Protein AF-0000000078789958 (afdb_homodimer)

InterPro domains:
  IPR003439 ABC transporter-like, ATP-binding domain [PF00005] (21-161)
  IPR003439 ABC transporter-like, ATP-binding domain [PS50893] (4-233)
  IPR003593 AAA+ ATPase domain [SM00382] (29-210)
  IPR027417 P-loop containing nucleoside triphosphate hydrolase [G3DSA:3.40.50.300] (2-237)
  IPR027417 P-loop containing nucleoside triphosphate hydrolase [SSF52540] (4-219)
  IPR051782 ABC Transporter Superfamily, Various Functions [PTHR42939] (4-224)

Organism: Lacticaseibacillus rhamnosus (strain LMS2-1) (NCBI:txid525361)

Structure (mmCIF, N/CA/C/O backbone):
data_AF-0000000078789958-model_v1
#
loop_
_entity.id
_entity.type
_entity.pdbx_description
1 polymer 'ABC transporter, ATP-binding protein'
#
loop_
_atom_site.group_PDB
_atom_site.id
_atom_site.type_symbol
_atom_site.label_atom_id
_atom_site.label_alt_id
_atom_site.label_comp_id
_atom_site.label_asym_id
_atom_site.label_entity_id
_atom_site.label_seq_id
_atom_site.pdbx_PDB_ins_code
_atom_site.Cartn_x
_atom_site.Cartn_y
_atom_site.Cartn_z
_atom_site.occupancy
_atom_site.B_iso_or_equiv
_atom_site.auth_seq_id
_atom_site.auth_comp_id
_atom_site.auth_asym_id
_atom_site.auth_atom_id
_atom_site.pdbx_PDB_model_num
ATOM 1 N N . MET A 1 1 ? -3.262 -31.281 -15.211 1 83.88 1 MET A N 1
ATOM 2 C CA . MET A 1 1 ? -3.082 -29.984 -14.586 1 83.88 1 MET A CA 1
ATOM 3 C C . MET A 1 1 ? -1.854 -29.969 -13.68 1 83.88 1 MET A C 1
ATOM 5 O O . MET A 1 1 ? -1.616 -30.938 -12.945 1 83.88 1 MET A O 1
ATOM 9 N N . MET A 1 2 ? -0.922 -29.047 -13.836 1 91.81 2 MET A N 1
ATOM 10 C CA . MET A 1 2 ? 0.307 -28.953 -13.055 1 91.81 2 MET A CA 1
ATOM 11 C C . MET A 1 2 ? -0.003 -28.719 -11.578 1 91.81 2 MET A C 1
ATOM 13 O O . MET A 1 2 ? -0.908 -27.953 -11.242 1 91.81 2 MET A O 1
ATOM 17 N N . GLU A 1 3 ? 0.712 -29.531 -10.766 1 96.19 3 GLU A N 1
ATOM 18 C CA . GLU A 1 3 ? 0.47 -29.469 -9.328 1 96.19 3 GLU A CA 1
ATOM 19 C C . GLU A 1 3 ? 1.777 -29.328 -8.555 1 96.19 3 GLU A C 1
ATOM 21 O O . GLU A 1 3 ? 2.73 -30.062 -8.797 1 96.19 3 GLU A O 1
ATOM 26 N N . LEU A 1 4 ? 1.81 -28.344 -7.711 1 98.25 4 LEU A N 1
ATOM 27 C CA . LEU A 1 4 ? 2.91 -28.156 -6.773 1 98.25 4 LEU A CA 1
ATOM 28 C C . LEU A 1 4 ? 2.471 -28.469 -5.348 1 98.25 4 LEU A C 1
ATOM 30 O O . LEU A 1 4 ? 1.524 -27.875 -4.836 1 98.25 4 LEU A O 1
ATOM 34 N N . GLN A 1 5 ? 3.188 -29.422 -4.715 1 98.25 5 GLN A N 1
ATOM 35 C CA . GLN A 1 5 ? 2.836 -29.844 -3.361 1 98.25 5 GLN A CA 1
ATOM 36 C C . GLN A 1 5 ? 3.984 -29.594 -2.391 1 98.25 5 GLN A C 1
ATOM 38 O O . GLN A 1 5 ? 5.137 -29.922 -2.678 1 98.25 5 GLN A O 1
ATOM 43 N N . LEU A 1 6 ? 3.674 -28.938 -1.337 1 98.12 6 LEU A N 1
ATOM 44 C CA . LEU A 1 6 ? 4.516 -28.906 -0.144 1 98.12 6 LEU A CA 1
ATOM 45 C C . LEU A 1 6 ? 4.055 -29.953 0.864 1 98.12 6 LEU A C 1
ATOM 47 O O . LEU A 1 6 ? 2.896 -29.938 1.295 1 98.12 6 LEU A O 1
ATOM 51 N N . GLN A 1 7 ? 4.961 -30.859 1.133 1 97.94 7 GLN A N 1
ATOM 52 C CA . GLN A 1 7 ? 4.586 -31.938 2.039 1 97.94 7 GLN A CA 1
ATOM 53 C C . GLN A 1 7 ? 5.367 -31.844 3.346 1 97.94 7 GLN A C 1
ATOM 55 O O . GLN A 1 7 ? 6.555 -32.188 3.385 1 97.94 7 GLN A O 1
ATOM 60 N N . ASN A 1 8 ? 4.703 -31.453 4.406 1 97.44 8 ASN A N 1
ATOM 61 C CA . ASN A 1 8 ? 5.211 -31.453 5.773 1 97.44 8 ASN A CA 1
ATOM 62 C C . ASN A 1 8 ? 6.578 -30.766 5.859 1 97.44 8 ASN A C 1
ATOM 64 O O . ASN A 1 8 ? 7.52 -31.328 6.426 1 97.44 8 ASN A O 1
ATOM 68 N N . LEU A 1 9 ? 6.672 -29.625 5.293 1 97.19 9 LEU A N 1
ATOM 69 C CA . LEU A 1 9 ? 7.945 -28.906 5.266 1 97.19 9 LEU A CA 1
ATOM 70 C C . LEU A 1 9 ? 8.297 -28.359 6.648 1 97.19 9 LEU A C 1
ATOM 72 O O . LEU A 1 9 ? 7.453 -27.766 7.312 1 97.19 9 LEU A O 1
ATOM 76 N N . VAL A 1 10 ? 9.523 -28.625 7.047 1 96.38 10 VAL A N 1
ATOM 77 C CA . VAL A 1 10 ? 10.047 -28.109 8.312 1 96.38 10 VAL A CA 1
ATOM 78 C C . VAL A 1 10 ? 11.43 -27.516 8.086 1 96.38 10 VAL A C 1
ATOM 80 O O . VAL A 1 10 ? 12.266 -28.109 7.398 1 96.38 10 VAL A O 1
ATOM 83 N N . LEU A 1 11 ? 11.617 -26.359 8.602 1 95.75 11 LEU A N 1
ATOM 84 C CA . LEU A 1 11 ? 12.938 -25.75 8.578 1 95.75 11 LEU A CA 1
ATOM 85 C C . LEU A 1 11 ? 13.102 -24.75 9.727 1 95.75 11 LEU A C 1
ATOM 87 O O . LEU A 1 11 ? 12.203 -23.969 10.008 1 95.75 11 LEU A O 1
ATOM 91 N N . GLY A 1 12 ? 14.172 -24.844 10.391 1 92.44 12 GLY A N 1
ATOM 92 C CA . GLY A 1 12 ? 14.609 -23.891 11.391 1 92.44 12 GLY A CA 1
ATOM 93 C C . GLY A 1 12 ? 16.078 -23.531 11.289 1 92.44 12 GLY A C 1
ATOM 94 O O . GLY A 1 12 ? 16.828 -24.188 10.547 1 92.44 12 GLY A O 1
ATOM 95 N N . PHE A 1 13 ? 16.391 -22.438 11.875 1 89.69 13 PHE A N 1
ATOM 96 C CA . PHE A 1 13 ? 17.781 -22.016 11.953 1 89.69 13 PHE A CA 1
ATOM 97 C C . PHE A 1 13 ? 18.266 -22.016 13.391 1 89.69 13 PHE A C 1
ATOM 99 O O . PHE A 1 13 ? 17.469 -22.141 14.32 1 89.69 13 PHE A O 1
ATOM 106 N N . LYS A 1 14 ? 19.531 -21.953 13.648 1 84.62 14 LYS A N 1
ATOM 107 C CA . LYS A 1 14 ? 20.125 -21.984 14.984 1 84.62 14 LYS A CA 1
ATOM 108 C C . LYS A 1 14 ? 19.531 -20.891 15.875 1 84.62 14 LYS A C 1
ATOM 110 O O . LYS A 1 14 ? 19.078 -21.172 16.984 1 84.62 14 LYS A O 1
ATOM 115 N N . ASN A 1 15 ? 19.375 -19.625 15.414 1 82 15 ASN A N 1
ATOM 116 C CA . ASN A 1 15 ? 18.906 -18.516 16.234 1 82 15 ASN A CA 1
ATOM 117 C C . ASN A 1 15 ? 17.422 -18.25 16.047 1 82 15 ASN A C 1
ATOM 119 O O . ASN A 1 15 ? 16.859 -17.344 16.656 1 82 15 ASN A O 1
ATOM 123 N N . LYS A 1 16 ? 16.75 -18.984 15.203 1 81.06 16 LYS A N 1
ATOM 124 C CA . LYS A 1 16 ? 15.32 -18.859 14.961 1 81.06 16 LYS A CA 1
ATOM 125 C C . LYS A 1 16 ? 14.695 -20.219 14.656 1 81.06 16 LYS A C 1
ATOM 127 O O . LYS A 1 16 ? 14.508 -20.562 13.492 1 81.06 16 LYS A O 1
ATOM 132 N N . PRO A 1 17 ? 14.352 -20.781 15.812 1 77.19 17 PRO A N 1
ATOM 133 C CA . PRO A 1 17 ? 13.773 -22.109 15.586 1 77.19 17 PRO A CA 1
ATOM 134 C C . PRO A 1 17 ? 12.367 -22.047 15.008 1 77.19 17 PRO A C 1
ATOM 136 O O . PRO A 1 17 ? 11.688 -21.031 15.125 1 77.19 17 PRO A O 1
ATOM 139 N N . ASN A 1 18 ? 11.984 -22.984 14.164 1 81.38 18 ASN A N 1
ATOM 140 C CA . ASN A 1 18 ? 10.648 -23.266 13.641 1 81.38 18 ASN A CA 1
ATOM 141 C C . ASN A 1 18 ? 10.188 -22.172 12.688 1 81.38 18 ASN A C 1
ATOM 143 O O . ASN A 1 18 ? 9.078 -21.641 12.82 1 81.38 18 ASN A O 1
ATOM 147 N N . VAL A 1 19 ? 11.016 -21.672 11.812 1 90.5 19 VAL A N 1
ATOM 148 C CA . VAL A 1 19 ? 10.648 -20.688 10.789 1 90.5 19 VAL A CA 1
ATOM 149 C C . VAL A 1 19 ? 9.523 -21.25 9.922 1 90.5 19 VAL A C 1
ATOM 151 O O . VAL A 1 19 ? 8.547 -20.562 9.641 1 90.5 19 VAL A O 1
ATOM 154 N N . ILE A 1 20 ? 9.641 -22.484 9.586 1 96.06 20 ILE A N 1
ATOM 155 C CA . ILE A 1 20 ? 8.609 -23.281 8.93 1 96.06 20 ILE A CA 1
ATOM 156 C C . ILE A 1 20 ? 8.344 -24.547 9.742 1 96.06 20 ILE A C 1
ATOM 158 O O . ILE A 1 20 ? 9.266 -25.312 10.023 1 96.06 20 ILE A O 1
ATOM 162 N N . HIS A 1 21 ? 7.109 -24.703 10.133 1 96 21 HIS A N 1
ATOM 163 C CA . HIS A 1 21 ? 6.762 -25.797 11.039 1 96 21 HIS A CA 1
ATOM 164 C C . HIS A 1 21 ? 5.637 -26.641 10.469 1 96 21 HIS A C 1
ATOM 166 O O . HIS A 1 21 ? 4.477 -26.5 10.867 1 96 21 HIS A O 1
ATOM 172 N N . ASP A 1 22 ? 5.965 -27.547 9.594 1 95.56 22 ASP A N 1
ATOM 173 C CA . ASP A 1 22 ? 5.07 -28.578 9.078 1 95.56 22 ASP A CA 1
ATOM 174 C C . ASP A 1 22 ? 4.027 -27.984 8.133 1 95.56 22 ASP A C 1
ATOM 176 O O . ASP A 1 22 ? 2.824 -28.172 8.344 1 95.56 22 ASP A O 1
ATOM 180 N N . ILE A 1 23 ? 4.422 -27.328 7.168 1 97.25 23 ILE A N 1
ATOM 181 C CA . ILE A 1 23 ? 3.518 -26.719 6.188 1 97.25 23 ILE A CA 1
ATOM 182 C C . ILE A 1 23 ? 3.248 -27.719 5.059 1 97.25 23 ILE A C 1
ATOM 184 O O . ILE A 1 23 ? 4.184 -28.234 4.449 1 97.25 23 ILE A O 1
ATOM 188 N N . SER A 1 24 ? 2.045 -28.062 4.859 1 97.75 24 SER A N 1
ATOM 189 C CA . SER A 1 24 ? 1.572 -28.844 3.723 1 97.75 24 SER A CA 1
ATOM 190 C C . SER A 1 24 ? 0.562 -28.062 2.895 1 97.75 24 SER A C 1
ATOM 192 O O . SER A 1 24 ? -0.458 -27.609 3.418 1 97.75 24 SER A O 1
ATOM 194 N N . LEU A 1 25 ? 0.841 -27.891 1.661 1 97.25 25 LEU A N 1
ATOM 195 C CA . LEU A 1 25 ? -0.013 -27.141 0.738 1 97.25 25 LEU A CA 1
ATOM 196 C C . LEU A 1 25 ? -0.005 -27.797 -0.645 1 97.25 25 LEU A C 1
ATOM 198 O O . LEU A 1 25 ? 1.013 -28.344 -1.071 1 97.25 25 LEU A O 1
ATOM 202 N N . THR A 1 26 ? -1.083 -27.734 -1.294 1 97.56 26 THR A N 1
ATOM 203 C CA . THR A 1 26 ? -1.193 -28.109 -2.695 1 97.56 26 THR A CA 1
ATOM 204 C C . THR A 1 26 ? -1.675 -26.938 -3.545 1 97.56 26 THR A C 1
ATOM 206 O O . THR A 1 26 ? -2.709 -26.344 -3.25 1 97.56 26 THR A O 1
ATOM 209 N N . MET A 1 27 ? -0.949 -26.625 -4.547 1 98.19 27 MET A N 1
ATOM 210 C CA . MET A 1 27 ? -1.259 -25.516 -5.453 1 98.19 27 MET A CA 1
ATOM 211 C C . MET A 1 27 ? -1.303 -26 -6.898 1 98.19 27 MET A C 1
ATOM 213 O O . MET A 1 27 ? -0.495 -26.844 -7.305 1 98.19 27 MET A O 1
ATOM 217 N N . THR A 1 28 ? -2.182 -25.453 -7.684 1 97.69 28 THR A N 1
ATOM 218 C CA . THR A 1 28 ? -2.385 -25.953 -9.039 1 97.69 28 THR A CA 1
ATOM 219 C C . THR A 1 28 ? -2.27 -24.828 -10.055 1 97.69 28 THR A C 1
ATOM 221 O O . THR A 1 28 ? -2.373 -23.656 -9.711 1 97.69 28 THR A O 1
ATOM 224 N N . SER A 1 29 ? -2.045 -25.234 -11.297 1 97.62 29 SER A N 1
ATOM 225 C CA . SER A 1 29 ? -1.938 -24.281 -12.398 1 97.62 29 SER A CA 1
ATOM 226 C C . SER A 1 29 ? -3.217 -23.469 -12.562 1 97.62 29 SER A C 1
ATOM 228 O O . SER A 1 29 ? -4.285 -23.891 -12.117 1 97.62 29 SER A O 1
ATOM 230 N N . GLY A 1 30 ? -3.006 -22.266 -13.078 1 98.12 30 GLY A N 1
ATOM 231 C CA . GLY A 1 30 ? -4.152 -21.406 -13.328 1 98.12 30 GLY A CA 1
ATOM 232 C C . GLY A 1 30 ? -4.707 -20.766 -12.062 1 98.12 30 GLY A C 1
ATOM 233 O O . GLY A 1 30 ? -5.918 -20.562 -11.945 1 98.12 30 GLY A O 1
ATOM 234 N N . SER A 1 31 ? -3.826 -20.547 -11.094 1 98.5 31 SER A N 1
ATOM 235 C CA . SER A 1 31 ? -4.262 -19.938 -9.844 1 98.5 31 SER A CA 1
ATOM 236 C C . SER A 1 31 ? -3.207 -18.984 -9.297 1 98.5 31 SER A C 1
ATOM 238 O O . SER A 1 31 ? -2.018 -19.125 -9.594 1 98.5 31 SER A O 1
ATOM 240 N N . ILE A 1 32 ? -3.656 -18.031 -8.617 1 98.81 32 ILE A N 1
ATOM 241 C CA . ILE A 1 32 ? -2.787 -17.109 -7.879 1 98.81 32 ILE A CA 1
ATOM 242 C C . ILE A 1 32 ? -2.916 -17.391 -6.383 1 98.81 32 ILE A C 1
ATOM 244 O O . ILE A 1 32 ? -4 -17.266 -5.812 1 98.81 32 ILE A O 1
ATOM 248 N N . VAL A 1 33 ? -1.792 -17.734 -5.777 1 98.75 33 VAL A N 1
ATOM 249 C CA . VAL A 1 33 ? -1.722 -18.047 -4.355 1 98.75 33 VAL A CA 1
ATOM 250 C C . VAL A 1 33 ? -0.994 -16.938 -3.613 1 98.75 33 VAL A C 1
ATOM 252 O O . VAL A 1 33 ? 0.126 -16.562 -3.977 1 98.75 33 VAL A O 1
ATOM 255 N N . GLY A 1 34 ? -1.651 -16.406 -2.611 1 98.5 34 GLY A N 1
ATOM 256 C CA . GLY A 1 34 ? -1.041 -15.391 -1.761 1 98.5 34 GLY A CA 1
ATOM 257 C C . GLY A 1 34 ? -0.668 -15.914 -0.386 1 98.5 34 GLY A C 1
ATOM 258 O O . GLY A 1 34 ? -1.458 -16.609 0.253 1 98.5 34 GLY A O 1
ATOM 259 N N . ILE A 1 35 ? 0.524 -15.609 0.014 1 97.62 35 ILE A N 1
ATOM 260 C CA . ILE A 1 35 ? 0.994 -15.914 1.362 1 97.62 35 ILE A CA 1
ATOM 261 C C . ILE A 1 35 ? 1.099 -14.617 2.172 1 97.62 35 ILE A C 1
ATOM 263 O O . ILE A 1 35 ? 1.764 -13.672 1.753 1 97.62 35 ILE A O 1
ATOM 267 N N . VAL A 1 36 ? 0.444 -14.625 3.287 1 96.94 36 VAL A N 1
ATOM 268 C CA . VAL A 1 36 ? 0.35 -13.414 4.094 1 96.94 36 VAL A CA 1
ATOM 269 C C . VAL A 1 36 ? 0.909 -13.68 5.492 1 96.94 36 VAL A C 1
ATOM 271 O O . VAL A 1 36 ? 0.505 -14.641 6.156 1 96.94 36 VAL A O 1
ATOM 274 N N . ALA A 1 37 ? 1.803 -12.867 5.957 1 94.12 37 ALA A N 1
ATOM 275 C CA . ALA A 1 37 ? 2.41 -12.891 7.285 1 94.12 37 ALA A CA 1
ATOM 276 C C . ALA A 1 37 ? 3.215 -11.617 7.539 1 94.12 37 ALA A C 1
ATOM 278 O O . ALA A 1 37 ? 3.568 -10.898 6.602 1 94.12 37 ALA A O 1
ATOM 279 N N . PRO A 1 38 ? 3.447 -11.273 8.781 1 90.5 38 PRO A N 1
ATOM 280 C CA . PRO A 1 38 ? 4.34 -10.148 9.047 1 90.5 38 PRO A CA 1
ATOM 281 C C . PRO A 1 38 ? 5.758 -10.375 8.523 1 90.5 38 PRO A C 1
ATOM 283 O O . PRO A 1 38 ? 6.121 -11.508 8.195 1 90.5 38 PRO A O 1
ATOM 286 N N . ASN A 1 39 ? 6.488 -9.289 8.453 1 85.44 39 ASN A N 1
ATOM 287 C CA . ASN A 1 39 ? 7.879 -9.398 8.031 1 85.44 39 ASN A CA 1
ATOM 288 C C . ASN A 1 39 ? 8.703 -10.219 9.008 1 85.44 39 ASN A C 1
ATOM 290 O O . ASN A 1 39 ? 8.484 -10.156 10.219 1 85.44 39 ASN A O 1
ATOM 294 N N . GLY A 1 40 ? 9.602 -11.031 8.477 1 83.75 40 GLY A N 1
ATOM 295 C CA . GLY A 1 40 ? 10.508 -11.812 9.305 1 83.75 40 GLY A CA 1
ATOM 296 C C . GLY A 1 40 ? 9.898 -13.125 9.773 1 83.75 40 GLY A C 1
ATOM 297 O O . GLY A 1 40 ? 10.406 -13.758 10.695 1 83.75 40 GLY A O 1
ATOM 298 N N . THR A 1 41 ? 8.844 -13.508 9.102 1 87.19 41 THR A N 1
ATOM 299 C CA . THR A 1 41 ? 8.125 -14.672 9.609 1 87.19 41 THR A CA 1
ATOM 300 C C . THR A 1 41 ? 8.328 -15.875 8.695 1 87.19 41 THR A C 1
ATOM 302 O O . THR A 1 41 ? 7.652 -16.891 8.844 1 87.19 41 THR A O 1
ATOM 305 N N . GLY A 1 42 ? 9.172 -15.75 7.66 1 88.88 42 GLY A N 1
ATOM 306 C CA . GLY A 1 42 ? 9.539 -16.922 6.887 1 88.88 42 GLY A CA 1
ATOM 307 C C . GLY A 1 42 ? 8.938 -16.938 5.496 1 88.88 42 GLY A C 1
ATOM 308 O O . GLY A 1 42 ? 9.055 -17.922 4.77 1 88.88 42 GLY A O 1
ATOM 309 N N . LYS A 1 43 ? 8.242 -15.883 5.055 1 92.06 43 LYS A N 1
ATOM 310 C CA . LYS A 1 43 ? 7.648 -15.812 3.725 1 92.06 43 LYS A CA 1
ATOM 311 C C . LYS A 1 43 ? 8.68 -16.109 2.643 1 92.06 43 LYS A C 1
ATOM 313 O O . LYS A 1 43 ? 8.484 -16.984 1.805 1 92.06 43 LYS A O 1
ATOM 318 N N . THR A 1 44 ? 9.82 -15.398 2.727 1 91.19 44 THR A N 1
ATOM 319 C CA . THR A 1 44 ? 10.898 -15.578 1.765 1 91.19 44 THR A CA 1
ATOM 320 C C . THR A 1 44 ? 11.516 -16.969 1.896 1 91.19 44 THR A C 1
ATOM 322 O O . THR A 1 44 ? 11.859 -17.594 0.893 1 91.19 44 THR A O 1
ATOM 325 N N . THR A 1 45 ? 11.617 -17.438 3.117 1 93.81 45 THR A N 1
ATOM 326 C CA . THR A 1 45 ? 12.148 -18.781 3.375 1 93.81 45 THR A CA 1
ATOM 327 C C . THR A 1 45 ? 11.297 -19.844 2.688 1 93.81 45 THR A C 1
ATOM 329 O O . THR A 1 45 ? 11.828 -20.766 2.08 1 93.81 45 THR A O 1
ATOM 332 N N . LEU A 1 46 ? 10.016 -19.672 2.76 1 96.44 46 LEU A N 1
ATOM 333 C CA . LEU A 1 46 ? 9.109 -20.641 2.137 1 96.44 46 LEU A CA 1
ATOM 334 C C . LEU A 1 46 ? 9.336 -20.688 0.628 1 96.44 46 LEU A C 1
ATOM 336 O O . LEU A 1 46 ? 9.383 -21.766 0.043 1 96.44 46 LEU A O 1
ATOM 340 N N . LEU A 1 47 ? 9.477 -19.531 -0.033 1 96.94 47 LEU A N 1
ATOM 341 C CA . LEU A 1 47 ? 9.727 -19.484 -1.47 1 96.94 47 LEU A CA 1
ATOM 342 C C . LEU A 1 47 ? 11.055 -20.156 -1.808 1 96.94 47 LEU A C 1
ATOM 344 O O . LEU A 1 47 ? 11.156 -20.859 -2.811 1 96.94 47 LEU A O 1
ATOM 348 N N . ARG A 1 48 ? 12.039 -20.016 -0.966 1 96.06 48 ARG A N 1
ATOM 349 C CA . ARG A 1 48 ? 13.352 -20.625 -1.184 1 96.06 48 ARG A CA 1
ATOM 350 C C . ARG A 1 48 ? 13.289 -22.141 -1.004 1 96.06 48 ARG A C 1
ATOM 352 O O . ARG A 1 48 ? 14.016 -22.875 -1.672 1 96.06 48 ARG A O 1
ATOM 359 N N . LEU A 1 49 ? 12.438 -22.531 -0.123 1 96.69 49 LEU A N 1
ATOM 360 C CA . LEU A 1 49 ? 12.227 -23.969 0.052 1 96.69 49 LEU A CA 1
ATOM 361 C C . LEU A 1 49 ? 11.594 -24.578 -1.192 1 96.69 49 LEU A C 1
ATOM 363 O O . LEU A 1 49 ? 11.953 -25.688 -1.599 1 96.69 49 LEU A O 1
ATOM 367 N N . ILE A 1 50 ? 10.664 -23.828 -1.747 1 97.5 50 ILE A N 1
ATOM 368 C CA . ILE A 1 50 ? 10.016 -24.297 -2.965 1 97.5 50 ILE A CA 1
ATOM 369 C C . ILE A 1 50 ? 11.055 -24.5 -4.062 1 97.5 50 ILE A C 1
ATOM 371 O O . ILE A 1 50 ? 11 -25.5 -4.797 1 97.5 50 ILE A O 1
ATOM 375 N N . LEU A 1 51 ? 12.062 -23.672 -4.09 1 96.56 51 LEU A N 1
ATOM 376 C CA . LEU A 1 51 ? 13.109 -23.75 -5.105 1 96.56 51 LEU A CA 1
ATOM 377 C C . LEU A 1 51 ? 14.227 -24.688 -4.676 1 96.56 51 LEU A C 1
ATOM 379 O O . LEU A 1 51 ? 15.141 -24.969 -5.453 1 96.56 51 LEU A O 1
ATOM 383 N N . ASN A 1 52 ? 14.172 -25.141 -3.455 1 95.25 52 ASN A N 1
ATOM 384 C CA . ASN A 1 52 ? 15.195 -25.984 -2.863 1 95.25 52 ASN A CA 1
ATOM 385 C C . ASN A 1 52 ? 16.531 -25.266 -2.748 1 95.25 52 ASN A C 1
ATOM 387 O O . ASN A 1 52 ? 17.594 -25.891 -2.697 1 95.25 52 ASN A O 1
ATOM 391 N N . ASP A 1 53 ? 16.484 -23.953 -2.854 1 93.75 53 ASP A N 1
ATOM 392 C CA . ASP A 1 53 ? 17.656 -23.156 -2.49 1 93.75 53 ASP A CA 1
ATOM 393 C C . ASP A 1 53 ? 18.031 -23.359 -1.022 1 93.75 53 ASP A C 1
ATOM 395 O O . ASP A 1 53 ? 19.188 -23.203 -0.642 1 93.75 53 ASP A O 1
ATOM 399 N N . LEU A 1 54 ? 17.031 -23.531 -0.231 1 93.88 54 LEU A N 1
ATOM 400 C CA . LEU A 1 54 ? 17.141 -24.016 1.139 1 93.88 54 LEU A CA 1
ATOM 401 C C . LEU A 1 54 ? 16.594 -25.438 1.259 1 93.88 54 LEU A C 1
ATOM 403 O O . LEU A 1 54 ? 15.523 -25.734 0.714 1 93.88 54 LEU A O 1
ATOM 407 N N . LYS A 1 55 ? 17.281 -26.266 1.94 1 93.75 55 LYS A N 1
ATOM 408 C CA . LYS A 1 55 ? 16.828 -27.641 2.109 1 93.75 55 LYS A CA 1
ATOM 409 C C . LYS A 1 55 ? 16 -27.797 3.383 1 93.75 55 LYS A C 1
ATOM 411 O O . LYS A 1 55 ? 16.438 -27.375 4.461 1 93.75 55 LYS A O 1
ATOM 416 N N . PRO A 1 56 ? 14.891 -28.328 3.229 1 95.12 56 PRO A N 1
ATOM 417 C CA . PRO A 1 56 ? 14.102 -28.547 4.441 1 95.12 56 PRO A CA 1
ATOM 418 C C . PRO A 1 56 ? 14.719 -29.609 5.359 1 95.12 56 PRO A C 1
ATOM 420 O O . PRO A 1 56 ? 15.438 -30.5 4.895 1 95.12 56 PRO A O 1
ATOM 423 N N . GLN A 1 57 ? 14.445 -29.422 6.613 1 95.25 57 GLN A N 1
ATOM 424 C CA . GLN A 1 57 ? 14.867 -30.422 7.59 1 95.25 57 GLN A CA 1
ATOM 425 C C . GLN A 1 57 ? 14.016 -31.688 7.488 1 95.25 57 GLN A C 1
ATOM 427 O O . GLN A 1 57 ? 14.516 -32.781 7.688 1 95.25 57 GLN A O 1
ATOM 432 N N . SER A 1 58 ? 12.805 -31.516 7.25 1 95.88 58 SER A N 1
ATOM 433 C CA . SER A 1 58 ? 11.867 -32.594 6.969 1 95.88 58 SER A CA 1
ATOM 434 C C . SER A 1 58 ? 10.828 -32.188 5.934 1 95.88 58 SER A C 1
ATOM 436 O O . SER A 1 58 ? 10.609 -30.984 5.715 1 95.88 58 SER A O 1
ATOM 438 N N . GLY A 1 59 ? 10.266 -33.156 5.254 1 96.81 59 GLY A N 1
ATOM 439 C CA . GLY A 1 59 ? 9.289 -32.906 4.207 1 96.81 59 GLY A CA 1
ATOM 440 C C . GLY A 1 59 ? 9.922 -32.75 2.838 1 96.81 59 GLY A C 1
ATOM 441 O O . GLY A 1 59 ? 11.117 -32.969 2.664 1 96.81 59 GLY A O 1
ATOM 442 N N . LYS A 1 60 ? 9.078 -32.469 1.852 1 96.88 60 LYS A N 1
ATOM 443 C CA . LYS A 1 60 ? 9.594 -32.344 0.49 1 96.88 60 LYS A CA 1
ATOM 444 C C . LYS A 1 60 ? 8.664 -31.5 -0.375 1 96.88 60 LYS A C 1
ATOM 446 O O . LYS A 1 60 ? 7.504 -31.281 -0.016 1 96.88 60 LYS A O 1
ATOM 451 N N . VAL A 1 61 ? 9.234 -31.031 -1.41 1 97.69 61 VAL A N 1
ATOM 452 C CA . VAL A 1 61 ? 8.492 -30.344 -2.461 1 97.69 61 VAL A CA 1
ATOM 453 C C . VAL A 1 61 ? 8.289 -31.266 -3.652 1 97.69 61 VAL A C 1
ATOM 455 O O . VAL A 1 61 ? 9.242 -31.922 -4.109 1 97.69 61 VAL A O 1
ATOM 458 N N . VAL A 1 62 ? 7.07 -31.391 -4.105 1 97.38 62 VAL A N 1
ATOM 459 C CA . VAL A 1 62 ? 6.75 -32.281 -5.219 1 97.38 62 VAL A CA 1
ATOM 460 C C . VAL A 1 62 ? 6.105 -31.484 -6.348 1 97.38 62 VAL A C 1
ATOM 462 O O . VAL A 1 62 ? 5.109 -30.781 -6.133 1 97.38 62 VAL A O 1
ATOM 465 N N . LEU A 1 63 ? 6.668 -31.547 -7.492 1 97.44 63 LEU A N 1
ATOM 466 C CA . LEU A 1 63 ? 6.098 -30.938 -8.688 1 97.44 63 LEU A CA 1
ATOM 467 C C . LEU A 1 63 ? 5.73 -32 -9.711 1 97.44 63 LEU A C 1
ATOM 469 O O . LEU A 1 63 ? 6.613 -32.625 -10.312 1 97.44 63 LEU A O 1
ATOM 473 N N . ASP A 1 64 ? 4.465 -32.156 -9.883 1 95.62 64 ASP A N 1
ATOM 474 C CA . ASP A 1 64 ? 3.959 -33.188 -10.797 1 95.62 64 ASP A CA 1
ATOM 475 C C . ASP A 1 64 ? 4.605 -34.531 -10.523 1 95.62 64 ASP A C 1
ATOM 477 O O . ASP A 1 64 ? 5.086 -35.219 -11.445 1 95.62 64 ASP A O 1
ATOM 481 N N . GLY A 1 65 ? 4.691 -34.812 -9.32 1 93.06 65 GLY A N 1
ATOM 482 C CA . GLY A 1 65 ? 5.18 -36.125 -8.898 1 93.06 65 GLY A CA 1
ATOM 483 C C . GLY A 1 65 ? 6.691 -36.188 -8.789 1 93.06 65 GLY A C 1
ATOM 484 O O . GLY A 1 65 ? 7.238 -37.188 -8.305 1 93.06 65 GLY A O 1
ATOM 485 N N . GLN A 1 66 ? 7.41 -35.188 -9.211 1 94.38 66 GLN A N 1
ATOM 486 C CA . GLN A 1 66 ? 8.867 -35.156 -9.156 1 94.38 66 GLN A CA 1
ATOM 487 C C . GLN A 1 66 ? 9.359 -34.438 -7.918 1 94.38 66 GLN A C 1
ATOM 489 O O . GLN A 1 66 ? 8.758 -33.438 -7.504 1 94.38 66 GLN A O 1
ATOM 494 N N . THR A 1 67 ? 10.406 -34.875 -7.352 1 95.19 67 THR A N 1
ATOM 495 C CA . THR A 1 67 ? 11.023 -34.281 -6.18 1 95.19 67 THR A CA 1
ATOM 496 C C . THR A 1 67 ? 12.461 -33.844 -6.477 1 95.19 67 THR A C 1
ATOM 498 O O . THR A 1 67 ? 13.031 -34.25 -7.492 1 95.19 67 THR A O 1
ATOM 501 N N . TYR A 1 68 ? 12.828 -32.969 -5.543 1 92.81 68 TYR A N 1
ATOM 502 C CA . TYR A 1 68 ? 14.258 -32.656 -5.621 1 92.81 68 TYR A CA 1
ATOM 503 C C . TYR A 1 68 ? 15.094 -33.844 -5.168 1 92.81 68 TYR A C 1
ATOM 505 O O . TYR A 1 68 ? 14.789 -34.469 -4.152 1 92.81 68 TYR A O 1
ATOM 513 N N . GLY A 1 69 ? 16.047 -34.312 -5.984 1 86.88 69 GLY A N 1
ATOM 514 C CA . GLY A 1 69 ? 16.859 -35.469 -5.629 1 86.88 69 GLY A CA 1
ATOM 515 C C . GLY A 1 69 ? 18.172 -35.531 -6.387 1 86.88 69 GLY A C 1
ATOM 516 O O . GLY A 1 69 ? 19.234 -35.656 -5.781 1 86.88 69 GLY A O 1
ATOM 517 N N . SER A 1 70 ? 18.078 -35.5 -7.664 1 89.75 70 SER A N 1
ATOM 518 C CA . SER A 1 70 ? 19.266 -35.5 -8.523 1 89.75 70 SER A CA 1
ATOM 519 C C . SER A 1 70 ? 19.438 -34.125 -9.195 1 89.75 70 SER A C 1
ATOM 521 O O . SER A 1 70 ? 18.516 -33.312 -9.188 1 89.75 70 SER A O 1
ATOM 523 N N . GLN A 1 71 ? 20.578 -33.906 -9.68 1 91.31 71 GLN A N 1
ATOM 524 C CA . GLN A 1 71 ? 20.859 -32.688 -10.414 1 91.31 71 GLN A CA 1
ATOM 525 C C . GLN A 1 71 ? 19.922 -32.531 -11.617 1 91.31 71 GLN A C 1
ATOM 527 O O . GLN A 1 71 ? 19.453 -31.438 -11.922 1 91.31 71 GLN A O 1
ATOM 532 N N . LYS A 1 72 ? 19.719 -33.688 -12.188 1 92.12 72 LYS A N 1
ATOM 533 C CA . LYS A 1 72 ? 18.844 -33.688 -13.352 1 92.12 72 LYS A CA 1
ATOM 534 C C . LYS A 1 72 ? 17.438 -33.281 -12.969 1 92.12 72 LYS A C 1
ATOM 536 O O . LYS A 1 72 ? 16.812 -32.469 -13.664 1 92.12 72 LYS A O 1
ATOM 541 N N . HIS A 1 73 ? 16.953 -33.844 -11.891 1 92 73 HIS A N 1
ATOM 542 C CA . HIS A 1 73 ? 15.609 -33.5 -11.43 1 92 73 HIS A CA 1
ATOM 543 C C . HIS A 1 73 ? 15.523 -32.031 -10.992 1 92 73 HIS A C 1
ATOM 545 O O . HIS A 1 73 ? 14.531 -31.359 -11.281 1 92 73 HIS A O 1
ATOM 551 N N . THR A 1 74 ? 16.531 -31.609 -10.391 1 94.06 74 THR A N 1
ATOM 552 C CA . THR A 1 74 ? 16.578 -30.219 -9.922 1 94.06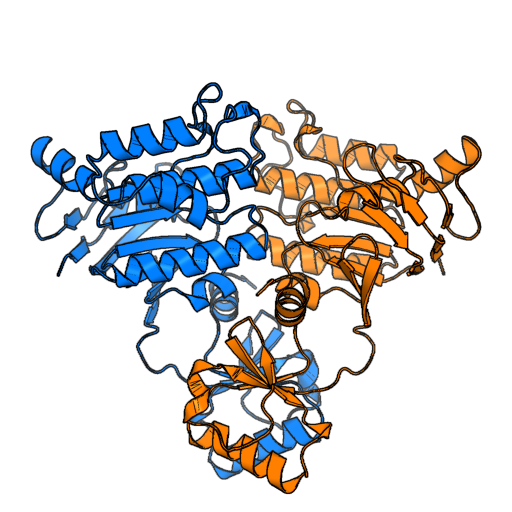 74 THR A CA 1
ATOM 553 C C . THR A 1 74 ? 16.531 -29.25 -11.094 1 94.06 74 THR A C 1
ATOM 555 O O . THR A 1 74 ? 15.758 -28.297 -11.086 1 94.06 74 THR A O 1
ATOM 558 N N . LEU A 1 75 ? 17.312 -29.531 -12.062 1 92.5 75 LEU A N 1
ATOM 559 C CA . LEU A 1 75 ? 17.344 -28.688 -13.25 1 92.5 75 LEU A CA 1
ATOM 560 C C . LEU A 1 75 ? 15.992 -28.672 -13.945 1 92.5 75 LEU A C 1
ATOM 562 O O . LEU A 1 75 ? 15.531 -27.609 -14.391 1 92.5 75 LEU A O 1
ATOM 566 N N . ALA A 1 76 ? 15.43 -29.828 -14.008 1 93 76 ALA A N 1
ATOM 567 C CA . ALA A 1 76 ? 14.125 -29.938 -14.648 1 93 76 ALA A CA 1
ATOM 568 C C . ALA A 1 76 ? 13.07 -29.109 -13.906 1 93 76 ALA A C 1
ATOM 570 O O . ALA A 1 76 ? 12.258 -28.438 -14.531 1 93 76 ALA A O 1
ATOM 571 N N . MET A 1 77 ? 13.102 -29.172 -12.625 1 95.06 77 MET A N 1
ATOM 572 C CA . MET A 1 77 ? 12.148 -28.438 -11.812 1 95.06 77 MET A CA 1
ATOM 573 C C . MET A 1 77 ? 12.422 -26.938 -11.883 1 95.06 77 MET A C 1
ATOM 575 O O . MET A 1 77 ? 11.492 -26.141 -12.016 1 95.06 77 MET A O 1
ATOM 579 N N . HIS A 1 78 ? 13.641 -26.578 -11.883 1 95.19 78 HIS A N 1
ATOM 580 C CA . HIS A 1 78 ? 14.016 -25.172 -11.922 1 95.19 78 HIS A CA 1
ATOM 581 C C . HIS A 1 78 ? 13.625 -24.531 -13.25 1 95.19 78 HIS A C 1
ATOM 583 O O . HIS A 1 78 ? 13.312 -23.344 -13.305 1 95.19 78 HIS A O 1
ATOM 589 N N . ARG A 1 79 ? 13.617 -25.297 -14.258 1 94.12 79 ARG A N 1
ATOM 590 C CA . ARG A 1 79 ? 13.234 -24.797 -15.578 1 94.12 79 ARG A CA 1
ATOM 591 C C . ARG A 1 79 ? 11.75 -24.422 -15.609 1 94.12 79 ARG A C 1
ATOM 593 O O . ARG A 1 79 ? 11.32 -23.672 -16.484 1 94.12 79 ARG A O 1
ATOM 600 N N . GLN A 1 80 ? 11.039 -24.922 -14.625 1 96.06 80 GLN A N 1
ATOM 601 C CA . GLN A 1 80 ? 9.594 -24.688 -14.594 1 96.06 80 GLN A CA 1
ATOM 602 C C . GLN A 1 80 ? 9.242 -23.516 -13.688 1 96.06 80 GLN A C 1
ATOM 604 O O . GLN A 1 80 ? 8.078 -23.125 -13.586 1 96.06 80 GLN A O 1
ATOM 609 N N . MET A 1 81 ? 10.25 -22.938 -13.047 1 97.56 81 MET A N 1
ATOM 610 C CA . MET A 1 81 ? 9.984 -21.922 -12.039 1 97.56 81 MET A CA 1
ATOM 611 C C . MET A 1 81 ? 10.867 -20.703 -12.266 1 97.56 81 MET A C 1
ATOM 613 O O . MET A 1 81 ? 12.008 -20.828 -12.711 1 97.56 81 MET A O 1
ATOM 617 N N . CYS A 1 82 ? 10.336 -19.578 -11.977 1 97.75 82 CYS A N 1
ATOM 618 C CA . CYS A 1 82 ? 11.125 -18.344 -11.977 1 97.75 82 CYS A CA 1
ATOM 619 C C . CYS A 1 82 ? 10.828 -17.516 -10.734 1 97.75 82 CYS A C 1
ATOM 621 O O . CYS A 1 82 ? 9.672 -17.188 -10.469 1 97.75 82 CYS A O 1
ATOM 623 N N . LEU A 1 83 ? 11.836 -17.297 -9.969 1 97.94 83 LEU A N 1
ATOM 624 C CA . LEU A 1 83 ? 11.742 -16.422 -8.805 1 97.94 83 LEU A CA 1
ATOM 625 C C . LEU A 1 83 ? 11.953 -14.961 -9.195 1 97.94 83 LEU A C 1
ATOM 627 O O . LEU A 1 83 ? 12.82 -14.648 -10.008 1 97.94 83 LEU A O 1
ATOM 631 N N . PHE A 1 84 ? 11.117 -14.109 -8.617 1 98.06 84 PHE A N 1
ATOM 632 C CA . PHE A 1 84 ? 11.289 -12.68 -8.812 1 98.06 84 PHE A CA 1
ATOM 633 C C . PHE A 1 84 ? 12.703 -12.25 -8.445 1 98.06 84 PHE A C 1
ATOM 635 O O . PHE A 1 84 ? 13.156 -12.469 -7.324 1 98.06 84 PHE A O 1
ATOM 642 N N . PRO A 1 85 ? 13.391 -11.578 -9.398 1 96.88 85 PRO A N 1
ATOM 643 C CA . PRO A 1 85 ? 14.773 -11.188 -9.117 1 96.88 85 PRO A CA 1
ATOM 644 C C . PRO A 1 85 ? 14.867 -10.062 -8.094 1 96.88 85 PRO A C 1
ATOM 646 O O . PRO A 1 85 ? 13.961 -9.227 -8 1 96.88 85 PRO A O 1
ATOM 649 N N . VAL A 1 86 ? 15.953 -10.031 -7.402 1 93.31 86 VAL A N 1
ATOM 650 C CA . VAL A 1 86 ? 16.266 -8.945 -6.48 1 93.31 86 VAL A CA 1
ATOM 651 C C . VAL A 1 86 ? 16.906 -7.781 -7.246 1 93.31 86 VAL A C 1
ATOM 653 O O . VAL A 1 86 ? 17.719 -7.996 -8.141 1 93.31 86 VAL A O 1
ATOM 656 N N . GLN A 1 87 ? 16.578 -6.629 -6.941 1 93.31 87 GLN A N 1
ATOM 657 C CA . GLN A 1 87 ? 17.047 -5.457 -7.68 1 93.31 87 GLN A CA 1
ATOM 658 C C . GLN A 1 87 ? 18.562 -5.336 -7.621 1 93.31 87 GLN A C 1
ATOM 660 O O . GLN A 1 87 ? 19.188 -4.922 -8.594 1 93.31 87 GLN A O 1
ATOM 665 N N . ASP A 1 88 ? 19.094 -5.699 -6.512 1 91.62 88 ASP A N 1
ATOM 666 C CA . ASP A 1 88 ? 20.531 -5.562 -6.312 1 91.62 88 ASP A CA 1
ATOM 667 C C . ASP A 1 88 ? 21.312 -6.504 -7.234 1 91.62 88 ASP A C 1
ATOM 669 O O . ASP A 1 88 ? 22.516 -6.348 -7.414 1 91.62 88 ASP A O 1
ATOM 673 N N . ASP A 1 89 ? 20.672 -7.41 -7.82 1 94.19 89 ASP A N 1
ATOM 674 C CA . ASP A 1 89 ? 21.344 -8.391 -8.672 1 94.19 89 ASP A CA 1
ATOM 675 C C . ASP A 1 89 ? 21.328 -7.938 -10.133 1 94.19 89 ASP A C 1
ATOM 677 O O . ASP A 1 89 ? 21.938 -8.586 -10.992 1 94.19 89 ASP A O 1
ATOM 681 N N . LEU A 1 90 ? 20.656 -6.867 -10.406 1 97.75 90 LEU A N 1
ATOM 682 C CA . LEU A 1 90 ? 20.625 -6.367 -11.773 1 97.75 90 LEU A CA 1
ATOM 683 C C . LEU A 1 90 ? 21.984 -5.848 -12.195 1 97.75 90 LEU A C 1
ATOM 685 O O . LEU A 1 90 ? 22.719 -5.266 -11.383 1 97.75 90 LEU A O 1
ATOM 689 N N . TYR A 1 91 ? 22.328 -6.035 -13.422 1 97.69 91 TYR A N 1
ATOM 690 C CA . TYR A 1 91 ? 23.594 -5.535 -13.961 1 97.69 91 TYR A CA 1
ATOM 691 C C . TYR A 1 91 ? 23.5 -4.051 -14.289 1 97.69 91 TYR A C 1
ATOM 693 O O . TYR A 1 91 ? 22.828 -3.664 -15.258 1 97.69 91 TYR A O 1
ATOM 701 N N . PRO A 1 92 ? 24.203 -3.246 -13.617 1 97.56 92 PRO A N 1
ATOM 702 C CA . PRO A 1 92 ? 24 -1.797 -13.703 1 97.56 92 PRO A CA 1
ATOM 703 C C . PRO A 1 92 ? 24.328 -1.237 -15.086 1 97.56 92 PRO A C 1
ATOM 705 O O . PRO A 1 92 ? 23.766 -0.219 -15.5 1 97.56 92 PRO A O 1
ATOM 708 N N . ASP A 1 93 ? 25.203 -1.914 -15.781 1 97.88 93 ASP A N 1
ATOM 709 C CA . ASP A 1 93 ? 25.688 -1.355 -17.047 1 97.88 93 ASP A CA 1
ATOM 710 C C . ASP A 1 93 ? 24.859 -1.881 -18.219 1 97.8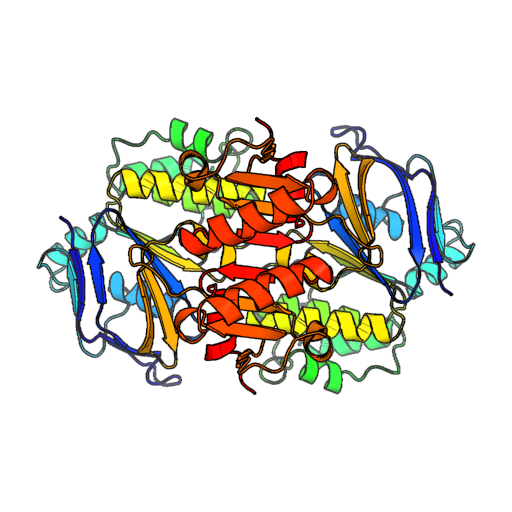8 93 ASP A C 1
ATOM 712 O O . ASP A 1 93 ? 24.969 -1.367 -19.344 1 97.88 93 ASP A O 1
ATOM 716 N N . LEU A 1 94 ? 24.031 -2.867 -17.984 1 98.38 94 LEU A N 1
ATOM 717 C CA . LEU A 1 94 ? 23.156 -3.398 -19.031 1 98.38 94 LEU A CA 1
ATOM 718 C C . LEU A 1 94 ? 21.828 -2.668 -19.062 1 98.38 94 LEU A C 1
ATOM 720 O O . LEU A 1 94 ? 21.406 -2.104 -18.047 1 98.38 94 LEU A O 1
ATOM 724 N N . SER A 1 95 ? 21.172 -2.646 -20.172 1 98.62 95 SER A N 1
ATOM 725 C CA . SER A 1 95 ? 19.859 -2.039 -20.297 1 98.62 95 SER A CA 1
ATOM 726 C C . SER A 1 95 ? 18.766 -2.98 -19.797 1 98.62 95 SER A C 1
ATOM 728 O O . SER A 1 95 ? 19 -4.176 -19.625 1 98.62 95 SER A O 1
ATOM 730 N N . GLY A 1 96 ? 17.594 -2.408 -19.609 1 98.56 96 GLY A N 1
ATOM 731 C CA . GLY A 1 96 ? 16.453 -3.25 -19.297 1 98.56 96 GLY A CA 1
ATOM 732 C C . GLY A 1 96 ? 16.141 -4.246 -20.406 1 98.56 96 GLY A C 1
ATOM 733 O O . GLY A 1 96 ? 15.859 -5.414 -20.125 1 98.56 96 GLY A O 1
ATOM 734 N N . LYS A 1 97 ? 16.234 -3.795 -21.578 1 98.12 97 LYS A N 1
ATOM 735 C CA . LYS A 1 97 ? 15.961 -4.656 -22.734 1 98.12 97 LYS A CA 1
ATOM 736 C C . LYS A 1 97 ? 16.906 -5.852 -22.75 1 98.12 97 LYS A C 1
ATOM 738 O O . LYS A 1 97 ? 16.484 -6.977 -23.031 1 98.12 97 LYS A O 1
ATOM 743 N N . ALA A 1 98 ? 18.141 -5.598 -22.469 1 98 98 ALA A N 1
ATOM 744 C CA . ALA A 1 98 ? 19.141 -6.672 -22.422 1 98 98 ALA A CA 1
ATOM 745 C C . ALA A 1 98 ? 18.797 -7.691 -21.344 1 98 98 ALA A C 1
ATOM 747 O O . ALA A 1 98 ? 18.953 -8.898 -21.547 1 98 98 ALA A O 1
ATOM 748 N N . HIS A 1 99 ? 18.328 -7.184 -20.219 1 98.44 99 HIS A N 1
ATOM 749 C CA . HIS A 1 99 ? 17.922 -8.086 -19.141 1 98.44 99 HIS A CA 1
ATOM 750 C C . HIS A 1 99 ? 16.766 -8.961 -19.578 1 98.44 99 HIS A C 1
ATOM 752 O O . HIS A 1 99 ? 16.766 -10.172 -19.328 1 98.44 99 HIS A O 1
ATOM 758 N N . LEU A 1 100 ? 15.789 -8.359 -20.203 1 97.94 100 LEU A N 1
ATOM 759 C CA . LEU A 1 100 ? 14.633 -9.102 -20.688 1 97.94 100 LEU A CA 1
ATOM 760 C C . LEU A 1 100 ? 15.047 -10.188 -21.672 1 97.94 100 LEU A C 1
ATOM 762 O O . LEU A 1 100 ? 14.609 -11.328 -21.578 1 97.94 100 LEU A O 1
ATOM 766 N N . ALA A 1 101 ? 15.906 -9.828 -22.578 1 96.69 101 ALA A N 1
ATOM 767 C CA . ALA A 1 101 ? 16.391 -10.773 -23.578 1 96.69 101 ALA A CA 1
ATOM 768 C C . ALA A 1 101 ? 17.188 -11.898 -22.938 1 96.69 101 ALA A C 1
ATOM 770 O O . ALA A 1 101 ? 17.078 -13.062 -23.344 1 96.69 101 ALA A O 1
ATOM 771 N N . TYR A 1 102 ? 17.953 -11.523 -22 1 96.38 102 TYR A N 1
ATOM 772 C CA . TYR A 1 102 ? 18.75 -12.508 -21.281 1 96.38 102 TYR A CA 1
ATOM 773 C C . TYR A 1 102 ? 17.875 -13.562 -20.641 1 96.38 102 TYR A C 1
ATOM 775 O O . TYR A 1 102 ? 18.109 -14.766 -20.797 1 96.38 102 TYR A O 1
ATOM 783 N N . TYR A 1 103 ? 16.828 -13.141 -19.922 1 96.81 103 TYR A N 1
ATOM 784 C CA . TYR A 1 103 ? 15.914 -14.07 -19.25 1 96.81 103 TYR A CA 1
ATOM 785 C C . TYR A 1 103 ? 15.148 -14.906 -20.266 1 96.81 103 TYR A C 1
ATOM 787 O O . TYR A 1 103 ? 14.938 -16.109 -20.062 1 96.81 103 TYR A O 1
ATOM 795 N N . ALA A 1 104 ? 14.734 -14.297 -21.312 1 96.06 104 ALA A N 1
ATOM 796 C CA . ALA A 1 104 ? 14.055 -15.039 -22.375 1 96.06 104 ALA A CA 1
ATOM 797 C C . ALA A 1 104 ? 14.93 -16.172 -22.891 1 96.06 104 ALA A C 1
ATOM 799 O O . ALA A 1 104 ? 14.453 -17.281 -23.109 1 96.06 104 ALA A O 1
ATOM 800 N N . ARG A 1 105 ? 16.188 -15.867 -23.094 1 94.62 105 ARG A N 1
ATOM 801 C CA . ARG A 1 105 ? 17.125 -16.859 -23.594 1 94.62 105 ARG A CA 1
ATOM 802 C C . ARG A 1 105 ? 17.391 -17.938 -22.547 1 94.62 105 ARG A C 1
ATOM 804 O O . ARG A 1 105 ? 17.391 -19.141 -22.859 1 94.62 105 ARG A O 1
ATOM 811 N N . LEU A 1 106 ? 17.578 -17.453 -21.359 1 93.31 106 LEU A N 1
ATOM 812 C CA . LEU A 1 106 ? 17.938 -18.344 -20.266 1 93.31 106 LEU A CA 1
ATOM 813 C C . LEU A 1 106 ? 16.875 -19.422 -20.078 1 93.31 106 LEU A C 1
ATOM 815 O O . LEU A 1 106 ? 17.203 -20.594 -19.844 1 93.31 106 LEU A O 1
ATOM 819 N N . TRP A 1 107 ? 15.578 -19.062 -20.234 1 93.88 107 TRP A N 1
ATOM 820 C CA . TRP A 1 107 ? 14.484 -20.016 -20.031 1 93.88 107 TRP A CA 1
ATOM 821 C C . TRP A 1 107 ? 13.945 -20.531 -21.359 1 93.88 107 TRP A C 1
ATOM 823 O O . TRP A 1 107 ? 12.883 -21.156 -21.406 1 93.88 107 TRP A O 1
ATOM 833 N N . HIS A 1 108 ? 14.594 -20.109 -22.422 1 89 108 HIS A N 1
ATOM 834 C CA . HIS A 1 108 ? 14.25 -20.562 -23.766 1 89 108 HIS A CA 1
ATOM 835 C C . HIS A 1 108 ? 12.812 -20.188 -24.125 1 89 108 HIS A C 1
ATOM 837 O O . HIS A 1 108 ? 12.078 -21 -24.672 1 89 108 HIS A O 1
ATOM 843 N N . ASN A 1 109 ? 12.523 -19 -23.531 1 83.75 109 ASN A N 1
ATOM 844 C CA . ASN A 1 109 ? 11.211 -18.484 -23.875 1 83.75 109 ASN A CA 1
ATOM 845 C C . ASN A 1 109 ? 11.102 -18.125 -25.344 1 83.75 109 ASN A C 1
ATOM 847 O O . ASN A 1 109 ? 11.914 -17.359 -25.875 1 83.75 109 ASN A O 1
ATOM 851 N N . GLN A 1 110 ? 10.133 -18.625 -26.047 1 75.06 110 GLN A N 1
ATOM 852 C CA . GLN A 1 110 ? 9.938 -18.328 -27.453 1 75.06 110 GLN A CA 1
ATOM 853 C C . GLN A 1 110 ? 8.578 -17.672 -27.703 1 75.06 110 GLN A C 1
ATOM 855 O O . GLN A 1 110 ? 8.273 -17.281 -28.828 1 75.06 110 GLN A O 1
ATOM 860 N N . THR A 1 111 ? 7.852 -17.5 -26.703 1 76.31 111 THR A N 1
ATOM 861 C CA . THR A 1 111 ? 6.449 -17.156 -26.922 1 76.31 111 THR A CA 1
ATOM 862 C C . THR A 1 111 ? 6.176 -15.719 -26.516 1 76.31 111 THR A C 1
ATOM 864 O O . THR A 1 111 ? 5.473 -14.992 -27.234 1 76.31 111 THR A O 1
ATOM 867 N N . LYS A 1 112 ? 6.758 -15.406 -25.5 1 81.44 112 LYS A N 1
ATOM 868 C CA . LYS A 1 112 ? 6.457 -14.047 -25.047 1 81.44 112 LYS A CA 1
ATOM 869 C C . LYS A 1 112 ? 7.445 -13.047 -25.641 1 81.44 112 LYS A C 1
ATOM 871 O O . LYS A 1 112 ? 8.656 -13.148 -25.422 1 81.44 112 LYS A O 1
ATOM 876 N N . SER A 1 113 ? 6.891 -12.156 -26.312 1 90.31 113 SER A N 1
ATOM 877 C CA . SER A 1 113 ? 7.707 -11.148 -26.969 1 90.31 113 SER A CA 1
ATOM 878 C C . SER A 1 113 ? 8.211 -10.102 -25.984 1 90.31 113 SER A C 1
ATOM 880 O O . SER A 1 113 ? 7.426 -9.539 -25.219 1 90.31 113 SER A O 1
ATOM 882 N N . VAL A 1 114 ? 9.492 -9.898 -26.078 1 94.44 114 VAL A N 1
ATOM 883 C CA . VAL A 1 114 ? 10.109 -8.859 -25.266 1 94.44 114 VAL A CA 1
ATOM 884 C C . VAL A 1 114 ? 9.438 -7.516 -25.547 1 94.44 114 VAL A C 1
ATOM 886 O O . VAL A 1 114 ? 9.188 -6.738 -24.625 1 94.44 114 VAL A O 1
ATOM 889 N N . LYS A 1 115 ? 9.102 -7.289 -26.781 1 95.25 115 LYS A N 1
ATOM 890 C CA . LYS A 1 115 ? 8.438 -6.051 -27.172 1 95.25 115 LYS A CA 1
ATOM 891 C C . LYS A 1 115 ? 7.074 -5.918 -26.484 1 95.25 115 LYS A C 1
ATOM 893 O O . LYS A 1 115 ? 6.711 -4.84 -26.016 1 95.25 115 LYS A O 1
ATOM 898 N N . GLN A 1 116 ? 6.387 -6.973 -26.469 1 96.12 116 GLN A N 1
ATOM 899 C CA . GLN A 1 116 ? 5.07 -6.969 -25.828 1 96.12 116 GLN A CA 1
ATOM 900 C C . GLN A 1 116 ? 5.18 -6.734 -24.328 1 96.12 116 GLN A C 1
ATOM 902 O O . GLN A 1 116 ? 4.348 -6.039 -23.734 1 96.12 116 GLN A O 1
ATOM 907 N N . ILE A 1 117 ? 6.223 -7.328 -23.75 1 97.56 117 ILE A N 1
ATOM 908 C CA . ILE A 1 117 ? 6.449 -7.152 -22.312 1 97.56 117 ILE A CA 1
ATOM 909 C C . ILE A 1 117 ? 6.746 -5.688 -22.016 1 97.56 117 ILE A C 1
ATOM 911 O O . ILE A 1 117 ? 6.188 -5.113 -21.078 1 97.56 117 ILE A O 1
ATOM 915 N N . ILE A 1 118 ? 7.559 -5.066 -22.844 1 97.88 118 ILE A N 1
ATOM 916 C CA . ILE A 1 118 ? 7.934 -3.668 -22.688 1 97.88 118 ILE A CA 1
ATOM 917 C C . ILE A 1 118 ? 6.688 -2.787 -22.766 1 97.88 118 ILE A C 1
ATOM 919 O O . ILE A 1 118 ? 6.504 -1.884 -21.953 1 97.88 118 ILE A O 1
ATOM 923 N N . SER A 1 119 ? 5.859 -3.07 -23.688 1 97.25 119 SER A N 1
ATOM 924 C CA . SER A 1 119 ? 4.629 -2.309 -23.875 1 97.25 119 SER A CA 1
ATOM 925 C C . SER A 1 119 ? 3.674 -2.512 -22.703 1 97.25 119 SER A C 1
ATOM 927 O O . SER A 1 119 ? 3.117 -1.547 -22.172 1 97.25 119 SER A O 1
ATOM 929 N N . ALA A 1 120 ? 3.521 -3.754 -22.297 1 96.75 120 ALA A N 1
ATOM 930 C CA . ALA A 1 120 ? 2.602 -4.082 -21.219 1 96.75 120 ALA A CA 1
ATOM 931 C C . ALA A 1 120 ? 3.006 -3.383 -19.922 1 96.75 120 ALA A C 1
ATOM 933 O O . ALA A 1 120 ? 2.148 -2.967 -19.141 1 96.75 120 ALA A O 1
ATOM 934 N N . LEU A 1 121 ? 4.32 -3.203 -19.734 1 97.38 121 LEU A N 1
ATOM 935 C CA . LEU A 1 121 ? 4.812 -2.633 -18.484 1 97.38 121 LEU A CA 1
ATOM 936 C C . LEU A 1 121 ? 5.145 -1.154 -18.656 1 97.38 121 LEU A C 1
ATOM 938 O O . LEU A 1 121 ? 5.699 -0.529 -17.75 1 97.38 121 LEU A O 1
ATOM 942 N N . ASP A 1 122 ? 4.883 -0.578 -19.812 1 95.5 122 ASP A N 1
ATOM 943 C CA . ASP A 1 122 ? 5.094 0.837 -20.094 1 95.5 122 ASP A CA 1
ATOM 944 C C . ASP A 1 122 ? 6.543 1.24 -19.844 1 95.5 122 ASP A C 1
ATOM 946 O O . ASP A 1 122 ? 6.805 2.191 -19.094 1 95.5 122 ASP A O 1
ATOM 950 N N . MET A 1 123 ? 7.438 0.475 -20.438 1 97.56 123 MET A N 1
ATOM 951 C CA . MET A 1 123 ? 8.852 0.711 -20.188 1 97.56 123 MET A CA 1
ATOM 952 C C . MET A 1 123 ? 9.547 1.305 -21.406 1 97.56 123 MET A C 1
ATOM 954 O O . MET A 1 123 ? 10.766 1.44 -21.438 1 97.56 123 MET A O 1
ATOM 958 N N . GLN A 1 124 ? 8.844 1.766 -22.422 1 96.94 124 GLN A N 1
ATOM 959 C CA . GLN A 1 124 ? 9.391 2.15 -23.719 1 96.94 124 GLN A CA 1
ATOM 960 C C . GLN A 1 124 ? 10.391 3.297 -23.578 1 96.94 124 GLN A C 1
ATOM 962 O O . GLN A 1 124 ? 11.422 3.311 -24.25 1 96.94 124 GLN A O 1
ATOM 967 N N . ASP A 1 125 ? 10.18 4.184 -22.734 1 95.69 125 ASP A N 1
ATOM 968 C CA . ASP A 1 125 ? 10.906 5.449 -22.688 1 95.69 125 ASP A CA 1
ATOM 969 C C . ASP A 1 125 ? 12.266 5.273 -22.016 1 95.69 125 ASP A C 1
ATOM 971 O O . ASP A 1 125 ? 13.141 6.141 -22.141 1 95.69 125 ASP A O 1
ATOM 975 N N . TYR A 1 126 ? 12.469 4.098 -21.359 1 97.06 126 TYR A N 1
ATOM 976 C CA . TYR A 1 126 ? 13.719 4.031 -20.594 1 97.06 126 TYR A CA 1
ATOM 977 C C . TYR A 1 126 ? 14.359 2.656 -20.734 1 97.06 126 TYR A C 1
ATOM 979 O O . TYR A 1 126 ? 15.5 2.451 -20.297 1 97.06 126 TYR A O 1
ATOM 987 N N . VAL A 1 127 ? 13.742 1.718 -21.344 1 98.12 127 VAL A N 1
ATOM 988 C CA . VAL A 1 127 ? 14.148 0.317 -21.297 1 98.12 127 VAL A CA 1
ATOM 989 C C . VAL A 1 127 ? 15.523 0.161 -21.938 1 98.12 127 VAL A C 1
ATOM 991 O O . VAL A 1 127 ? 16.25 -0.795 -21.656 1 98.12 127 VAL A O 1
ATOM 994 N N . ASN A 1 128 ? 15.953 1.071 -22.828 1 98.38 128 ASN A N 1
ATOM 995 C CA . ASN A 1 128 ? 17.219 0.977 -23.547 1 98.38 128 ASN A CA 1
ATOM 996 C C . ASN A 1 128 ? 18.359 1.647 -22.766 1 98.38 128 ASN A C 1
ATOM 998 O O . ASN A 1 128 ? 19.516 1.533 -23.141 1 98.38 128 ASN A O 1
ATOM 1002 N N . GLN A 1 129 ? 18.047 2.293 -21.688 1 98.38 129 GLN A N 1
ATOM 1003 C CA . GLN A 1 129 ? 19.047 2.938 -20.844 1 98.38 129 GLN A CA 1
ATOM 1004 C C . GLN A 1 129 ? 19.672 1.938 -19.875 1 98.38 129 GLN A C 1
ATOM 1006 O O . GLN A 1 129 ? 19.078 0.91 -19.547 1 98.38 129 GLN A O 1
ATOM 1011 N N . PRO A 1 130 ? 20.891 2.227 -19.5 1 98.44 130 PRO A N 1
ATOM 1012 C CA . PRO A 1 130 ? 21.5 1.37 -18.484 1 98.44 130 PRO A CA 1
ATOM 1013 C C . PRO A 1 130 ? 20.703 1.377 -17.172 1 98.44 130 PRO A C 1
ATOM 1015 O O . PRO A 1 130 ? 20.203 2.42 -16.75 1 98.44 130 PRO A O 1
ATOM 1018 N N . VAL A 1 131 ? 20.672 0.267 -16.469 1 98.19 131 VAL A N 1
ATOM 1019 C CA . VAL A 1 131 ? 19.859 0.068 -15.273 1 98.19 131 VAL A CA 1
ATOM 1020 C C . VAL A 1 131 ? 20.328 0.984 -14.156 1 98.19 131 VAL A C 1
ATOM 1022 O O . VAL A 1 131 ? 19.547 1.396 -13.297 1 98.19 131 VAL A O 1
ATOM 1025 N N . ARG A 1 132 ? 21.547 1.359 -14.172 1 96.69 132 ARG A N 1
ATOM 1026 C CA . ARG A 1 132 ? 22.078 2.246 -13.141 1 96.69 132 ARG A CA 1
ATOM 1027 C C . ARG A 1 132 ? 21.312 3.568 -13.109 1 96.69 132 ARG A C 1
ATOM 1029 O O . ARG A 1 132 ? 21.344 4.285 -12.109 1 96.69 132 ARG A O 1
ATOM 1036 N N . THR A 1 133 ? 20.672 3.896 -14.211 1 96.81 133 THR A N 1
ATOM 1037 C CA . THR A 1 133 ? 19.938 5.156 -14.305 1 96.81 133 THR A CA 1
ATOM 1038 C C . THR A 1 133 ? 18.5 4.98 -13.828 1 96.81 133 THR A C 1
ATOM 1040 O O . THR A 1 133 ? 17.75 5.953 -13.742 1 96.81 133 THR A O 1
ATOM 1043 N N . TYR A 1 134 ? 18.094 3.771 -13.5 1 96.31 134 TYR A N 1
ATOM 1044 C CA . TYR A 1 134 ? 16.703 3.465 -13.172 1 96.31 134 TYR A CA 1
ATOM 1045 C C . TYR A 1 134 ? 16.375 3.893 -11.742 1 96.31 134 TYR A C 1
ATOM 1047 O O . TYR A 1 134 ? 17.203 3.744 -10.836 1 96.31 134 TYR A O 1
ATOM 1055 N N . SER A 1 135 ? 15.18 4.441 -11.617 1 88.38 135 SER A N 1
ATOM 1056 C CA . SER A 1 135 ? 14.625 4.578 -10.273 1 88.38 135 SER A CA 1
ATOM 1057 C C . SER A 1 135 ? 14.266 3.217 -9.688 1 88.38 135 SER A C 1
ATOM 1059 O O . SER A 1 135 ? 14.328 2.199 -10.383 1 88.38 135 SER A O 1
ATOM 1061 N N . MET A 1 136 ? 13.906 3.164 -8.461 1 87.62 136 MET A N 1
ATOM 1062 C CA . MET A 1 136 ? 13.492 1.935 -7.793 1 87.62 136 MET A CA 1
ATOM 1063 C C . MET A 1 136 ? 12.266 1.337 -8.461 1 87.62 136 MET A C 1
ATOM 1065 O O . MET A 1 136 ? 12.188 0.124 -8.672 1 87.62 136 MET A O 1
ATOM 1069 N N . GLY A 1 137 ? 11.305 2.168 -8.781 1 91.12 137 GLY A N 1
ATOM 1070 C CA . GLY A 1 137 ? 10.102 1.7 -9.453 1 91.12 137 GLY A CA 1
ATOM 1071 C C . GLY A 1 137 ? 10.375 1.124 -10.828 1 91.12 137 GLY A C 1
ATOM 1072 O O . GLY A 1 137 ? 9.758 0.13 -11.227 1 91.12 137 GLY A O 1
ATOM 1073 N N . MET A 1 138 ? 11.281 1.789 -11.5 1 94.31 138 MET A N 1
ATOM 1074 C CA . MET A 1 138 ? 11.68 1.294 -12.812 1 94.31 138 MET A CA 1
ATOM 1075 C C . MET A 1 138 ? 12.328 -0.08 -12.703 1 94.31 138 MET A C 1
ATOM 1077 O O . MET A 1 138 ? 12.039 -0.974 -13.5 1 94.31 138 MET A O 1
ATOM 1081 N N . LYS A 1 139 ? 13.18 -0.215 -11.742 1 96.62 139 LYS A N 1
ATOM 1082 C CA . LYS A 1 139 ? 13.836 -1.498 -11.523 1 96.62 139 LYS A CA 1
ATOM 1083 C C . LYS A 1 139 ? 12.828 -2.582 -11.164 1 96.62 139 LYS A C 1
ATOM 1085 O O . LYS A 1 139 ? 12.938 -3.721 -11.625 1 96.62 139 LYS A O 1
ATOM 1090 N N . GLN A 1 140 ? 11.875 -2.211 -10.375 1 95.75 140 GLN A N 1
ATOM 1091 C CA . GLN A 1 140 ? 10.836 -3.158 -9.977 1 95.75 140 GLN A CA 1
ATOM 1092 C C . GLN A 1 140 ? 10.055 -3.658 -11.195 1 95.75 140 GLN A C 1
ATOM 1094 O O . GLN A 1 140 ? 9.797 -4.855 -11.32 1 95.75 140 GLN A O 1
ATOM 1099 N N . ARG A 1 141 ? 9.695 -2.795 -12.031 1 97.12 141 ARG A N 1
ATOM 1100 C CA . ARG A 1 141 ? 8.977 -3.166 -13.25 1 97.12 141 ARG A CA 1
ATOM 1101 C C . ARG A 1 141 ? 9.836 -4.043 -14.148 1 97.12 141 ARG A C 1
ATOM 1103 O O . ARG A 1 141 ? 9.344 -5.004 -14.742 1 97.12 141 ARG A O 1
ATOM 1110 N N . LEU A 1 142 ? 11.094 -3.711 -14.219 1 98.31 142 LEU A N 1
ATOM 1111 C CA . LEU A 1 142 ? 12.016 -4.527 -14.992 1 98.31 142 LEU A CA 1
ATOM 1112 C C . LEU A 1 142 ? 12.078 -5.949 -14.438 1 98.31 142 LEU A C 1
ATOM 1114 O O . LEU A 1 142 ? 11.992 -6.918 -15.195 1 98.31 142 LEU A O 1
ATOM 1118 N N . CYS A 1 143 ? 12.203 -6.055 -13.141 1 98.56 143 CYS A N 1
ATOM 1119 C CA . CYS A 1 143 ? 12.266 -7.375 -12.523 1 98.56 143 CYS A CA 1
ATOM 1120 C C . CYS A 1 143 ? 11.023 -8.188 -12.852 1 98.56 143 CYS A C 1
ATOM 1122 O O . CYS A 1 143 ? 11.117 -9.383 -13.164 1 98.56 143 CYS A O 1
ATOM 1124 N N . PHE A 1 144 ? 9.883 -7.559 -12.773 1 98.5 144 PHE A N 1
ATOM 1125 C CA . PHE A 1 144 ? 8.656 -8.258 -13.133 1 98.5 144 PHE A CA 1
ATOM 1126 C C . PHE A 1 144 ? 8.664 -8.656 -14.609 1 98.5 144 PHE A C 1
ATOM 1128 O O . PHE A 1 144 ? 8.258 -9.766 -14.961 1 98.5 144 PHE A O 1
ATOM 1135 N N . GLY A 1 145 ? 9.125 -7.707 -15.414 1 98.31 145 GLY A N 1
ATOM 1136 C CA . GLY A 1 145 ? 9.297 -8.023 -16.828 1 98.31 145 GLY A CA 1
ATOM 1137 C C . GLY A 1 145 ? 10.18 -9.234 -17.062 1 98.31 145 GLY A C 1
ATOM 1138 O O . GLY A 1 145 ? 9.906 -10.039 -17.953 1 98.31 145 GLY A O 1
ATOM 1139 N N . MET A 1 146 ? 11.203 -9.367 -16.344 1 98.25 146 MET A N 1
ATOM 1140 C CA . MET A 1 146 ? 12.117 -10.5 -16.469 1 98.25 146 MET A CA 1
ATOM 1141 C C . MET A 1 146 ? 11.398 -11.805 -16.141 1 98.25 146 MET A C 1
ATOM 1143 O O . MET A 1 146 ? 11.602 -12.812 -16.812 1 98.25 146 MET A O 1
ATOM 1147 N N . VAL A 1 147 ? 10.539 -11.781 -15.125 1 98.44 147 VAL A N 1
ATOM 1148 C CA . VAL A 1 147 ? 9.734 -12.953 -14.797 1 98.44 147 VAL A CA 1
ATOM 1149 C C . VAL A 1 147 ? 8.812 -13.297 -15.969 1 98.44 147 VAL A C 1
ATOM 1151 O O . VAL A 1 147 ? 8.68 -14.461 -16.344 1 98.44 147 VAL A O 1
ATOM 1154 N N . MET A 1 148 ? 8.211 -12.289 -16.547 1 98 148 MET A N 1
ATOM 1155 C CA . MET A 1 148 ? 7.352 -12.484 -17.719 1 98 148 MET A CA 1
ATOM 1156 C C . MET A 1 148 ? 8.148 -13.062 -18.875 1 98 148 MET A C 1
ATOM 1158 O O . MET A 1 148 ? 7.656 -13.938 -19.594 1 98 148 MET A O 1
ATOM 1162 N N . ALA A 1 149 ? 9.359 -12.547 -19.047 1 97.69 149 ALA A N 1
ATOM 1163 C CA . ALA A 1 149 ? 10.203 -13.008 -20.141 1 97.69 149 ALA A CA 1
ATOM 1164 C C . ALA A 1 149 ? 10.609 -14.461 -19.953 1 97.69 149 ALA A C 1
ATOM 1166 O O . ALA A 1 149 ? 10.75 -15.203 -20.938 1 97.69 149 ALA A O 1
ATOM 1167 N N . ALA A 1 150 ? 10.812 -14.836 -18.719 1 97.56 150 ALA A N 1
ATOM 1168 C CA . ALA A 1 150 ? 11.109 -16.234 -18.453 1 97.56 150 ALA A CA 1
ATOM 1169 C C . ALA A 1 150 ? 9.945 -17.141 -18.844 1 97.56 150 ALA A C 1
ATOM 1171 O O . ALA A 1 150 ? 10.148 -18.266 -19.297 1 97.56 150 ALA A O 1
ATOM 1172 N N . ASN A 1 151 ? 8.734 -16.609 -18.562 1 97.19 151 ASN A N 1
ATOM 1173 C CA . ASN A 1 151 ? 7.496 -17.234 -19 1 97.19 151 ASN A CA 1
ATOM 1174 C C . ASN A 1 151 ? 7.375 -18.672 -18.469 1 97.19 151 ASN A C 1
ATOM 1176 O O . ASN A 1 151 ? 6.977 -19.578 -19.203 1 97.19 151 ASN A O 1
ATOM 1180 N N . THR A 1 152 ? 7.762 -18.891 -17.266 1 97.19 152 THR A N 1
ATOM 1181 C CA . THR A 1 152 ? 7.703 -20.219 -16.688 1 97.19 152 THR A CA 1
ATOM 1182 C C . THR A 1 152 ? 6.285 -20.562 -16.234 1 97.19 152 THR A C 1
ATOM 1184 O O . THR A 1 152 ? 5.484 -19.656 -15.969 1 97.19 152 THR A O 1
ATOM 1187 N N . PRO A 1 153 ? 6.023 -21.844 -16.125 1 97.19 153 PRO A N 1
ATOM 1188 C CA . PRO A 1 153 ? 4.707 -22.266 -15.641 1 97.19 153 PRO A CA 1
ATOM 1189 C C . PRO A 1 153 ? 4.441 -21.797 -14.211 1 97.19 153 PRO A C 1
ATOM 1191 O O . PRO A 1 153 ? 3.297 -21.5 -13.852 1 97.19 153 PRO A O 1
ATOM 1194 N N . ILE A 1 154 ? 5.477 -21.734 -13.383 1 98.38 154 ILE A N 1
ATOM 1195 C CA . ILE A 1 154 ? 5.344 -21.328 -11.992 1 98.38 154 ILE A CA 1
ATOM 1196 C C . ILE A 1 154 ? 6.137 -20.031 -11.758 1 98.38 154 ILE A C 1
ATOM 1198 O O . ILE A 1 154 ? 7.336 -19.984 -12.055 1 98.38 154 ILE A O 1
ATOM 1202 N N . MET A 1 155 ? 5.488 -19.047 -11.289 1 98.62 155 MET A N 1
ATOM 1203 C CA . MET A 1 155 ? 6.121 -17.766 -10.969 1 98.62 155 MET A CA 1
ATOM 1204 C C . MET A 1 155 ? 6.07 -17.5 -9.469 1 98.62 155 MET A C 1
ATOM 1206 O O . MET A 1 155 ? 5 -17.562 -8.859 1 98.62 155 MET A O 1
ATOM 1210 N N . LEU A 1 156 ? 7.223 -17.25 -8.852 1 98.69 156 LEU A N 1
ATOM 1211 C CA . LEU A 1 156 ? 7.352 -16.922 -7.438 1 98.69 156 LEU A CA 1
ATOM 1212 C C . LEU A 1 156 ? 7.668 -15.445 -7.242 1 98.69 156 LEU A C 1
ATOM 1214 O O . LEU A 1 156 ? 8.766 -14.992 -7.578 1 98.69 156 LEU A O 1
ATOM 1218 N N . LEU A 1 157 ? 6.723 -14.734 -6.645 1 98.44 157 LEU A N 1
ATOM 1219 C CA . LEU A 1 157 ? 6.828 -13.281 -6.57 1 98.44 157 LEU A CA 1
ATOM 1220 C C . LEU A 1 157 ? 6.918 -12.812 -5.121 1 98.44 157 LEU A C 1
ATOM 1222 O O . LEU A 1 157 ? 5.918 -12.82 -4.398 1 98.44 157 LEU A O 1
ATOM 1226 N N . ASP A 1 158 ? 8.055 -12.391 -4.73 1 96.38 158 ASP A N 1
ATOM 1227 C CA . ASP A 1 158 ? 8.289 -11.922 -3.371 1 96.38 158 ASP A CA 1
ATOM 1228 C C . ASP A 1 158 ? 8.219 -10.398 -3.299 1 96.38 158 ASP A C 1
ATOM 1230 O O . ASP A 1 158 ? 9.133 -9.703 -3.742 1 96.38 158 ASP A O 1
ATOM 1234 N N . GLU A 1 159 ? 7.129 -9.867 -2.74 1 93.75 159 GLU A N 1
ATOM 1235 C CA . GLU A 1 159 ? 6.914 -8.438 -2.545 1 93.75 159 GLU A CA 1
ATOM 1236 C C . GLU A 1 159 ? 7.211 -7.652 -3.818 1 93.75 159 GLU A C 1
ATOM 1238 O O . GLU A 1 159 ? 7.906 -6.637 -3.781 1 93.75 159 GLU A O 1
ATOM 1243 N N . PHE A 1 160 ? 6.648 -8.055 -4.848 1 96 160 PHE A N 1
ATOM 1244 C CA . PHE A 1 160 ? 7.098 -7.633 -6.168 1 96 160 PHE A CA 1
ATOM 1245 C C . PHE A 1 160 ? 6.496 -6.281 -6.535 1 96 160 PHE A C 1
ATOM 1247 O O . PHE A 1 160 ? 6.945 -5.633 -7.484 1 96 160 PHE A O 1
ATOM 1254 N N . MET A 1 161 ? 5.566 -5.816 -5.719 1 94.56 161 MET A N 1
ATOM 1255 C CA . MET A 1 161 ? 4.957 -4.535 -6.055 1 94.56 161 MET A CA 1
ATOM 1256 C C . MET A 1 161 ? 5.391 -3.449 -5.074 1 94.56 161 MET A C 1
ATOM 1258 O O . MET A 1 161 ? 4.848 -2.342 -5.086 1 94.56 161 MET A O 1
ATOM 1262 N N . ASN A 1 162 ? 6.336 -3.797 -4.254 1 88.25 162 ASN A N 1
ATOM 1263 C CA . ASN A 1 162 ? 6.855 -2.816 -3.309 1 88.25 162 ASN A CA 1
ATOM 1264 C C . ASN A 1 162 ? 7.453 -1.607 -4.027 1 88.25 162 ASN A C 1
ATOM 1266 O O . ASN A 1 162 ? 8.203 -1.762 -4.992 1 88.25 162 ASN A O 1
ATOM 1270 N N . GLY A 1 163 ? 7.074 -0.427 -3.529 1 83 163 GLY A N 1
ATOM 1271 C CA . GLY A 1 163 ? 7.672 0.785 -4.07 1 83 163 GLY A CA 1
ATOM 1272 C C . GLY A 1 163 ? 6.949 1.311 -5.297 1 83 163 GLY A C 1
ATOM 1273 O O . GLY A 1 163 ? 7.293 2.375 -5.812 1 83 163 GLY A O 1
ATOM 1274 N N . LEU A 1 164 ? 5.988 0.586 -5.758 1 90.25 164 LEU A N 1
ATOM 1275 C CA . LEU A 1 164 ? 5.246 1.018 -6.938 1 90.25 164 LEU A CA 1
ATOM 1276 C C . LEU A 1 164 ? 4.098 1.94 -6.551 1 90.25 164 LEU A C 1
ATOM 1278 O O . LEU A 1 164 ? 3.545 1.827 -5.453 1 90.25 164 LEU A O 1
ATOM 1282 N N . ASP A 1 165 ? 3.762 2.83 -7.461 1 88.81 165 ASP A N 1
ATOM 1283 C CA . ASP A 1 165 ? 2.609 3.697 -7.227 1 88.81 165 ASP A CA 1
ATOM 1284 C C . ASP A 1 165 ? 1.307 2.986 -7.586 1 88.81 165 ASP A C 1
ATOM 1286 O O . ASP A 1 165 ? 1.321 1.827 -8.008 1 88.81 165 ASP A O 1
ATOM 1290 N N . THR A 1 166 ? 0.231 3.654 -7.41 1 90 166 THR A N 1
ATOM 1291 C CA . THR A 1 166 ? -1.103 3.084 -7.566 1 90 166 THR A CA 1
ATOM 1292 C C . THR A 1 166 ? -1.339 2.645 -9.008 1 90 166 THR A C 1
ATOM 1294 O O . THR A 1 166 ? -1.929 1.591 -9.25 1 90 166 THR A O 1
ATOM 1297 N N . ILE A 1 167 ? -0.86 3.414 -9.906 1 90.56 167 ILE A N 1
ATOM 1298 C CA . ILE A 1 167 ? -1.062 3.131 -11.32 1 90.56 167 ILE A CA 1
ATOM 1299 C C . ILE A 1 167 ? -0.331 1.844 -11.703 1 90.56 167 ILE A C 1
ATOM 1301 O O . ILE A 1 167 ? -0.915 0.95 -12.32 1 90.56 167 ILE A O 1
ATOM 1305 N N . ASN A 1 168 ? 0.863 1.726 -11.312 1 92.75 168 ASN A N 1
ATOM 1306 C CA . ASN A 1 168 ? 1.659 0.551 -11.648 1 92.75 168 ASN A CA 1
ATOM 1307 C C . ASN A 1 168 ? 1.194 -0.682 -10.883 1 92.75 168 ASN A C 1
ATOM 1309 O O . ASN A 1 168 ? 1.259 -1.8 -11.391 1 92.75 168 ASN A O 1
ATOM 1313 N N . VAL A 1 169 ? 0.743 -0.481 -9.648 1 93.75 169 VAL A N 1
ATOM 1314 C CA . VAL A 1 169 ? 0.17 -1.589 -8.891 1 93.75 169 VAL A CA 1
ATOM 1315 C C . VAL A 1 169 ? -1.043 -2.148 -9.633 1 93.75 169 VAL A C 1
ATOM 1317 O O . VAL A 1 169 ? -1.171 -3.365 -9.797 1 93.75 169 VAL A O 1
ATOM 1320 N N . ALA A 1 170 ? -1.886 -1.286 -10.102 1 92.06 170 ALA A N 1
ATOM 1321 C CA . ALA A 1 170 ? -3.064 -1.711 -10.852 1 92.06 170 ALA A CA 1
ATOM 1322 C C . ALA A 1 170 ? -2.664 -2.414 -12.148 1 92.06 170 ALA A C 1
ATOM 1324 O O . ALA A 1 170 ? -3.232 -3.449 -12.5 1 92.06 170 ALA A O 1
ATOM 1325 N N . ARG A 1 171 ? -1.714 -1.882 -12.797 1 93.75 171 ARG A N 1
ATOM 1326 C CA . ARG A 1 171 ? -1.225 -2.451 -14.047 1 93.75 171 ARG A CA 1
ATOM 1327 C C . ARG A 1 171 ? -0.693 -3.863 -13.836 1 93.75 171 ARG A C 1
ATOM 1329 O O . ARG A 1 171 ? -1.084 -4.793 -14.547 1 93.75 171 ARG A O 1
ATOM 1336 N N . MET A 1 172 ? 0.119 -4 -12.898 1 97.06 172 MET A N 1
ATOM 1337 C CA . MET A 1 172 ? 0.717 -5.309 -12.633 1 97.06 172 MET A CA 1
ATOM 1338 C C . MET A 1 172 ? -0.339 -6.305 -12.172 1 97.06 172 MET A C 1
ATOM 1340 O O . MET A 1 172 ? -0.265 -7.492 -12.5 1 97.06 172 MET A O 1
ATOM 1344 N N . SER A 1 173 ? -1.257 -5.84 -11.391 1 96.44 173 SER A N 1
ATOM 1345 C CA . SER A 1 173 ? -2.352 -6.703 -10.961 1 96.44 173 SER A CA 1
ATOM 1346 C C . SER A 1 173 ? -3.129 -7.246 -12.156 1 96.44 173 SER A C 1
ATOM 1348 O O . SER A 1 173 ? -3.479 -8.43 -12.188 1 96.44 173 SER A O 1
ATOM 1350 N N . GLN A 1 174 ? -3.355 -6.383 -13.109 1 95.12 174 GLN A N 1
ATOM 1351 C CA . GLN A 1 174 ? -4.059 -6.809 -14.312 1 95.12 174 GLN A CA 1
ATOM 1352 C C . GLN A 1 174 ? -3.24 -7.828 -15.094 1 95.12 174 GLN A C 1
ATOM 1354 O O . GLN A 1 174 ? -3.785 -8.812 -15.609 1 95.12 174 GLN A O 1
ATOM 1359 N N . ILE A 1 175 ? -2.018 -7.578 -15.156 1 97.75 175 ILE A N 1
ATOM 1360 C CA . ILE A 1 175 ? -1.134 -8.492 -15.867 1 97.75 175 ILE A CA 1
ATOM 1361 C C . ILE A 1 175 ? -1.145 -9.859 -15.188 1 97.75 175 ILE A C 1
ATOM 1363 O O . ILE A 1 175 ? -1.173 -10.891 -15.859 1 97.75 175 ILE A O 1
ATOM 1367 N N . LEU A 1 176 ? -1.147 -9.914 -13.875 1 98.38 176 LEU A N 1
ATOM 1368 C CA . LEU A 1 176 ? -1.2 -11.172 -13.133 1 98.38 176 LEU A CA 1
ATOM 1369 C C . LEU A 1 176 ? -2.453 -11.961 -13.492 1 98.38 176 LEU A C 1
ATOM 1371 O O . LEU A 1 176 ? -2.393 -13.18 -13.664 1 98.38 176 LEU A O 1
ATOM 1375 N N . ARG A 1 177 ? -3.537 -11.289 -13.586 1 97.56 177 ARG A N 1
ATOM 1376 C CA . ARG A 1 177 ? -4.781 -11.953 -13.961 1 97.56 177 ARG A CA 1
ATOM 1377 C C . ARG A 1 177 ? -4.672 -12.594 -15.336 1 97.56 177 ARG A C 1
ATOM 1379 O O . ARG A 1 177 ? -5.172 -13.695 -15.555 1 97.56 177 ARG A O 1
ATOM 1386 N N . GLY A 1 178 ? -4.035 -11.844 -16.203 1 97.62 178 GLY A N 1
ATOM 1387 C CA . GLY A 1 178 ? -3.807 -12.398 -17.531 1 97.62 178 GLY A CA 1
ATOM 1388 C C . GLY A 1 178 ? -2.924 -13.633 -17.516 1 97.62 178 GLY A C 1
ATOM 1389 O O . GLY A 1 178 ? -3.221 -14.625 -18.188 1 97.62 178 GLY A O 1
ATOM 1390 N N . LEU A 1 179 ? -1.896 -13.586 -16.797 1 98 179 LEU A N 1
ATOM 1391 C CA . LEU A 1 179 ? -0.982 -14.719 -16.688 1 98 179 LEU A CA 1
ATOM 1392 C C . LEU A 1 179 ? -1.685 -15.922 -16.078 1 98 179 LEU A C 1
ATOM 1394 O O . LEU A 1 179 ? -1.479 -17.062 -16.531 1 98 179 LEU A O 1
ATOM 1398 N N . ARG A 1 180 ? -2.465 -15.68 -15.102 1 98.19 180 ARG A N 1
ATOM 1399 C CA . ARG A 1 180 ? -3.279 -16.75 -14.523 1 98.19 180 ARG A CA 1
ATOM 1400 C C . ARG A 1 180 ? -4.172 -17.391 -15.578 1 98.19 180 ARG A C 1
ATOM 1402 O O . ARG A 1 180 ? -4.273 -18.609 -15.648 1 98.19 180 ARG A O 1
ATOM 1409 N N . ALA A 1 181 ? -4.789 -16.562 -16.359 1 97.44 181 ALA A N 1
ATOM 1410 C CA . ALA A 1 181 ? -5.684 -17.047 -17.406 1 97.44 181 ALA A CA 1
ATOM 1411 C C . ALA A 1 181 ? -4.93 -17.875 -18.438 1 97.44 181 ALA A C 1
ATOM 1413 O O . ALA A 1 181 ? -5.504 -18.781 -19.062 1 97.44 181 ALA A O 1
ATOM 1414 N N . GLU A 1 182 ? -3.674 -17.625 -18.562 1 96.62 182 GLU A N 1
ATOM 1415 C CA . GLU A 1 182 ? -2.818 -18.391 -19.469 1 96.62 182 GLU A CA 1
ATOM 1416 C C . GLU A 1 182 ? -2.441 -19.734 -18.859 1 96.62 182 GLU A C 1
ATOM 1418 O O . GLU A 1 182 ? -1.8 -20.562 -19.5 1 96.62 182 GLU A O 1
ATOM 1423 N N . GLY A 1 183 ? -2.811 -19.906 -17.594 1 97.75 183 GLY A N 1
ATOM 1424 C CA . GLY A 1 183 ? -2.582 -21.188 -16.953 1 97.75 183 GLY A CA 1
ATOM 1425 C C . GLY A 1 183 ? -1.418 -21.172 -15.984 1 97.75 183 GLY A C 1
ATOM 1426 O O . GLY A 1 183 ? -1.033 -22.219 -15.453 1 97.75 183 GLY A O 1
ATOM 1427 N N . LYS A 1 184 ? -0.842 -20.047 -15.695 1 98.12 184 LYS A N 1
ATOM 1428 C CA . LYS A 1 184 ? 0.307 -19.953 -14.797 1 98.12 184 LYS A CA 1
ATOM 1429 C C . LYS A 1 184 ? -0.109 -20.172 -13.352 1 98.12 184 LYS A C 1
ATOM 1431 O O . LYS A 1 184 ? -1.198 -19.766 -12.938 1 98.12 184 LYS A O 1
ATOM 1436 N N . LEU A 1 185 ? 0.746 -20.844 -12.609 1 98.75 185 LEU A N 1
ATOM 1437 C CA . LEU A 1 185 ? 0.677 -20.828 -11.156 1 98.75 185 LEU A CA 1
ATOM 1438 C C . LEU A 1 185 ? 1.542 -19.703 -10.578 1 98.75 185 LEU A C 1
ATOM 1440 O O . LEU A 1 185 ? 2.764 -19.719 -10.75 1 98.75 185 LEU A O 1
ATOM 1444 N N . ILE A 1 186 ? 0.89 -18.812 -9.953 1 98.81 186 ILE A N 1
ATOM 1445 C CA . ILE A 1 186 ? 1.602 -17.672 -9.375 1 98.81 186 ILE A CA 1
ATOM 1446 C C . ILE A 1 186 ? 1.528 -17.75 -7.855 1 98.81 186 ILE A C 1
ATOM 1448 O O . ILE A 1 186 ? 0.439 -17.828 -7.281 1 98.81 186 ILE A O 1
ATOM 1452 N N . ILE A 1 187 ? 2.65 -17.766 -7.211 1 98.81 187 ILE A N 1
ATOM 1453 C CA . ILE A 1 187 ? 2.756 -17.719 -5.758 1 98.81 187 ILE A CA 1
ATOM 1454 C C . ILE A 1 187 ? 3.379 -16.391 -5.332 1 98.81 187 ILE A C 1
ATOM 1456 O O . ILE A 1 187 ? 4.516 -16.078 -5.695 1 98.81 187 ILE A O 1
ATOM 1460 N N . THR A 1 188 ? 2.621 -15.617 -4.566 1 98.38 188 THR A N 1
ATOM 1461 C CA . THR A 1 188 ? 3.109 -14.281 -4.23 1 98.38 188 THR A CA 1
ATOM 1462 C C . THR A 1 188 ? 3.004 -14.031 -2.727 1 98.38 188 THR A C 1
ATOM 1464 O O . THR A 1 188 ? 2.074 -14.508 -2.076 1 98.38 188 THR A O 1
ATOM 1467 N N . VAL A 1 189 ? 4.023 -13.367 -2.236 1 96.5 189 VAL A N 1
ATOM 1468 C CA . VAL A 1 189 ? 4.02 -12.789 -0.896 1 96.5 189 VAL A CA 1
ATOM 1469 C C . VAL A 1 189 ? 3.832 -11.273 -0.986 1 96.5 189 VAL A C 1
ATOM 1471 O O . VAL A 1 189 ? 4.508 -10.609 -1.771 1 96.5 189 VAL A O 1
ATOM 1474 N N . SER A 1 190 ? 2.852 -10.773 -0.246 1 94.19 190 SER A N 1
ATOM 1475 C CA . SER A 1 190 ? 2.596 -9.336 -0.357 1 94.19 190 SER A CA 1
ATOM 1476 C C . SER A 1 190 ? 2.084 -8.766 0.96 1 94.19 190 SER A C 1
ATOM 1478 O O . SER A 1 190 ? 1.328 -9.422 1.678 1 94.19 190 SER A O 1
ATOM 1480 N N . HIS A 1 191 ? 2.467 -7.539 1.179 1 91.12 191 HIS A N 1
ATOM 1481 C CA . HIS A 1 191 ? 1.913 -6.805 2.311 1 91.12 191 HIS A CA 1
ATOM 1482 C C . HIS A 1 191 ? 0.794 -5.867 1.868 1 91.12 191 HIS A C 1
ATOM 1484 O O . HIS A 1 191 ? 0.176 -5.195 2.697 1 91.12 191 HIS A O 1
ATOM 1490 N N . LEU A 1 192 ? 0.572 -5.766 0.582 1 92.88 192 LEU A N 1
ATOM 1491 C CA . LEU A 1 192 ? -0.545 -4.992 0.049 1 92.88 192 LEU A CA 1
ATOM 1492 C C . LEU A 1 192 ? -1.827 -5.82 0.051 1 92.88 192 LEU A C 1
ATOM 1494 O O . LEU A 1 192 ? -2.281 -6.27 -1.004 1 92.88 192 LEU A O 1
ATOM 1498 N N . LEU A 1 193 ? -2.457 -5.84 1.136 1 95.38 193 LEU A N 1
ATOM 1499 C CA . LEU A 1 193 ? -3.502 -6.824 1.396 1 95.38 193 LEU A CA 1
ATOM 1500 C C . LEU A 1 193 ? -4.75 -6.523 0.57 1 95.38 193 LEU A C 1
ATOM 1502 O O . LEU A 1 193 ? -5.387 -7.438 0.042 1 95.38 193 LEU A O 1
ATOM 1506 N N . ASN A 1 194 ? -5.113 -5.262 0.473 1 91.88 194 ASN A N 1
ATOM 1507 C CA . ASN A 1 194 ? -6.285 -4.91 -0.326 1 91.88 194 ASN A CA 1
ATOM 1508 C C . ASN A 1 194 ? -6.078 -5.25 -1.8 1 91.88 194 ASN A C 1
ATOM 1510 O O . ASN A 1 194 ? -6.988 -5.754 -2.459 1 91.88 194 ASN A O 1
ATOM 1514 N N . ASN A 1 195 ? -4.918 -4.969 -2.209 1 93.94 195 ASN A N 1
ATOM 1515 C CA . ASN A 1 195 ? -4.57 -5.305 -3.586 1 93.94 195 ASN A CA 1
ATOM 1516 C C . ASN A 1 195 ? -4.582 -6.812 -3.816 1 93.94 195 ASN A C 1
ATOM 1518 O O . ASN A 1 195 ? -5.172 -7.297 -4.785 1 93.94 195 ASN A O 1
ATOM 1522 N N . LEU A 1 196 ? -3.986 -7.527 -2.908 1 96.88 196 LEU A N 1
ATOM 1523 C CA . LEU A 1 196 ? -3.914 -8.984 -2.986 1 96.88 196 LEU A CA 1
ATOM 1524 C C . LEU A 1 196 ? -5.309 -9.594 -3.027 1 96.88 196 LEU A C 1
ATOM 1526 O O . LEU A 1 196 ? -5.559 -10.531 -3.787 1 96.88 196 LEU A O 1
ATOM 1530 N N . GLN A 1 197 ? -6.141 -9.047 -2.275 1 95.19 197 GLN A N 1
ATOM 1531 C CA . GLN A 1 197 ? -7.523 -9.523 -2.195 1 95.19 197 GLN A CA 1
ATOM 1532 C C . GLN A 1 197 ? -8.195 -9.477 -3.564 1 95.19 197 GLN A C 1
ATOM 1534 O O . GLN A 1 197 ? -9.039 -10.32 -3.873 1 95.19 197 GLN A O 1
ATOM 1539 N N . GLY A 1 198 ? -7.824 -8.602 -4.348 1 92.69 198 GLY A N 1
ATOM 1540 C CA . GLY A 1 198 ? -8.508 -8.344 -5.605 1 92.69 198 GLY A CA 1
ATOM 1541 C C . GLY A 1 198 ? -8.125 -9.32 -6.699 1 92.69 198 GLY A C 1
ATOM 1542 O O . GLY A 1 198 ? -8.836 -9.445 -7.703 1 92.69 198 GLY A O 1
ATOM 1543 N N . TYR A 1 199 ? -6.984 -10.039 -6.48 1 95.88 199 TYR A N 1
ATOM 1544 C CA . TYR A 1 199 ? -6.598 -10.859 -7.621 1 95.88 199 TYR A CA 1
ATOM 1545 C C . TYR A 1 199 ? -6.23 -12.273 -7.184 1 95.88 199 TYR A C 1
ATOM 1547 O O . TYR A 1 199 ? -6.117 -13.18 -8.008 1 95.88 199 TYR A O 1
ATOM 1555 N N . ALA A 1 200 ? -6.023 -12.57 -5.945 1 98.06 200 ALA A N 1
ATOM 1556 C CA . ALA A 1 200 ? -5.598 -13.891 -5.496 1 98.06 200 ALA A CA 1
ATOM 1557 C C . ALA A 1 200 ? -6.77 -14.867 -5.469 1 98.06 200 ALA A C 1
ATOM 1559 O O . ALA A 1 200 ? -7.898 -14.484 -5.152 1 98.06 200 ALA A O 1
ATOM 1560 N N . ASP A 1 201 ? -6.496 -16.125 -5.762 1 98.12 201 ASP A N 1
ATOM 1561 C CA . ASP A 1 201 ? -7.496 -17.188 -5.688 1 98.12 201 ASP A CA 1
ATOM 1562 C C . ASP A 1 201 ? -7.496 -17.844 -4.312 1 98.12 201 ASP A C 1
ATOM 1564 O O . ASP A 1 201 ? -8.562 -18.141 -3.758 1 98.12 201 ASP A O 1
ATOM 1568 N N . PHE A 1 202 ? -6.34 -18.078 -3.84 1 98.31 202 PHE A N 1
ATOM 1569 C CA . PHE A 1 202 ? -6.133 -18.688 -2.529 1 98.31 202 PHE A CA 1
ATOM 1570 C C . PHE A 1 202 ? -5.199 -17.828 -1.678 1 98.31 202 PHE A C 1
ATOM 1572 O O . PHE A 1 202 ? -4.199 -17.312 -2.176 1 98.31 202 PHE A O 1
ATOM 1579 N N . ILE A 1 203 ? -5.578 -17.688 -0.452 1 98.31 203 ILE A N 1
ATOM 1580 C CA . ILE A 1 203 ? -4.762 -16.891 0.463 1 98.31 203 ILE A CA 1
ATOM 1581 C C . ILE A 1 203 ? -4.469 -17.703 1.724 1 98.31 203 ILE A C 1
ATOM 1583 O O . ILE A 1 203 ? -5.379 -18.25 2.342 1 98.31 203 ILE A O 1
ATOM 1587 N N . TYR A 1 204 ? -3.223 -17.75 2.096 1 98 204 TYR A N 1
ATOM 1588 C CA . TYR A 1 204 ? -2.783 -18.453 3.295 1 98 204 TYR A CA 1
ATOM 1589 C C . TYR A 1 204 ? -2.133 -17.484 4.281 1 98 204 TYR A C 1
ATOM 1591 O O . TYR A 1 204 ? -1.137 -16.844 3.959 1 98 204 TYR A O 1
ATOM 1599 N N . PHE A 1 205 ? -2.66 -17.406 5.453 1 97.69 205 PHE A N 1
ATOM 1600 C CA . PHE A 1 205 ? -2.027 -16.672 6.539 1 97.69 205 PHE A CA 1
ATOM 1601 C C . PHE A 1 205 ? -1.085 -17.562 7.332 1 97.69 205 PHE A C 1
ATOM 1603 O O . PHE A 1 205 ? -1.444 -18.688 7.691 1 97.69 205 PHE A O 1
ATOM 1610 N N . MET A 1 206 ? 0.06 -17.031 7.602 1 96.38 206 MET A N 1
ATOM 1611 C CA . MET A 1 206 ? 1.058 -17.812 8.32 1 96.38 206 MET A CA 1
ATOM 1612 C C . MET A 1 206 ? 1.393 -17.172 9.664 1 96.38 206 MET A C 1
ATOM 1614 O O . MET A 1 206 ? 1.515 -15.945 9.75 1 96.38 206 MET A O 1
ATOM 1618 N N . ARG A 1 207 ? 1.57 -18 10.641 1 93.94 207 ARG A N 1
ATOM 1619 C CA . ARG A 1 207 ? 2.029 -17.594 11.961 1 93.94 207 ARG A CA 1
ATOM 1620 C C . ARG A 1 207 ? 2.85 -18.703 12.625 1 93.94 207 ARG A C 1
ATOM 1622 O O . ARG A 1 207 ? 2.445 -19.859 12.617 1 93.94 207 ARG A O 1
ATOM 1629 N N . ASP A 1 208 ? 4.004 -18.359 13.164 1 92.25 208 ASP A N 1
ATOM 1630 C CA . ASP A 1 208 ? 4.875 -19.281 13.867 1 92.25 208 ASP A CA 1
ATOM 1631 C C . ASP A 1 208 ? 5.16 -20.516 13.016 1 92.25 208 ASP A C 1
ATOM 1633 O O . ASP A 1 208 ? 5.094 -21.656 13.508 1 92.25 208 ASP A O 1
ATOM 1637 N N . GLY A 1 209 ? 5.273 -20.281 11.734 1 94.31 209 GLY A N 1
ATOM 1638 C CA . GLY A 1 209 ? 5.711 -21.312 10.812 1 94.31 209 GLY A CA 1
ATOM 1639 C C . GLY A 1 209 ? 4.582 -22.203 10.344 1 94.31 209 GLY A C 1
ATOM 1640 O O . GLY A 1 209 ? 4.812 -23.188 9.633 1 94.31 209 GLY A O 1
ATOM 1641 N N . LYS A 1 210 ? 3.387 -21.875 10.727 1 96.31 210 LYS A N 1
ATOM 1642 C CA . LYS A 1 210 ? 2.229 -22.688 10.375 1 96.31 210 LYS A CA 1
ATOM 1643 C C . LYS A 1 210 ? 1.189 -21.859 9.609 1 96.31 210 LYS A C 1
ATOM 1645 O O . LYS A 1 210 ? 1.155 -20.641 9.727 1 96.31 210 LYS A O 1
ATOM 1650 N N . ILE A 1 211 ? 0.386 -22.594 8.836 1 96.88 211 ILE A N 1
ATOM 1651 C CA . ILE A 1 211 ? -0.776 -21.953 8.227 1 96.88 211 ILE A CA 1
ATOM 1652 C C . ILE A 1 211 ? -1.91 -21.859 9.242 1 96.88 211 ILE A C 1
ATOM 1654 O O . ILE A 1 211 ? -2.361 -22.891 9.773 1 96.88 211 ILE A O 1
ATOM 1658 N N . ILE A 1 212 ? -2.439 -20.672 9.469 1 96.94 212 ILE A N 1
ATOM 1659 C CA . ILE A 1 212 ? -3.426 -20.516 10.531 1 96.94 212 ILE A CA 1
ATOM 1660 C C . ILE A 1 212 ? -4.793 -20.203 9.93 1 96.94 212 ILE A C 1
ATOM 1662 O O . ILE A 1 212 ? -5.816 -20.297 10.609 1 96.94 212 ILE A O 1
ATOM 1666 N N . LYS A 1 213 ? -4.82 -19.797 8.727 1 97.06 213 LYS A N 1
ATOM 1667 C CA . LYS A 1 213 ? -6.059 -19.484 8.031 1 97.06 213 LYS A CA 1
ATOM 1668 C C . LYS A 1 213 ? -5.895 -19.641 6.52 1 97.06 213 LYS A C 1
ATOM 1670 O O . LYS A 1 213 ? -4.867 -19.266 5.957 1 97.06 213 LYS A O 1
ATOM 1675 N N . THR A 1 214 ? -6.805 -20.312 5.949 1 97.12 214 THR A N 1
ATOM 1676 C CA . THR A 1 214 ? -6.895 -20.453 4.5 1 97.12 214 THR A CA 1
ATOM 1677 C C . THR A 1 214 ? -8.164 -19.797 3.969 1 97.12 214 THR A C 1
ATOM 1679 O O . THR A 1 214 ? -9.25 -20.016 4.508 1 97.12 214 THR A O 1
ATOM 1682 N N . ILE A 1 215 ? -8.008 -19.016 2.967 1 97.06 215 ILE A N 1
ATOM 1683 C CA . ILE A 1 215 ? -9.156 -18.406 2.307 1 97.06 215 ILE A CA 1
ATOM 1684 C C . ILE A 1 215 ? -9.203 -18.844 0.844 1 97.06 215 ILE A C 1
ATOM 1686 O O . ILE A 1 215 ? -8.273 -18.578 0.08 1 97.06 215 ILE A O 1
ATOM 1690 N N . ASP A 1 216 ? -10.18 -19.578 0.516 1 97.25 216 ASP A N 1
ATOM 1691 C CA . ASP A 1 216 ? -10.492 -19.906 -0.87 1 97.25 216 ASP A CA 1
ATOM 1692 C C . ASP A 1 216 ? -11.5 -18.922 -1.454 1 97.25 216 ASP A C 1
ATOM 1694 O O . ASP A 1 216 ? -12.688 -18.969 -1.138 1 97.25 216 ASP A O 1
ATOM 1698 N N . GLN A 1 217 ? -11.062 -18.094 -2.332 1 95.19 217 GLN A N 1
ATOM 1699 C CA . GLN A 1 217 ? -11.906 -17 -2.812 1 95.19 217 GLN A CA 1
ATOM 1700 C C . GLN A 1 217 ? -12.93 -17.5 -3.828 1 95.19 217 GLN A C 1
ATOM 1702 O O . GLN A 1 217 ? -13.828 -16.75 -4.23 1 95.19 217 GLN A O 1
ATOM 1707 N N . HIS A 1 218 ? -12.797 -18.703 -4.219 1 94.5 218 HIS A N 1
ATOM 1708 C CA . HIS A 1 218 ? -13.789 -19.281 -5.121 1 94.5 218 HIS A CA 1
ATOM 1709 C C . HIS A 1 218 ? -14.992 -19.812 -4.348 1 94.5 218 HIS A C 1
ATOM 1711 O O . HIS A 1 218 ? -16.031 -20.109 -4.941 1 94.5 218 HIS A O 1
ATOM 1717 N N . GLU A 1 219 ? -14.812 -19.906 -3.061 1 94.06 219 GLU A N 1
ATOM 1718 C CA . GLU A 1 219 ? -15.922 -20.344 -2.219 1 94.06 219 GLU A CA 1
ATOM 1719 C C . GLU A 1 219 ? -16.734 -19.156 -1.719 1 94.06 219 GLU A C 1
ATOM 1721 O O . GLU A 1 219 ? -16.203 -18.047 -1.562 1 94.06 219 GLU A O 1
ATOM 1726 N N . GLN A 1 220 ? -18.047 -19.406 -1.547 1 88.38 220 GLN A N 1
ATOM 1727 C CA . GLN A 1 220 ? -18.875 -18.359 -0.975 1 88.38 220 GLN A CA 1
ATOM 1728 C C . GLN A 1 220 ? -18.453 -18.016 0.45 1 88.38 220 GLN A C 1
ATOM 1730 O O . GLN A 1 220 ? -18.391 -18.906 1.312 1 88.38 220 GLN A O 1
ATOM 1735 N N . GLN A 1 221 ? -18.156 -16.828 0.655 1 90.38 221 GLN A N 1
ATOM 1736 C CA . GLN A 1 221 ? -17.734 -16.359 1.979 1 90.38 221 GLN A CA 1
ATOM 1737 C C . GLN A 1 221 ? -18.922 -15.812 2.762 1 90.38 221 GLN A C 1
ATOM 1739 O O . GLN A 1 221 ? -19.844 -15.242 2.18 1 90.38 221 GLN A O 1
ATOM 1744 N N . PRO A 1 222 ? -18.859 -16.047 4.078 1 91.69 222 PRO A N 1
ATOM 1745 C CA . PRO A 1 222 ? -19.906 -15.43 4.883 1 91.69 222 PRO A CA 1
ATOM 1746 C C . PRO A 1 222 ? -19.938 -13.906 4.77 1 91.69 222 PRO A C 1
ATOM 1748 O O . PRO A 1 222 ? -18.891 -13.273 4.672 1 91.69 222 PRO A O 1
ATOM 1751 N N . LEU A 1 223 ? -21.156 -13.43 4.816 1 94.06 223 LEU A N 1
ATOM 1752 C CA . LEU A 1 223 ? -21.328 -11.984 4.754 1 94.06 223 LEU A CA 1
ATOM 1753 C C . LEU A 1 223 ? -21.5 -11.398 6.152 1 94.06 223 LEU A C 1
ATOM 1755 O O . LEU A 1 223 ? -22.125 -12.023 7.016 1 94.06 223 LEU A O 1
ATOM 1759 N N . TYR A 1 224 ? -21.047 -10.227 6.297 1 95.25 224 TYR A N 1
ATOM 1760 C CA . TYR A 1 224 ? -21.125 -9.477 7.547 1 95.25 224 TYR A CA 1
ATOM 1761 C C . TYR A 1 224 ? -21.578 -8.047 7.289 1 95.25 224 TYR A C 1
ATOM 1763 O O . TYR A 1 224 ? -21.234 -7.453 6.262 1 95.25 224 TYR A O 1
ATOM 1771 N N . ILE A 1 225 ? -22.359 -7.57 8.211 1 95.12 225 ILE A N 1
ATOM 1772 C CA . ILE A 1 225 ? -22.484 -6.121 8.305 1 95.12 225 ILE A CA 1
ATOM 1773 C C . ILE A 1 225 ? -21.281 -5.551 9.055 1 95.12 225 ILE A C 1
ATOM 1775 O O . ILE A 1 225 ? -20.938 -6.02 10.141 1 95.12 225 ILE A O 1
ATOM 1779 N N . GLN A 1 226 ? -20.672 -4.648 8.43 1 96.25 226 GLN A N 1
ATOM 1780 C CA . GLN A 1 226 ? -19.469 -4.059 9.016 1 96.25 226 GLN A CA 1
ATOM 1781 C C . GLN A 1 226 ? -19.609 -2.547 9.148 1 96.25 226 GLN A C 1
ATOM 1783 O O . GLN A 1 226 ? -19.969 -1.863 8.188 1 96.25 226 GLN A O 1
ATOM 1788 N N . VAL A 1 227 ? -19.344 -2.057 10.344 1 96.19 227 VAL A N 1
ATOM 1789 C CA . VAL A 1 227 ? -19.453 -0.634 10.656 1 96.19 227 VAL A CA 1
ATOM 1790 C C . VAL A 1 227 ? -18.25 -0.19 11.469 1 96.19 227 VAL A C 1
ATOM 1792 O O . VAL A 1 227 ? -17.594 -1.009 12.125 1 96.19 227 VAL A O 1
ATOM 1795 N N . ALA A 1 228 ? -17.891 1.087 11.305 1 93.75 228 ALA A N 1
ATOM 1796 C CA . ALA A 1 228 ? -16.812 1.622 12.117 1 93.75 228 ALA A CA 1
ATOM 1797 C C . ALA A 1 228 ? -17.172 1.587 13.602 1 93.75 228 ALA A C 1
ATOM 1799 O O . ALA A 1 228 ? -18.297 1.891 13.977 1 93.75 228 ALA A O 1
ATOM 1800 N N . ALA A 1 229 ? -16.188 1.278 14.367 1 93 229 ALA A N 1
ATOM 1801 C CA . ALA A 1 229 ? -16.422 1.154 15.805 1 93 229 ALA A CA 1
ATOM 1802 C C . ALA A 1 229 ? -16.812 2.498 16.422 1 93 229 ALA A C 1
ATOM 1804 O O . ALA A 1 229 ? -17.484 2.547 17.453 1 93 229 ALA A O 1
ATOM 1805 N N . GLU A 1 230 ? -16.375 3.531 15.797 1 90 230 GLU A N 1
ATOM 1806 C CA . GLU A 1 230 ? -16.688 4.867 16.297 1 90 230 GLU A CA 1
ATOM 1807 C C . GLU A 1 230 ? -18.188 5.113 16.281 1 90 230 GLU A C 1
ATOM 1809 O O . GLU A 1 230 ? -18.688 6.008 16.984 1 90 230 GLU A O 1
ATOM 1814 N N . GLU A 1 231 ? -18.922 4.297 15.516 1 93.06 231 GLU A N 1
ATOM 1815 C CA . GLU A 1 231 ? -20.375 4.457 15.398 1 93.06 231 GLU A CA 1
ATOM 1816 C C . GLU A 1 231 ? -21.109 3.623 16.438 1 93.06 231 GLU A C 1
ATOM 1818 O O . GLU A 1 231 ? -22.328 3.564 16.438 1 93.06 231 GLU A O 1
ATOM 1823 N N . ALA A 1 232 ? -20.422 3.041 17.297 1 91.69 232 ALA A N 1
ATOM 1824 C CA . ALA A 1 232 ? -20.984 2.066 18.234 1 91.69 232 ALA A CA 1
ATOM 1825 C C . ALA A 1 232 ? -22.188 2.648 18.984 1 91.69 232 ALA A C 1
ATOM 1827 O O . ALA A 1 232 ? -23.203 1.98 19.141 1 91.69 232 ALA A O 1
ATOM 1828 N N . ASN A 1 233 ? -22.094 3.883 19.375 1 93.06 233 ASN A N 1
ATOM 1829 C CA . ASN A 1 233 ? -23.125 4.504 20.188 1 93.06 233 ASN A CA 1
ATOM 1830 C C . ASN A 1 233 ? -24.406 4.75 19.391 1 93.06 233 ASN A C 1
ATOM 1832 O O . ASN A 1 233 ? -25.469 4.988 19.953 1 93.06 233 ASN A O 1
ATOM 1836 N N . ARG A 1 234 ? -24.312 4.637 18.156 1 93.94 234 ARG A N 1
ATOM 1837 C CA . ARG A 1 234 ? -25.453 4.895 17.281 1 93.94 234 ARG A CA 1
ATOM 1838 C C . ARG A 1 234 ? -26.078 3.594 16.781 1 93.94 234 ARG A C 1
ATOM 1840 O O . ARG A 1 234 ? -27.062 3.609 16.047 1 93.94 234 ARG A O 1
ATOM 1847 N N . LEU A 1 235 ? -25.5 2.484 17.188 1 93.44 235 LEU A N 1
ATOM 1848 C CA . LEU A 1 235 ? -25.938 1.19 16.672 1 93.44 235 LEU A CA 1
ATOM 1849 C C . LEU A 1 235 ? -26.922 0.525 17.625 1 93.44 235 LEU A C 1
ATOM 1851 O O . LEU A 1 235 ? -26.828 0.718 18.844 1 93.44 235 LEU A O 1
ATOM 1855 N N . PRO A 1 236 ? -27.906 -0.207 17.109 1 91.06 236 PRO A N 1
ATOM 1856 C CA . PRO A 1 236 ? -28.766 -1 17.984 1 91.06 236 PRO A CA 1
ATOM 1857 C C . PRO A 1 236 ? -27.984 -2.066 18.75 1 91.06 236 PRO A C 1
ATOM 1859 O O . PRO A 1 236 ? -26.891 -2.453 18.344 1 91.06 236 PRO A O 1
ATOM 1862 N N . ARG A 1 237 ? -28.625 -2.443 19.875 1 90 237 ARG A N 1
ATOM 1863 C CA . ARG A 1 237 ? -28.016 -3.5 20.672 1 90 237 ARG A CA 1
ATOM 1864 C C . ARG A 1 237 ? -28.062 -4.836 19.938 1 90 237 ARG A C 1
ATOM 1866 O O . ARG A 1 237 ? -29.141 -5.418 19.766 1 90 237 ARG A O 1
ATOM 1873 N N . MET A 1 238 ? -26.984 -5.27 19.422 1 90.81 238 MET A N 1
ATOM 1874 C CA . MET A 1 238 ? -26.781 -6.535 18.734 1 90.81 238 MET A CA 1
ATOM 1875 C C . MET A 1 238 ? -25.438 -7.148 19.094 1 90.81 238 MET A C 1
ATOM 1877 O O . MET A 1 238 ? -24.594 -6.48 19.703 1 90.81 238 MET A O 1
ATOM 1881 N N . PRO A 1 239 ? -25.266 -8.414 18.844 1 90.88 239 PRO A N 1
ATOM 1882 C CA . PRO A 1 239 ? -23.984 -9.039 19.172 1 90.88 239 PRO A CA 1
ATOM 1883 C C . PRO A 1 239 ? -22.875 -8.664 18.203 1 90.88 239 PRO A C 1
ATOM 1885 O O . PRO A 1 239 ? -22.344 -9.531 17.5 1 90.88 239 PRO A O 1
ATOM 1888 N N . TRP A 1 240 ? -22.531 -7.395 18.234 1 93.94 240 TRP A N 1
ATOM 1889 C CA . TRP A 1 240 ? -21.438 -6.895 17.422 1 93.94 240 TRP A CA 1
ATOM 1890 C C . TRP A 1 240 ? -20.109 -7.461 17.891 1 93.94 240 TRP A C 1
ATOM 1892 O O . TRP A 1 240 ? -19.828 -7.5 19.078 1 93.94 240 TRP A O 1
ATOM 1902 N N . GLN A 1 241 ? -19.375 -7.973 17 1 93.69 241 GLN A N 1
ATOM 1903 C CA . GLN A 1 241 ? -18 -8.383 17.297 1 93.69 241 GLN A CA 1
ATOM 1904 C C . GLN A 1 241 ? -17.031 -7.242 17.031 1 93.69 241 GLN A C 1
ATOM 1906 O O . GLN A 1 241 ? -17.047 -6.637 15.953 1 93.69 241 GLN A O 1
ATOM 1911 N N . HIS A 1 242 ? -16.219 -6.996 17.953 1 93.69 242 HIS A N 1
ATOM 1912 C CA . HIS A 1 242 ? -15.211 -5.949 17.812 1 93.69 242 HIS A CA 1
ATOM 1913 C C . HIS A 1 242 ? -13.906 -6.508 17.25 1 93.69 242 HIS A C 1
ATOM 1915 O O . HIS A 1 242 ? -13.375 -7.496 17.766 1 93.69 242 HIS A O 1
ATOM 1921 N N . TYR A 1 243 ? -13.438 -5.879 16.25 1 91.88 243 TYR A N 1
ATOM 1922 C CA . TYR A 1 243 ? -12.141 -6.238 15.695 1 91.88 243 TYR A CA 1
ATOM 1923 C C . TYR A 1 243 ? -11.086 -5.191 16.031 1 91.88 243 TYR A C 1
ATOM 1925 O O . TYR A 1 243 ? -11.406 -4.008 16.172 1 91.88 243 TYR A O 1
ATOM 1933 N N . PRO A 1 244 ? -9.828 -5.531 16.062 1 86.5 244 PRO A N 1
ATOM 1934 C CA . PRO A 1 244 ? -8.758 -4.637 16.5 1 86.5 244 PRO A CA 1
ATOM 1935 C C . PRO A 1 244 ? -8.57 -3.441 15.57 1 86.5 244 PRO A C 1
ATOM 1937 O O . PRO A 1 244 ? -8.062 -2.396 16 1 86.5 244 PRO A O 1
ATOM 1940 N N . ASN A 1 245 ? -8.969 -3.494 14.398 1 84.75 245 ASN A N 1
ATOM 1941 C CA . ASN A 1 245 ? -8.773 -2.398 13.461 1 84.75 245 ASN A CA 1
ATOM 1942 C C . ASN A 1 245 ? -9.875 -1.351 13.57 1 84.75 245 ASN A C 1
ATOM 1944 O O . ASN A 1 245 ? -9.992 -0.471 12.719 1 84.75 245 ASN A O 1
ATOM 1948 N N . GLY A 1 246 ? -10.711 -1.503 14.555 1 87.38 246 GLY A N 1
ATOM 1949 C CA . GLY A 1 246 ? -11.742 -0.508 14.797 1 87.38 246 GLY A CA 1
ATOM 1950 C C . GLY A 1 246 ? -13.031 -0.792 14.055 1 87.38 246 GLY A C 1
ATOM 1951 O O . GLY A 1 246 ? -13.805 0.127 13.758 1 87.38 246 GLY A O 1
ATOM 1952 N N . MET A 1 247 ? -13.234 -1.976 13.75 1 92.19 247 MET A N 1
ATOM 1953 C CA . MET A 1 247 ? -14.453 -2.342 13.039 1 92.19 247 MET A CA 1
ATOM 1954 C C . MET A 1 247 ? -15.398 -3.125 13.938 1 92.19 247 MET A C 1
ATOM 1956 O O . MET A 1 247 ? -14.953 -3.869 14.812 1 92.19 247 MET A O 1
ATOM 1960 N N . LEU A 1 248 ? -16.672 -2.867 13.773 1 95.44 248 LEU A N 1
ATOM 1961 C CA . LEU A 1 248 ? -17.75 -3.703 14.312 1 95.44 248 LEU A CA 1
ATOM 1962 C C . LEU A 1 248 ? -18.359 -4.578 13.227 1 95.44 248 LEU A C 1
ATOM 1964 O O . LEU A 1 248 ? -18.688 -4.086 12.141 1 95.44 248 LEU A O 1
ATOM 1968 N N . VAL A 1 249 ? -18.406 -5.812 13.547 1 95.56 249 VAL A N 1
ATOM 1969 C CA . VAL A 1 249 ? -18.812 -6.785 12.539 1 95.56 249 VAL A CA 1
ATOM 1970 C C . VAL A 1 249 ? -19.984 -7.617 13.078 1 95.56 249 VAL A C 1
ATOM 1972 O O . VAL A 1 249 ? -19.984 -8.016 14.242 1 95.56 249 VAL A O 1
ATOM 1975 N N . LEU A 1 250 ? -20.984 -7.844 12.273 1 94.88 250 LEU A N 1
ATOM 1976 C CA . LEU A 1 250 ? -22.141 -8.656 12.617 1 94.88 250 LEU A CA 1
ATOM 1977 C C . LEU A 1 250 ? -22.438 -9.672 11.523 1 94.88 250 LEU A C 1
ATOM 1979 O O . LEU A 1 250 ? -22.797 -9.297 10.406 1 94.88 250 LEU A O 1
ATOM 1983 N N . PRO A 1 251 ? -22.281 -11 11.852 1 93.12 251 PRO A N 1
ATOM 1984 C CA . PRO A 1 251 ? -22.641 -11.992 10.844 1 93.12 251 PRO A CA 1
ATOM 1985 C C . PRO A 1 251 ? -24.141 -11.977 10.523 1 93.12 251 PRO A C 1
ATOM 1987 O O . PRO A 1 251 ? -24.969 -11.977 11.43 1 93.12 251 PRO A O 1
ATOM 1990 N N . ILE A 1 252 ? -24.438 -12.016 9.289 1 88.88 252 ILE A N 1
ATOM 1991 C CA . ILE A 1 252 ? -25.844 -11.883 8.883 1 88.88 252 ILE A CA 1
ATOM 1992 C C . ILE A 1 252 ? -26.578 -13.195 9.125 1 88.88 252 ILE A C 1
ATOM 1994 O O . ILE A 1 252 ? -27.797 -13.203 9.32 1 88.88 252 ILE A O 1
ATOM 1998 N N . ASN A 1 253 ? -25.859 -14.281 8.992 1 85 253 ASN A N 1
ATOM 1999 C CA . ASN A 1 253 ? -26.484 -15.586 9.156 1 85 253 ASN A CA 1
ATOM 2000 C C . ASN A 1 253 ? -27.062 -15.758 10.555 1 85 253 ASN A C 1
ATOM 2002 O O . ASN A 1 253 ? -27.953 -16.594 10.758 1 85 253 ASN A O 1
ATOM 2006 N N . ASN A 1 254 ? -26.641 -14.898 11.484 1 78.12 254 ASN A N 1
ATOM 2007 C CA . ASN A 1 254 ? -27.094 -15.016 12.867 1 78.12 254 ASN A CA 1
ATOM 2008 C C . ASN A 1 254 ? -28.281 -14.094 13.141 1 78.12 254 ASN A C 1
ATOM 2010 O O . ASN A 1 254 ? -28.797 -14.047 14.266 1 78.12 254 ASN A O 1
ATOM 2014 N N . LEU A 1 255 ? -28.734 -13.414 12.07 1 82.88 255 LEU A N 1
ATOM 2015 C CA . LEU A 1 255 ? -29.797 -12.43 12.281 1 82.88 255 LEU A CA 1
ATOM 2016 C C . LEU A 1 255 ? -31.094 -12.867 11.617 1 82.88 255 LEU A C 1
ATOM 2018 O O . LEU A 1 255 ? -31.094 -13.211 10.43 1 82.88 255 LEU A O 1
ATOM 2022 N N . PRO A 1 256 ? -32.188 -12.922 12.477 1 82.25 256 PRO A N 1
ATOM 2023 C CA . PRO A 1 256 ? -33.469 -13.109 11.805 1 82.25 256 PRO A CA 1
ATOM 2024 C C . PRO A 1 256 ? -33.719 -12.07 10.711 1 82.25 256 PRO A C 1
ATOM 2026 O O . PRO A 1 256 ? -33.312 -10.914 10.852 1 82.25 256 PRO A O 1
ATOM 2029 N N . GLY A 1 257 ? -34.375 -12.523 9.695 1 81.38 257 GLY A N 1
ATOM 2030 C CA . GLY A 1 257 ? -34.562 -11.711 8.5 1 81.38 257 GLY A CA 1
ATOM 2031 C C . GLY A 1 257 ? -35.156 -10.336 8.805 1 81.38 257 GLY A C 1
ATOM 2032 O O . GLY A 1 257 ? -34.688 -9.328 8.281 1 81.38 257 GLY A O 1
ATOM 2033 N N . GLU A 1 258 ? -36.125 -10.297 9.625 1 83.88 258 GLU A N 1
ATOM 2034 C CA . GLU A 1 258 ? -36.781 -9.023 9.953 1 83.88 258 GLU A CA 1
ATOM 2035 C C . GLU A 1 258 ? -35.812 -8.086 10.672 1 83.88 258 GLU A C 1
ATOM 2037 O O . GLU A 1 258 ? -35.781 -6.891 10.391 1 83.88 258 GLU A O 1
ATOM 2042 N N . HIS A 1 259 ? -35.094 -8.656 11.492 1 85.56 259 HIS A N 1
ATOM 2043 C CA . HIS A 1 259 ? -34.125 -7.871 12.242 1 85.56 259 HIS A CA 1
ATOM 2044 C C . HIS A 1 259 ? -33 -7.359 11.328 1 85.56 259 HIS A C 1
ATOM 2046 O O . HIS A 1 259 ? -32.562 -6.219 11.469 1 85.56 259 HIS A O 1
ATOM 2052 N N . PHE A 1 260 ? -32.656 -8.195 10.453 1 88.69 260 PHE A N 1
ATOM 2053 C CA . PHE A 1 260 ? -31.625 -7.828 9.477 1 88.69 260 PHE A CA 1
ATOM 2054 C C . PHE A 1 260 ? -32.062 -6.645 8.633 1 88.69 260 PHE A C 1
ATOM 2056 O O . PHE A 1 260 ? -31.344 -5.664 8.484 1 88.69 260 PHE A O 1
ATOM 2063 N N . ASN A 1 261 ? -33.281 -6.746 8.148 1 89.5 261 ASN A N 1
ATOM 2064 C CA . ASN A 1 261 ? -33.844 -5.676 7.316 1 89.5 261 ASN A CA 1
ATOM 2065 C C . ASN A 1 261 ? -33.938 -4.363 8.086 1 89.5 261 ASN A C 1
ATOM 2067 O O . ASN A 1 261 ? -33.562 -3.307 7.578 1 89.5 261 ASN A O 1
ATOM 2071 N N . GLN A 1 262 ? -34.406 -4.488 9.25 1 89.94 262 GLN A N 1
ATOM 2072 C CA . GLN A 1 262 ? -34.531 -3.307 10.102 1 89.94 262 GLN A CA 1
ATOM 2073 C C . GLN A 1 262 ? -33.188 -2.674 10.391 1 89.94 262 GLN A C 1
ATOM 2075 O O . GLN A 1 262 ? -33.062 -1.449 10.391 1 89.94 262 GLN A O 1
ATOM 2080 N N . LEU A 1 263 ? -32.25 -3.51 10.594 1 91.44 263 LEU A N 1
ATOM 2081 C CA . LEU A 1 263 ? -30.906 -3.018 10.859 1 91.44 263 LEU A CA 1
ATOM 2082 C C . LEU A 1 263 ? -30.359 -2.273 9.648 1 91.44 263 LEU A C 1
ATOM 2084 O O . LEU A 1 263 ? -29.875 -1.142 9.781 1 91.44 263 LEU A O 1
ATOM 2088 N N . LEU A 1 264 ? -30.406 -2.861 8.531 1 91.88 264 LEU A N 1
ATOM 2089 C CA . LEU A 1 264 ? -29.875 -2.283 7.301 1 91.88 264 LEU A CA 1
ATOM 2090 C C . LEU A 1 264 ? -30.516 -0.928 7.016 1 91.88 264 LEU A C 1
ATOM 2092 O O . LEU A 1 264 ? -29.812 0.051 6.75 1 91.88 264 LEU A O 1
ATOM 2096 N N . LEU A 1 265 ? -31.828 -0.943 7.145 1 91.06 265 LEU A N 1
ATOM 2097 C CA . LEU A 1 265 ? -32.562 0.284 6.871 1 91.06 265 LEU A CA 1
ATOM 2098 C C . LEU A 1 265 ? -32.281 1.336 7.941 1 91.06 265 LEU A C 1
ATOM 2100 O O . LEU A 1 265 ? -32.219 2.531 7.641 1 91.06 265 LEU A O 1
ATOM 2104 N N . GLY A 1 266 ? -32.125 0.879 9.109 1 91.25 266 GLY A N 1
ATOM 2105 C CA . GLY A 1 266 ? -31.797 1.781 10.195 1 91.25 266 GLY A CA 1
ATOM 2106 C C . GLY A 1 266 ? -30.453 2.453 10.016 1 91.25 266 GLY A C 1
ATOM 2107 O O . GLY A 1 266 ? -30.312 3.66 10.234 1 91.25 266 GLY A O 1
ATOM 2108 N N . LEU A 1 267 ? -29.438 1.653 9.633 1 92.69 267 LEU A N 1
ATOM 2109 C CA . LEU A 1 267 ? -28.109 2.205 9.375 1 92.69 267 LEU A CA 1
ATOM 2110 C C . LEU A 1 267 ? -28.172 3.279 8.297 1 92.69 267 LEU A C 1
ATOM 2112 O O . LEU A 1 267 ? -27.594 4.359 8.453 1 92.69 267 LEU A O 1
ATOM 2116 N N . ALA A 1 268 ? -28.875 2.975 7.277 1 89.75 268 ALA A N 1
ATOM 2117 C CA . ALA A 1 268 ? -29.016 3.908 6.16 1 89.75 268 ALA A CA 1
ATOM 2118 C C . ALA A 1 2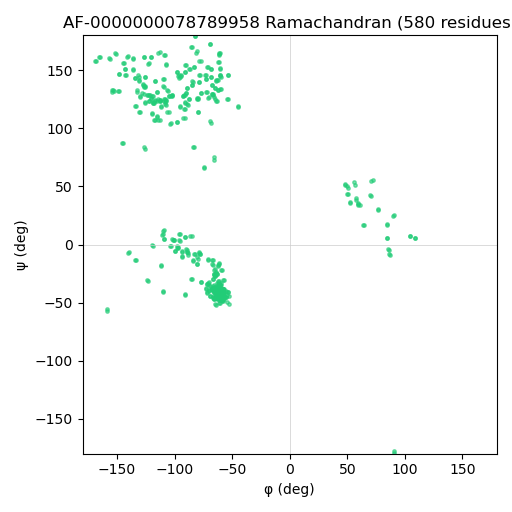68 ? -29.734 5.184 6.59 1 89.75 268 ALA A C 1
ATOM 2120 O O . ALA A 1 268 ? -29.312 6.289 6.242 1 89.75 268 ALA A O 1
ATOM 2121 N N . ALA A 1 269 ? -30.797 5.043 7.348 1 88.31 269 ALA A N 1
ATOM 2122 C CA . ALA A 1 269 ? -31.609 6.168 7.797 1 88.31 269 ALA A CA 1
ATOM 2123 C C . ALA A 1 269 ? -30.797 7.121 8.664 1 88.31 269 ALA A C 1
ATOM 2125 O O . ALA A 1 269 ? -31.031 8.336 8.656 1 88.31 269 ALA A O 1
ATOM 2126 N N . HIS A 1 270 ? -29.906 6.57 9.336 1 90.88 270 HIS A N 1
ATOM 2127 C CA . HIS A 1 270 ? -29.094 7.387 10.234 1 90.88 270 HIS A CA 1
ATOM 2128 C C . HIS A 1 270 ? -27.781 7.805 9.57 1 90.88 270 HIS A C 1
ATOM 2130 O O . HIS A 1 270 ? -26.875 8.289 10.242 1 90.88 270 HIS A O 1
ATOM 2136 N N . HIS A 1 271 ? -27.641 7.57 8.32 1 89.44 271 HIS A N 1
ATOM 2137 C CA . HIS A 1 271 ? -26.484 7.965 7.516 1 89.44 271 HIS A CA 1
ATOM 2138 C C . HIS A 1 271 ? -25.203 7.352 8.055 1 89.44 271 HIS A C 1
ATOM 2140 O O . HIS A 1 271 ? -24.156 8.008 8.094 1 89.44 271 HIS A O 1
ATOM 2146 N N . ILE A 1 272 ? -25.344 6.117 8.57 1 93.56 272 ILE A N 1
ATOM 2147 C CA . ILE A 1 272 ? -24.172 5.383 9.047 1 93.56 272 ILE A CA 1
ATOM 2148 C C . ILE A 1 272 ? -23.547 4.609 7.887 1 93.56 272 ILE A C 1
ATOM 2150 O O . ILE A 1 272 ? -24.219 3.838 7.207 1 93.56 272 ILE A O 1
ATOM 2154 N N . VAL A 1 273 ? -22.281 4.852 7.695 1 94.69 273 VAL A N 1
ATOM 2155 C CA . VAL A 1 273 ? -21.516 4.145 6.676 1 94.69 273 VAL A CA 1
ATOM 2156 C C . VAL A 1 273 ? -21.391 2.668 7.051 1 94.69 273 VAL A C 1
ATOM 2158 O O . VAL A 1 273 ? -21.062 2.338 8.195 1 94.69 273 VAL A O 1
ATOM 2161 N N . PHE A 1 274 ? -21.719 1.776 6.141 1 95.75 274 PHE A N 1
ATOM 2162 C CA . PHE A 1 274 ? -21.562 0.353 6.41 1 95.75 274 PHE A CA 1
ATOM 2163 C C . PHE A 1 274 ? -21.297 -0.418 5.121 1 95.75 274 PHE A C 1
ATOM 2165 O O . PHE A 1 274 ? -21.453 0.126 4.023 1 95.75 274 PHE A O 1
ATOM 2172 N N . LYS A 1 275 ? -20.828 -1.618 5.363 1 96.25 275 LYS A N 1
ATOM 2173 C CA . LYS A 1 275 ? -20.625 -2.576 4.281 1 96.25 275 LYS A CA 1
ATOM 2174 C C . LYS A 1 275 ? -21.312 -3.906 4.59 1 96.25 275 LYS A C 1
ATOM 2176 O O . LYS A 1 275 ? -21.359 -4.332 5.746 1 96.25 275 LYS A O 1
ATOM 2181 N N . LEU A 1 276 ? -21.938 -4.438 3.58 1 95.88 276 LEU A N 1
ATOM 2182 C CA . LEU A 1 276 ? -22.312 -5.844 3.596 1 95.88 276 LEU A CA 1
ATOM 2183 C C . LEU A 1 276 ? -21.375 -6.672 2.721 1 95.88 276 LEU A C 1
ATOM 2185 O O . LEU A 1 276 ? -21.469 -6.625 1.491 1 95.88 276 LEU A O 1
ATOM 2189 N N . ALA A 1 277 ? -20.484 -7.395 3.398 1 96.25 277 ALA A N 1
ATOM 2190 C CA . ALA A 1 277 ? -19.391 -8.055 2.67 1 96.25 277 ALA A CA 1
ATOM 2191 C C . ALA A 1 277 ? -18.703 -9.094 3.543 1 96.25 277 ALA A C 1
ATOM 2193 O O . ALA A 1 277 ? -18.891 -9.109 4.762 1 96.25 277 ALA A O 1
ATOM 2194 N N . PRO A 1 278 ? -17.953 -10.031 2.887 1 95.19 278 PRO A N 1
ATOM 2195 C CA . PRO A 1 278 ? -17.031 -10.836 3.68 1 95.19 278 PRO A CA 1
ATOM 2196 C C . PRO A 1 278 ? -15.961 -10 4.379 1 95.19 278 PRO A C 1
ATOM 2198 O O . PRO A 1 278 ? -15.758 -8.836 4.027 1 95.19 278 PRO A O 1
ATOM 2201 N N . LEU A 1 279 ? -15.32 -10.555 5.34 1 94.94 279 LEU A N 1
ATOM 2202 C CA . LEU A 1 279 ? -14.18 -9.859 5.945 1 94.94 279 LEU A CA 1
ATOM 2203 C C . LEU A 1 279 ? -13.023 -9.75 4.957 1 94.94 279 LEU A C 1
ATOM 2205 O O . LEU A 1 279 ? -12.75 -10.688 4.211 1 94.94 279 LEU A O 1
ATOM 2209 N N . ASP A 1 280 ? -12.453 -8.594 4.965 1 94.12 280 ASP A N 1
ATOM 2210 C CA . ASP A 1 280 ? -11.32 -8.406 4.055 1 94.12 280 ASP A CA 1
ATOM 2211 C C . ASP A 1 280 ? -10.023 -8.898 4.688 1 94.12 280 ASP A C 1
ATOM 2213 O O . ASP A 1 280 ? -9.992 -9.227 5.879 1 94.12 280 ASP A O 1
ATOM 2217 N N . LEU A 1 281 ? -8.977 -8.984 3.959 1 95.88 281 LEU A N 1
ATOM 2218 C CA . LEU A 1 281 ? -7.699 -9.523 4.406 1 95.88 281 LEU A CA 1
ATOM 2219 C C . LEU A 1 281 ? -7.094 -8.664 5.504 1 95.88 281 LEU A C 1
ATOM 2221 O O . LEU A 1 281 ? -6.434 -9.172 6.41 1 95.88 281 LEU A O 1
ATOM 2225 N N . GLU A 1 282 ? -7.273 -7.383 5.398 1 92.62 282 GLU A N 1
ATOM 2226 C CA . GLU A 1 282 ? -6.738 -6.484 6.418 1 92.62 282 GLU A CA 1
ATOM 2227 C C . GLU A 1 282 ? -7.34 -6.785 7.789 1 92.62 282 GLU A C 1
ATOM 2229 O O . GLU A 1 282 ? -6.637 -6.762 8.797 1 92.62 282 GLU A O 1
ATOM 2234 N N . THR A 1 283 ? -8.586 -7.016 7.801 1 92.56 283 THR A N 1
ATOM 2235 C CA . THR A 1 283 ? -9.258 -7.344 9.055 1 92.56 283 THR A CA 1
ATOM 2236 C C . THR A 1 283 ? -8.703 -8.641 9.641 1 92.56 283 THR A C 1
ATOM 2238 O O . THR A 1 283 ? -8.398 -8.703 10.828 1 92.56 283 THR A O 1
ATOM 2241 N N . TYR A 1 284 ? -8.555 -9.625 8.805 1 94.44 284 TYR A N 1
ATOM 2242 C CA . TYR A 1 284 ? -7.957 -10.883 9.25 1 94.44 284 TYR A CA 1
ATOM 2243 C C . TYR A 1 284 ? -6.539 -10.664 9.758 1 94.44 284 TYR A C 1
ATOM 2245 O O . TYR A 1 284 ? -6.152 -11.203 10.797 1 94.44 284 TYR A O 1
ATOM 2253 N N . PHE A 1 285 ? -5.832 -9.891 9.031 1 95.56 285 PHE A N 1
ATOM 2254 C CA . PHE A 1 285 ? -4.449 -9.625 9.406 1 95.56 285 PHE A CA 1
ATOM 2255 C C . PHE A 1 285 ? -4.379 -9.008 10.797 1 95.56 285 PHE A C 1
ATOM 2257 O O . PHE A 1 285 ? -3.596 -9.453 11.641 1 95.56 285 PHE A O 1
ATOM 2264 N N . ASN A 1 286 ? -5.191 -8.031 10.984 1 90.94 286 ASN A N 1
ATOM 2265 C CA . ASN A 1 286 ? -5.223 -7.379 12.289 1 90.94 286 ASN A CA 1
ATOM 2266 C C . ASN A 1 286 ? -5.648 -8.344 13.391 1 90.94 286 ASN A C 1
ATOM 2268 O O . ASN A 1 286 ? -5.109 -8.297 14.5 1 90.94 286 ASN A O 1
ATOM 2272 N N . GLU A 1 287 ? -6.551 -9.086 13.078 1 91.81 287 GLU A N 1
ATOM 2273 C CA . GLU A 1 287 ? -7.016 -10.078 14.047 1 91.81 287 GLU A CA 1
ATOM 2274 C C . GLU A 1 287 ? -5.895 -11.023 14.453 1 91.81 287 GLU A C 1
ATOM 2276 O O . GLU A 1 287 ? -5.723 -11.328 15.633 1 91.81 287 GLU A O 1
ATOM 2281 N N . PHE A 1 288 ? -5.113 -11.445 13.492 1 93.94 288 PHE A N 1
ATOM 2282 C CA . PHE A 1 288 ? -4.145 -12.508 13.719 1 93.94 288 PHE A CA 1
ATOM 2283 C C . PHE A 1 288 ? -2.85 -11.945 14.297 1 93.94 288 PHE A C 1
ATOM 2285 O O . PHE A 1 288 ? -2.146 -12.641 15.039 1 93.94 288 PHE A O 1
ATOM 2292 N N . TYR A 1 289 ? -2.531 -10.719 13.961 1 91.44 289 TYR A N 1
ATOM 2293 C CA . TYR A 1 289 ? -1.165 -10.281 14.234 1 91.44 289 TYR A CA 1
ATOM 2294 C C . TYR A 1 289 ? -1.154 -9.039 15.109 1 91.44 289 TYR A C 1
ATOM 2296 O O . TYR A 1 289 ? -0.102 -8.625 15.602 1 91.44 289 TYR A O 1
ATOM 2304 N N . ASP A 1 290 ? -2.207 -8.156 14.977 1 78.25 290 ASP A N 1
ATOM 2305 C CA . ASP A 1 290 ? -2.232 -6.969 15.828 1 78.25 290 ASP A CA 1
ATOM 2306 C C . ASP A 1 290 ? -2.412 -7.352 17.297 1 78.25 290 ASP A C 1
ATOM 2308 O O . ASP A 1 290 ? -3.412 -7.973 17.672 1 78.25 290 ASP A O 1
ATOM 2312 N N . ALA A 1 291 ? -1.251 -7.926 17.859 1 56.25 291 ALA A N 1
ATOM 2313 C CA . ALA A 1 291 ? -1.204 -8.297 19.281 1 56.25 291 ALA A CA 1
ATOM 2314 C C . ALA A 1 291 ? -1.787 -7.199 20.156 1 56.25 291 ALA A C 1
ATOM 2316 O O . ALA A 1 291 ? -1.698 -6.016 19.812 1 56.25 291 ALA A O 1
ATOM 2317 N N . ASP A 1 292 ? -2.926 -7.367 20.984 1 44.69 292 ASP A N 1
ATOM 2318 C CA . ASP A 1 292 ? -3.088 -6.621 22.234 1 44.69 292 ASP A CA 1
ATOM 2319 C C . ASP A 1 292 ? -1.733 -6.297 22.859 1 44.69 292 ASP A C 1
ATOM 2321 O O . ASP A 1 292 ? -0.788 -7.078 22.75 1 44.69 292 ASP A O 1
ATOM 2325 N N . MET B 1 1 ? -3.822 30.484 15.969 1 84.06 1 MET B N 1
ATOM 2326 C CA . MET B 1 1 ? -3.605 29.203 15.312 1 84.06 1 MET B CA 1
ATOM 2327 C C . MET B 1 1 ? -2.629 29.344 14.148 1 84.06 1 MET B C 1
ATOM 2329 O O . MET B 1 1 ? -2.705 30.312 13.383 1 84.06 1 MET B O 1
ATOM 2333 N N . MET B 1 2 ? -1.562 28.547 14.086 1 91.88 2 MET B N 1
ATOM 2334 C CA . MET B 1 2 ? -0.542 28.609 13.039 1 91.88 2 MET B CA 1
ATOM 2335 C C . MET B 1 2 ? -1.146 28.312 11.672 1 91.88 2 MET B C 1
ATOM 2337 O O . MET B 1 2 ? -1.993 27.438 11.539 1 91.88 2 MET B O 1
ATOM 2341 N N . GLU B 1 3 ? -0.754 29.203 10.734 1 96.25 3 GLU B N 1
ATOM 2342 C CA . GLU B 1 3 ? -1.31 29.094 9.391 1 96.25 3 GLU B CA 1
ATOM 2343 C C . GLU B 1 3 ? -0.207 29.109 8.328 1 96.25 3 GLU B C 1
ATOM 2345 O O . GLU B 1 3 ? 0.669 29.969 8.359 1 96.25 3 GLU B O 1
ATOM 2350 N N . LEU B 1 4 ? -0.236 28.109 7.492 1 98.25 4 LEU B N 1
ATOM 2351 C CA . LEU B 1 4 ? 0.635 28.062 6.324 1 98.25 4 LEU B CA 1
ATOM 2352 C C . LEU B 1 4 ? -0.159 28.297 5.043 1 98.25 4 LEU B C 1
ATOM 2354 O O . LEU B 1 4 ? -1.108 27.578 4.754 1 98.25 4 LEU B O 1
ATOM 2358 N N . GLN B 1 5 ? 0.257 29.328 4.277 1 98.25 5 GLN B N 1
ATOM 2359 C CA . GLN B 1 5 ? -0.448 29.688 3.049 1 98.25 5 GLN B CA 1
ATOM 2360 C C . GLN B 1 5 ? 0.469 29.562 1.836 1 98.25 5 GLN B C 1
ATOM 2362 O O . GLN B 1 5 ? 1.602 30.047 1.857 1 98.25 5 GLN B O 1
ATOM 2367 N N . LEU B 1 6 ? 0.013 28.859 0.873 1 98.06 6 LEU B N 1
ATOM 2368 C CA . LEU B 1 6 ? 0.548 28.922 -0.482 1 98.06 6 LEU B CA 1
ATOM 2369 C C . LEU B 1 6 ? -0.27 29.891 -1.336 1 98.06 6 LEU B C 1
ATOM 2371 O O . LEU B 1 6 ? -1.482 29.719 -1.482 1 98.06 6 LEU B O 1
ATOM 2375 N N . GLN B 1 7 ? 0.42 30.891 -1.799 1 97.94 7 GLN B N 1
ATOM 2376 C CA . GLN B 1 7 ? -0.293 31.891 -2.576 1 97.94 7 GLN B CA 1
ATOM 2377 C C . GLN B 1 7 ? 0.172 31.906 -4.027 1 97.94 7 GLN B C 1
ATOM 2379 O O . GLN B 1 7 ? 1.265 32.375 -4.336 1 97.94 7 GLN B O 1
ATOM 2384 N N . ASN B 1 8 ? -0.663 31.406 -4.914 1 97.5 8 ASN B N 1
ATOM 2385 C CA . ASN B 1 8 ? -0.486 31.438 -6.359 1 97.5 8 ASN B CA 1
ATOM 2386 C C . ASN B 1 8 ? 0.901 30.953 -6.77 1 97.5 8 ASN B C 1
ATOM 2388 O O . ASN B 1 8 ? 1.602 31.641 -7.527 1 97.5 8 ASN B O 1
ATOM 2392 N N . LEU B 1 9 ? 1.276 29.828 -6.262 1 97.19 9 LEU B N 1
ATOM 2393 C CA . LEU B 1 9 ? 2.605 29.297 -6.543 1 97.19 9 LEU B CA 1
ATOM 2394 C C . LEU B 1 9 ? 2.693 28.781 -7.977 1 97.19 9 LEU B C 1
ATOM 2396 O O . LEU B 1 9 ? 1.808 28.062 -8.438 1 97.19 9 LEU B O 1
ATOM 2400 N N . VAL B 1 10 ? 3.744 29.203 -8.648 1 96.31 10 VAL B N 1
ATOM 2401 C CA . VAL B 1 10 ? 4.027 28.75 -10 1 96.31 10 VAL B CA 1
ATOM 2402 C C . VAL B 1 10 ? 5.496 28.344 -10.117 1 96.31 10 VAL B C 1
ATOM 2404 O O . VAL B 1 10 ? 6.379 29.047 -9.625 1 96.31 10 VAL B O 1
ATOM 2407 N N . LEU B 1 11 ? 5.707 27.203 -10.664 1 95.69 11 LEU B N 1
ATOM 2408 C CA . LEU B 1 11 ? 7.07 26.781 -10.961 1 95.69 11 LEU B CA 1
ATOM 2409 C C . LEU B 1 11 ? 7.094 25.797 -12.133 1 95.69 11 LEU B C 1
ATOM 2411 O O . LEU B 1 11 ? 6.266 24.891 -12.203 1 95.69 11 LEU B O 1
ATOM 2415 N N . GLY B 1 12 ? 7.957 26.031 -13.023 1 92.31 12 GLY B N 1
ATOM 2416 C CA . GLY B 1 12 ? 8.266 25.125 -14.117 1 92.31 12 GLY B CA 1
ATOM 2417 C C . GLY B 1 12 ? 9.758 24.969 -14.367 1 92.31 12 GLY B C 1
ATOM 2418 O O . GLY B 1 12 ? 10.562 25.734 -13.82 1 92.31 12 GLY B O 1
ATOM 2419 N N . PHE B 1 13 ? 10.062 23.891 -15.023 1 89.56 13 PHE B N 1
ATOM 2420 C CA . PHE B 1 13 ? 11.445 23.656 -15.43 1 89.56 13 PHE B CA 1
ATOM 2421 C C . PHE B 1 13 ? 11.578 23.719 -16.953 1 89.56 13 PHE B C 1
ATOM 2423 O O . PHE B 1 13 ? 10.57 23.719 -17.656 1 89.56 13 PHE B O 1
ATOM 2430 N N . LYS B 1 14 ? 12.734 23.812 -17.484 1 84.38 14 LYS B N 1
ATOM 2431 C CA . LYS B 1 14 ? 13 23.906 -18.906 1 84.38 14 LYS B CA 1
ATOM 2432 C C . LYS B 1 14 ? 12.367 22.734 -19.656 1 84.38 14 LYS B C 1
ATOM 2434 O O . LYS B 1 14 ? 11.625 22.938 -20.625 1 84.38 14 LYS B O 1
ATOM 2439 N N . ASN B 1 15 ? 12.484 21.484 -19.203 1 81.75 15 ASN B N 1
ATOM 2440 C CA . ASN B 1 15 ? 12.008 20.297 -19.906 1 81.75 15 ASN B CA 1
ATOM 2441 C C . ASN B 1 15 ? 10.648 19.844 -19.391 1 81.75 15 ASN B C 1
ATOM 2443 O O . ASN B 1 15 ? 10.102 18.828 -19.844 1 81.75 15 ASN B O 1
ATOM 2447 N N . LYS B 1 16 ? 10.109 20.484 -18.391 1 81.25 16 LYS B N 1
ATOM 2448 C CA . LYS B 1 16 ? 8.797 20.172 -17.828 1 81.25 16 LYS B CA 1
ATOM 2449 C C . LYS B 1 16 ? 8.086 21.438 -17.359 1 81.25 16 LYS B C 1
ATOM 2451 O O . LYS B 1 16 ? 8.125 21.766 -16.172 1 81.25 16 LYS B O 1
ATOM 2456 N N . PRO B 1 17 ? 7.422 21.953 -18.391 1 76.81 17 PRO B N 1
ATOM 2457 C CA . PRO B 1 17 ? 6.738 23.188 -18.016 1 76.81 17 PRO B CA 1
ATOM 2458 C C . PRO B 1 17 ? 5.52 22.953 -17.141 1 76.81 17 PRO B C 1
ATOM 2460 O O . PRO B 1 17 ? 4.984 21.844 -17.109 1 76.81 17 PRO B O 1
ATOM 2463 N N . ASN B 1 18 ? 5.215 23.844 -16.203 1 81.12 18 ASN B N 1
ATOM 2464 C CA . ASN B 1 18 ? 4.004 23.938 -15.398 1 81.12 18 ASN B CA 1
ATOM 2465 C C . ASN B 1 18 ? 3.928 22.797 -14.375 1 81.12 18 ASN B C 1
ATOM 2467 O O . ASN B 1 18 ? 2.896 22.141 -14.258 1 81.12 18 ASN B O 1
ATOM 2471 N N . VAL B 1 19 ? 5.004 22.438 -13.727 1 90.31 19 VAL B N 1
ATOM 2472 C CA . VAL B 1 19 ? 5.016 21.438 -12.672 1 90.31 19 VAL B CA 1
ATOM 2473 C C . VAL B 1 19 ? 4.062 21.859 -11.547 1 90.31 19 VAL B C 1
ATOM 2475 O O . VAL B 1 19 ? 3.283 21.031 -11.055 1 90.31 19 VAL B O 1
ATOM 2478 N N . ILE B 1 20 ? 4.09 23.094 -11.234 1 96.06 20 ILE B N 1
ATOM 2479 C CA . ILE B 1 20 ? 3.145 23.766 -10.344 1 96.06 20 ILE B CA 1
ATOM 2480 C C . ILE B 1 20 ? 2.527 24.969 -11.047 1 96.06 20 ILE B C 1
ATOM 2482 O O . ILE B 1 20 ? 3.244 25.844 -11.531 1 96.06 20 ILE B O 1
ATOM 2486 N N . HIS B 1 21 ? 1.23 24.953 -11.133 1 96 21 HIS B N 1
ATOM 2487 C CA . HIS B 1 21 ? 0.541 25.984 -11.906 1 96 21 HIS B CA 1
ATOM 2488 C C . HIS B 1 21 ? -0.526 26.672 -11.07 1 96 21 HIS B C 1
ATOM 2490 O O . HIS B 1 21 ? -1.713 26.359 -11.18 1 96 21 HIS B O 1
ATOM 2496 N N . ASP B 1 22 ? -0.121 27.641 -10.305 1 95.56 22 ASP B N 1
ATOM 2497 C CA . ASP B 1 22 ? -1 28.562 -9.586 1 95.56 22 ASP B CA 1
ATOM 2498 C C . ASP B 1 22 ? -1.711 27.844 -8.438 1 95.56 22 ASP B C 1
ATOM 2500 O O . ASP B 1 22 ? -2.941 27.859 -8.352 1 95.56 22 ASP B O 1
ATOM 2504 N N . ILE B 1 23 ? -1.016 27.234 -7.602 1 97.25 23 ILE B N 1
ATOM 2505 C CA . ILE B 1 23 ? -1.58 26.547 -6.453 1 97.25 23 ILE B CA 1
ATOM 2506 C C . ILE B 1 23 ? -1.712 27.5 -5.277 1 97.25 23 ILE B C 1
ATOM 2508 O O . ILE B 1 23 ? -0.74 28.156 -4.891 1 97.25 23 ILE B O 1
ATOM 2512 N N . SER B 1 24 ? -2.879 27.688 -4.797 1 97.75 24 SER B N 1
ATOM 2513 C CA . SER B 1 24 ? -3.176 28.422 -3.568 1 97.75 24 SER B CA 1
ATOM 2514 C C . SER B 1 24 ? -3.852 27.516 -2.541 1 97.75 24 SER B C 1
ATOM 2516 O O . SER B 1 24 ? -4.895 26.922 -2.82 1 97.75 24 SER B O 1
ATOM 2518 N N . LEU B 1 25 ? -3.266 27.391 -1.416 1 97.25 25 LEU B N 1
ATOM 2519 C CA . LEU B 1 25 ? -3.775 26.562 -0.332 1 97.25 25 LEU B CA 1
ATOM 2520 C C . LEU B 1 25 ? -3.535 27.219 1.021 1 97.25 25 LEU B C 1
ATOM 2522 O O . LEU B 1 25 ? -2.533 27.922 1.207 1 97.25 25 LEU B O 1
ATOM 2526 N N . THR B 1 26 ? -4.414 27.031 1.904 1 97.56 26 THR B N 1
ATOM 2527 C CA . THR B 1 26 ? -4.25 27.422 3.299 1 97.56 26 THR B CA 1
ATOM 2528 C C . THR B 1 26 ? -4.359 26.203 4.219 1 97.56 26 THR B C 1
ATOM 2530 O O . THR B 1 26 ? -5.344 25.453 4.156 1 97.56 26 THR B O 1
ATOM 2533 N N . MET B 1 27 ? -3.387 26 5.02 1 98.19 27 MET B N 1
ATOM 2534 C CA . MET B 1 27 ? -3.33 24.875 5.953 1 98.19 27 MET B CA 1
ATOM 2535 C C . MET B 1 27 ? -3.102 25.375 7.379 1 98.19 27 MET B C 1
ATOM 2537 O O . MET B 1 27 ? -2.34 26.312 7.598 1 98.19 27 MET B O 1
ATOM 2541 N N . THR B 1 28 ? -3.703 24.719 8.328 1 97.69 28 THR B N 1
ATOM 2542 C CA . THR B 1 28 ? -3.656 25.219 9.695 1 97.69 28 THR B CA 1
ATOM 2543 C C . THR B 1 28 ? -3.158 24.141 10.648 1 97.69 28 THR B C 1
ATOM 2545 O O . THR B 1 28 ? -3.186 22.953 10.312 1 97.69 28 THR B O 1
ATOM 2548 N N . SER B 1 29 ? -2.717 24.578 11.805 1 97.62 29 SER B N 1
ATOM 2549 C CA . SER B 1 29 ? -2.232 23.672 12.844 1 97.62 29 SER B CA 1
ATOM 2550 C C . SER B 1 29 ? -3.318 22.703 13.281 1 97.62 29 SER B C 1
ATOM 2552 O O . SER B 1 29 ? -4.508 22.969 13.094 1 97.62 29 SER B O 1
ATOM 2554 N N . GLY B 1 30 ? -2.834 21.547 13.711 1 98.12 30 GLY B N 1
ATOM 2555 C CA . GLY B 1 30 ? -3.766 20.547 14.203 1 98.12 30 GLY B CA 1
ATOM 2556 C C . GLY B 1 30 ? -4.508 19.828 13.094 1 98.12 30 GLY B C 1
ATOM 2557 O O . GLY B 1 30 ? -5.676 19.453 13.258 1 98.12 30 GLY B O 1
ATOM 2558 N N . SER B 1 31 ? -3.848 19.703 11.953 1 98.5 31 SER B N 1
ATOM 2559 C CA . SER B 1 31 ? -4.477 19.031 10.828 1 98.5 31 SER B CA 1
ATOM 2560 C C . SER B 1 31 ? -3.459 18.203 10.039 1 98.5 31 SER B C 1
ATOM 2562 O O . SER B 1 31 ? -2.266 18.516 10.055 1 98.5 31 SER B O 1
ATOM 2564 N N . ILE B 1 32 ? -3.926 17.188 9.461 1 98.81 32 ILE B N 1
ATOM 2565 C CA . ILE B 1 32 ? -3.141 16.391 8.531 1 98.81 32 ILE B CA 1
ATOM 2566 C C . ILE B 1 32 ? -3.643 16.625 7.105 1 98.81 32 ILE B C 1
ATOM 2568 O O . ILE B 1 32 ? -4.805 16.344 6.797 1 98.81 32 ILE B O 1
ATOM 2572 N N . VAL B 1 33 ? -2.746 17.094 6.266 1 98.75 33 VAL B N 1
ATOM 2573 C CA . VAL B 1 33 ? -3.047 17.406 4.871 1 98.75 33 VAL B CA 1
ATOM 2574 C C . VAL B 1 33 ? -2.367 16.391 3.961 1 98.75 33 VAL B C 1
ATOM 2576 O O . VAL B 1 33 ? -1.154 16.172 4.043 1 98.75 33 VAL B O 1
ATOM 2579 N N . GLY B 1 34 ? -3.162 15.742 3.139 1 98.5 34 GLY B N 1
ATOM 2580 C CA . GLY B 1 34 ? -2.635 14.812 2.154 1 98.5 34 GLY B CA 1
ATOM 2581 C C . GLY B 1 34 ? -2.662 15.359 0.74 1 98.5 34 GLY B C 1
ATOM 2582 O O . GLY B 1 34 ? -3.66 15.945 0.314 1 98.5 34 GLY B O 1
ATOM 2583 N N . ILE B 1 35 ? -1.562 15.219 0.059 1 97.62 35 ILE B N 1
ATOM 2584 C CA . ILE B 1 35 ? -1.458 15.555 -1.355 1 97.62 35 ILE B CA 1
ATOM 2585 C C . ILE B 1 35 ? -1.37 14.281 -2.189 1 97.62 35 ILE B C 1
ATOM 2587 O O . ILE B 1 35 ? -0.506 13.43 -1.948 1 97.62 35 ILE B O 1
ATOM 2591 N N . VAL B 1 36 ? -2.264 14.172 -3.115 1 97 36 VAL B N 1
ATOM 2592 C CA . VAL B 1 36 ? -2.377 12.945 -3.898 1 97 36 VAL B CA 1
ATOM 2593 C C . VAL B 1 36 ? -2.199 13.266 -5.383 1 97 36 VAL B C 1
ATOM 2595 O O . VAL B 1 36 ? -2.873 14.148 -5.918 1 97 36 VAL B O 1
ATOM 2598 N N . ALA B 1 37 ? -1.328 12.578 -6.062 1 94.12 37 ALA B N 1
ATOM 2599 C CA . ALA B 1 37 ? -1.055 12.656 -7.496 1 94.12 37 ALA B CA 1
ATOM 2600 C C . ALA B 1 37 ? -0.168 11.5 -7.949 1 94.12 37 ALA B C 1
ATOM 2602 O O . ALA B 1 37 ? 0.485 10.852 -7.129 1 94.12 37 ALA B O 1
ATOM 2603 N N . PRO B 1 38 ? -0.191 11.172 -9.219 1 90.5 38 PRO B N 1
ATOM 2604 C CA . PRO B 1 38 ? 0.759 10.172 -9.703 1 90.5 38 PRO B CA 1
ATOM 2605 C C . PRO B 1 38 ? 2.215 10.594 -9.516 1 90.5 38 PRO B C 1
ATOM 2607 O O . PRO B 1 38 ? 2.488 11.773 -9.266 1 90.5 38 PRO B O 1
ATOM 2610 N N . ASN B 1 39 ? 3.082 9.617 -9.648 1 85.25 39 ASN B N 1
ATOM 2611 C CA . ASN B 1 39 ? 4.508 9.914 -9.547 1 85.25 39 ASN B CA 1
ATOM 2612 C C . ASN B 1 39 ? 4.965 10.836 -10.68 1 85.25 39 ASN B C 1
ATOM 2614 O O . ASN B 1 39 ? 4.48 10.727 -11.805 1 85.25 39 ASN B O 1
ATOM 2618 N N . GLY B 1 40 ? 5.84 11.758 -10.359 1 83.62 40 GLY B N 1
ATOM 2619 C CA . GLY B 1 40 ? 6.414 12.641 -11.352 1 83.62 40 GLY B CA 1
ATOM 2620 C C . GLY B 1 40 ? 5.547 13.852 -11.641 1 83.62 40 GLY B C 1
ATOM 2621 O O . GLY B 1 40 ? 5.738 14.531 -12.656 1 83.62 40 GLY B O 1
ATOM 2622 N N . THR B 1 41 ? 4.641 14.102 -10.734 1 87.12 41 THR B N 1
ATOM 2623 C CA . THR B 1 41 ? 3.672 15.148 -11.047 1 87.12 41 THR B CA 1
ATOM 2624 C C . THR B 1 41 ? 3.922 16.391 -10.188 1 87.12 41 THR B C 1
ATOM 2626 O O . THR B 1 41 ? 3.1 17.312 -10.156 1 87.12 41 THR B O 1
ATOM 2629 N N . GLY B 1 42 ? 4.996 16.391 -9.383 1 88.81 42 GLY B N 1
ATOM 2630 C CA . GLY B 1 42 ? 5.363 17.625 -8.695 1 88.81 42 GLY B CA 1
ATOM 2631 C C . GLY B 1 42 ? 5.105 17.578 -7.203 1 88.81 42 GLY B C 1
ATOM 2632 O O . GLY B 1 42 ? 5.25 18.578 -6.508 1 88.81 42 GLY B O 1
ATOM 2633 N N . LYS B 1 43 ? 4.688 16.438 -6.625 1 92.06 43 LYS B N 1
ATOM 2634 C CA . LYS B 1 43 ? 4.426 16.312 -5.195 1 92.06 43 LYS B CA 1
ATOM 2635 C C . LYS B 1 43 ? 5.637 16.75 -4.375 1 92.06 43 LYS B C 1
ATOM 2637 O O . LYS B 1 43 ? 5.523 17.609 -3.502 1 92.06 43 LYS B O 1
ATOM 2642 N N . THR B 1 44 ? 6.801 16.219 -4.73 1 91.12 44 THR B N 1
ATOM 2643 C CA . THR B 1 44 ? 8.039 16.547 -4.043 1 91.12 44 THR B CA 1
ATOM 2644 C C . THR B 1 44 ? 8.422 18 -4.289 1 91.12 44 THR B C 1
ATOM 2646 O O . THR B 1 44 ? 8.898 18.688 -3.381 1 91.12 44 THR B O 1
ATOM 2649 N N . THR B 1 45 ? 8.172 18.469 -5.496 1 93.81 45 THR B N 1
ATOM 2650 C CA . THR B 1 45 ? 8.445 19.859 -5.844 1 93.81 45 THR B CA 1
ATOM 2651 C C . THR B 1 45 ? 7.641 20.812 -4.961 1 93.81 45 THR B C 1
ATOM 2653 O O . THR B 1 45 ? 8.164 21.812 -4.48 1 93.81 45 THR B O 1
ATOM 2656 N N . LEU B 1 46 ? 6.406 20.469 -4.73 1 96.38 46 LEU B N 1
ATOM 2657 C CA . LEU B 1 46 ? 5.551 21.312 -3.9 1 96.38 46 LEU B CA 1
ATOM 2658 C C . LEU B 1 46 ? 6.102 21.422 -2.482 1 96.38 46 LEU B C 1
ATOM 2660 O O . LEU B 1 46 ? 6.145 22.5 -1.905 1 96.38 46 LEU B O 1
ATOM 2664 N N . LEU B 1 47 ? 6.551 20.297 -1.902 1 96.94 47 LEU B N 1
ATOM 2665 C CA . LEU B 1 47 ? 7.129 20.297 -0.562 1 96.94 47 LEU B CA 1
ATOM 2666 C C . LEU B 1 47 ? 8.398 21.156 -0.524 1 96.94 47 LEU B C 1
ATOM 2668 O O . LEU B 1 47 ? 8.633 21.875 0.439 1 96.94 47 LEU B O 1
ATOM 2672 N N . ARG B 1 48 ? 9.172 21.125 -1.562 1 96.06 48 ARG B N 1
ATOM 2673 C CA . ARG B 1 48 ? 10.406 21.906 -1.641 1 96.06 48 ARG B CA 1
ATOM 2674 C C . ARG B 1 48 ? 10.102 23.391 -1.776 1 96.06 48 ARG B C 1
ATOM 2676 O O . ARG B 1 48 ? 10.859 24.234 -1.283 1 96.06 48 ARG B O 1
ATOM 2683 N N . LEU B 1 49 ? 9.023 23.672 -2.43 1 96.62 49 LEU B N 1
ATOM 2684 C CA . LEU B 1 49 ? 8.594 25.062 -2.527 1 96.62 49 LEU B CA 1
ATOM 2685 C C . LEU B 1 49 ? 8.188 25.609 -1.161 1 96.62 49 LEU B C 1
ATOM 2687 O O . LEU B 1 49 ? 8.477 26.75 -0.832 1 96.62 49 LEU B O 1
ATOM 2691 N N . ILE B 1 50 ? 7.527 24.734 -0.425 1 97.5 50 ILE B N 1
ATOM 2692 C CA . ILE B 1 50 ? 7.113 25.141 0.917 1 97.5 50 ILE B CA 1
ATOM 2693 C C . ILE B 1 50 ? 8.344 25.5 1.747 1 97.5 50 ILE B C 1
ATOM 2695 O O . ILE B 1 50 ? 8.328 26.484 2.496 1 97.5 50 ILE B O 1
ATOM 2699 N N . LEU B 1 51 ? 9.43 24.812 1.525 1 96.56 51 LEU B N 1
ATOM 2700 C CA . LEU B 1 51 ? 10.664 25.031 2.275 1 96.56 51 LEU B CA 1
ATOM 2701 C C . LEU B 1 51 ? 11.516 26.109 1.616 1 96.56 51 LEU B C 1
ATOM 2703 O O . LEU B 1 51 ? 12.547 26.516 2.162 1 96.56 51 LEU B O 1
ATOM 2707 N N . ASN B 1 52 ? 11.133 26.531 0.445 1 95.25 52 ASN B N 1
ATOM 2708 C CA . ASN B 1 52 ? 11.875 27.5 -0.353 1 95.25 52 ASN B CA 1
ATOM 2709 C C . ASN B 1 52 ? 13.227 26.953 -0.785 1 95.25 52 ASN B C 1
ATOM 2711 O O . ASN B 1 52 ? 14.148 27.719 -1.071 1 95.25 52 ASN B O 1
ATOM 2715 N N . ASP B 1 53 ? 13.375 25.656 -0.693 1 93.75 53 ASP B N 1
ATOM 2716 C CA . ASP B 1 53 ? 14.523 25.016 -1.327 1 93.75 53 ASP B CA 1
ATOM 2717 C C . ASP B 1 53 ? 14.516 25.234 -2.838 1 93.75 53 ASP B C 1
ATOM 2719 O O . ASP B 1 53 ? 15.562 25.234 -3.479 1 93.75 53 ASP B O 1
ATOM 2723 N N . LEU B 1 54 ? 13.352 25.266 -3.365 1 93.88 54 LEU B N 1
ATOM 2724 C CA . LEU B 1 54 ? 13.086 25.75 -4.715 1 93.88 54 LEU B CA 1
ATOM 2725 C C . LEU B 1 54 ? 12.328 27.078 -4.684 1 93.88 54 LEU B C 1
ATOM 2727 O O . LEU B 1 54 ? 11.383 27.234 -3.91 1 93.88 54 LEU B O 1
ATOM 2731 N N . LYS B 1 55 ? 12.727 27.984 -5.496 1 93.81 55 LYS B N 1
ATOM 2732 C CA . LYS B 1 55 ? 12.062 29.281 -5.539 1 93.81 55 LYS B CA 1
ATOM 2733 C C . LYS B 1 55 ? 10.953 29.297 -6.586 1 93.81 55 LYS B C 1
ATOM 2735 O O . LYS B 1 55 ? 11.18 28.922 -7.738 1 93.81 55 LYS B O 1
ATOM 2740 N N . PRO B 1 56 ? 9.844 29.688 -6.172 1 95.12 56 PRO B N 1
ATOM 2741 C CA . PRO B 1 56 ? 8.773 29.781 -7.168 1 95.12 56 PRO B CA 1
ATOM 2742 C C . PRO B 1 56 ? 9.016 30.891 -8.188 1 95.12 56 PRO B C 1
ATOM 2744 O O . PRO B 1 56 ? 9.703 31.875 -7.891 1 95.12 56 PRO B O 1
ATOM 2747 N N . GLN B 1 57 ? 8.492 30.672 -9.344 1 95.25 57 GLN B N 1
ATOM 2748 C CA . GLN B 1 57 ? 8.531 31.703 -10.375 1 95.25 57 GLN B CA 1
ATOM 2749 C C . GLN B 1 57 ? 7.57 32.844 -10.055 1 95.25 57 GLN B C 1
ATOM 2751 O O . GLN B 1 57 ? 7.859 34 -10.352 1 95.25 57 GLN B O 1
ATOM 2756 N N . SER B 1 58 ? 6.484 32.5 -9.539 1 95.88 58 SER B N 1
ATOM 2757 C CA . SER B 1 58 ? 5.508 33.469 -9.031 1 95.88 58 SER B CA 1
ATOM 2758 C C . SER B 1 58 ? 4.797 32.938 -7.797 1 95.88 58 SER B C 1
ATOM 2760 O O . SER B 1 58 ? 4.793 31.719 -7.551 1 95.88 58 SER B O 1
ATOM 2762 N N . GLY B 1 59 ? 4.289 33.812 -7 1 96.81 59 GLY B N 1
ATOM 2763 C CA . GLY B 1 59 ? 3.623 33.438 -5.762 1 96.81 59 GLY B CA 1
ATOM 2764 C C . GLY B 1 59 ? 4.566 33.375 -4.574 1 96.81 59 GLY B C 1
ATOM 2765 O O . GLY B 1 59 ? 5.734 33.781 -4.68 1 96.81 59 GLY B O 1
ATOM 2766 N N . LYS B 1 60 ? 4.02 33.031 -3.42 1 96.88 60 LYS B N 1
ATOM 2767 C CA . LYS B 1 60 ? 4.848 33 -2.217 1 96.88 60 LYS B CA 1
ATOM 2768 C C . LYS B 1 60 ? 4.258 32.062 -1.175 1 96.88 60 LYS B C 1
ATOM 2770 O O . LYS B 1 60 ? 3.088 31.672 -1.261 1 96.88 60 LYS B O 1
ATOM 2775 N N . VAL B 1 61 ? 5.109 31.672 -0.302 1 97.69 61 VAL B N 1
ATOM 2776 C CA . VAL B 1 61 ? 4.73 30.906 0.879 1 97.69 61 VAL B CA 1
ATOM 2777 C C . VAL B 1 61 ? 4.691 31.812 2.1 1 97.69 61 VAL B C 1
ATOM 2779 O O . VAL B 1 61 ? 5.625 32.594 2.336 1 97.69 61 VAL B O 1
ATOM 2782 N N . VAL B 1 62 ? 3.602 31.781 2.826 1 97.38 62 VAL B N 1
ATOM 2783 C CA . VAL B 1 62 ? 3.432 32.625 3.994 1 97.38 62 VAL B CA 1
ATOM 2784 C C . VAL B 1 62 ? 3.17 31.781 5.23 1 97.38 62 VAL B C 1
ATOM 2786 O O . VAL B 1 62 ? 2.254 30.953 5.238 1 97.38 62 VAL B O 1
ATOM 2789 N N . LEU B 1 63 ? 3.971 31.938 6.207 1 97.44 63 LEU B N 1
ATOM 2790 C CA . LEU B 1 63 ? 3.773 31.281 7.496 1 97.44 63 LEU B CA 1
ATOM 2791 C C . LEU B 1 63 ? 3.51 32.312 8.594 1 97.44 63 LEU B C 1
ATOM 2793 O O . LEU B 1 63 ? 4.414 33.062 8.984 1 97.44 63 LEU B O 1
ATOM 2797 N N . ASP B 1 64 ? 2.301 32.312 9.047 1 95.69 64 ASP B N 1
ATOM 2798 C CA . ASP B 1 64 ? 1.885 33.281 10.07 1 95.69 64 ASP B CA 1
ATOM 2799 C C . ASP B 1 64 ? 2.268 34.688 9.672 1 95.69 64 ASP B C 1
ATOM 2801 O O . ASP B 1 64 ? 2.854 35.438 10.469 1 95.69 64 ASP B O 1
ATOM 2805 N N . GLY B 1 65 ? 2.039 34.938 8.484 1 93.12 65 GLY B N 1
ATOM 2806 C CA . GLY B 1 65 ? 2.242 36.312 7.988 1 93.12 65 GLY B CA 1
ATOM 2807 C C . GLY B 1 65 ? 3.668 36.562 7.539 1 93.12 65 GLY B C 1
ATOM 2808 O O . GLY B 1 65 ? 3.957 37.594 6.957 1 93.12 65 GLY B O 1
ATOM 2809 N N . GLN B 1 66 ? 4.582 35.688 7.77 1 94.44 66 GLN B N 1
ATOM 2810 C CA . GLN B 1 66 ? 5.98 35.844 7.383 1 94.44 66 GLN B CA 1
ATOM 2811 C C . GLN B 1 66 ? 6.266 35.156 6.055 1 94.44 66 GLN B C 1
ATOM 2813 O O . GLN B 1 66 ? 5.723 34.094 5.777 1 94.44 66 GLN B O 1
ATOM 2818 N N . THR B 1 67 ? 7.09 35.719 5.266 1 95.19 67 THR B N 1
ATOM 2819 C CA . THR B 1 67 ? 7.496 35.188 3.979 1 95.19 67 THR B CA 1
ATOM 2820 C C . THR B 1 67 ? 9.008 34.969 3.928 1 95.19 67 THR B C 1
ATOM 2822 O O . THR B 1 67 ? 9.734 35.469 4.785 1 95.19 67 THR B O 1
ATOM 2825 N N . TYR B 1 68 ? 9.266 34.125 2.932 1 92.75 68 TYR B N 1
ATOM 2826 C CA . TYR B 1 68 ? 10.703 34 2.672 1 92.75 68 TYR B CA 1
ATOM 2827 C C . TYR B 1 68 ? 11.242 35.312 2.057 1 92.75 68 TYR B C 1
ATOM 2829 O O . TYR B 1 68 ? 10.625 35.875 1.156 1 92.75 68 TYR B O 1
ATOM 2837 N N . GLY B 1 69 ? 12.312 35.906 2.631 1 86.94 69 GLY B N 1
ATOM 2838 C CA . GLY B 1 69 ? 12.859 37.156 2.119 1 86.94 69 GLY B CA 1
ATOM 2839 C C . GLY B 1 69 ? 14.297 37.375 2.555 1 86.94 69 GLY B C 1
ATOM 2840 O O . GLY B 1 69 ? 15.172 37.625 1.72 1 86.94 69 GLY B O 1
ATOM 2841 N N . SER B 1 70 ? 14.492 37.375 3.828 1 89.75 70 SER B N 1
ATOM 2842 C CA . SER B 1 70 ? 15.828 37.531 4.391 1 89.75 70 SER B CA 1
ATOM 2843 C C . SER B 1 70 ? 16.328 36.219 4.984 1 89.75 70 SER B C 1
ATOM 2845 O O . SER B 1 70 ? 15.555 35.281 5.176 1 89.75 70 SER B O 1
ATOM 2847 N N . GLN B 1 71 ? 17.578 36.156 5.184 1 91.31 71 GLN B N 1
ATOM 2848 C CA . GLN B 1 71 ? 18.172 35 5.816 1 91.31 71 GLN B CA 1
ATOM 2849 C C . GLN B 1 71 ? 17.578 34.75 7.199 1 91.31 71 GLN B C 1
ATOM 2851 O O . GLN B 1 71 ? 17.328 33.594 7.582 1 91.31 71 GLN B O 1
ATOM 2856 N N . LYS B 1 72 ? 17.359 35.875 7.82 1 92.25 72 LYS B N 1
ATOM 2857 C CA . LYS B 1 72 ? 16.781 35.781 9.156 1 92.25 72 LYS B CA 1
ATOM 2858 C C . LYS B 1 72 ? 15.383 35.156 9.102 1 92.25 72 LYS B C 1
ATOM 2860 O O . LYS B 1 72 ? 15.055 34.281 9.898 1 92.25 72 LYS B O 1
ATOM 2865 N N . HIS B 1 73 ? 14.594 35.625 8.172 1 92.06 73 HIS B N 1
ATOM 2866 C CA . HIS B 1 73 ? 13.234 35.125 8.023 1 92.06 73 HIS B CA 1
ATOM 2867 C C . HIS B 1 73 ? 13.25 33.656 7.598 1 92.06 73 HIS B C 1
ATOM 2869 O O . HIS B 1 73 ? 12.453 32.844 8.094 1 92.06 73 HIS B O 1
ATOM 2875 N N . THR B 1 74 ? 14.141 33.344 6.766 1 94 74 THR B N 1
ATOM 2876 C CA . THR B 1 74 ? 14.266 31.984 6.273 1 94 74 THR B CA 1
ATOM 2877 C C . THR B 1 74 ? 14.617 31.031 7.414 1 94 74 THR B C 1
ATOM 2879 O O . THR B 1 74 ? 13.992 29.969 7.566 1 94 74 THR B O 1
ATOM 2882 N N . LEU B 1 75 ? 15.547 31.422 8.18 1 92.5 75 LEU B N 1
ATOM 2883 C CA . LEU B 1 75 ? 15.969 30.594 9.305 1 92.5 75 LEU B CA 1
ATOM 2884 C C . LEU B 1 75 ? 14.828 30.422 10.297 1 92.5 75 LEU B C 1
ATOM 2886 O O . LEU B 1 75 ? 14.625 29.328 10.828 1 92.5 75 LEU B O 1
ATOM 2890 N N . ALA B 1 76 ? 14.141 31.5 10.508 1 93.12 76 ALA B N 1
ATOM 2891 C CA . ALA B 1 76 ? 13.016 31.438 11.43 1 93.12 76 ALA B CA 1
ATOM 2892 C C . ALA B 1 76 ? 11.945 30.484 10.938 1 93.12 76 ALA B C 1
ATOM 2894 O O . ALA B 1 76 ? 11.391 29.703 11.727 1 93.12 76 ALA B O 1
ATOM 2895 N N . MET B 1 77 ? 11.664 30.516 9.68 1 95.06 77 MET B N 1
ATOM 2896 C CA . MET B 1 77 ? 10.656 29.641 9.094 1 95.06 77 MET B CA 1
ATOM 2897 C C . MET B 1 77 ? 11.141 28.188 9.086 1 95.06 77 MET B C 1
ATOM 2899 O O . MET B 1 77 ? 10.383 27.281 9.414 1 95.06 77 MET B O 1
ATOM 2903 N N . HIS B 1 78 ? 12.367 28 8.797 1 95.19 78 HIS B N 1
ATOM 2904 C CA . HIS B 1 78 ? 12.93 26.656 8.727 1 95.19 78 HIS B CA 1
ATOM 2905 C C . HIS B 1 78 ? 12.945 26 10.102 1 95.19 78 HIS B C 1
ATOM 2907 O O . HIS B 1 78 ? 12.82 24.781 10.211 1 95.19 78 HIS B O 1
ATOM 2913 N N . ARG B 1 79 ? 13.055 26.766 11.094 1 94.19 79 ARG B N 1
ATOM 2914 C CA . ARG B 1 79 ? 13.047 26.25 12.453 1 94.19 79 ARG B CA 1
ATOM 2915 C C . ARG B 1 79 ? 11.68 25.672 12.812 1 94.19 79 ARG B C 1
ATOM 2917 O O . ARG B 1 79 ? 11.562 24.875 13.758 1 94.19 79 ARG B O 1
ATOM 2924 N N . GLN B 1 80 ? 10.695 26.047 12.031 1 96.12 80 GLN B N 1
ATOM 2925 C CA . GLN B 1 80 ? 9.336 25.625 12.328 1 96.12 80 GLN B CA 1
ATOM 2926 C C . GLN B 1 80 ? 8.945 24.406 11.508 1 96.12 80 GLN B C 1
ATOM 2928 O O . GLN B 1 80 ? 7.848 23.859 11.672 1 96.12 80 GLN B O 1
ATOM 2933 N N . MET B 1 81 ? 9.844 23.984 10.641 1 97.5 81 MET B N 1
ATOM 2934 C CA . MET B 1 81 ? 9.492 22.922 9.703 1 97.5 81 MET B CA 1
ATOM 2935 C C . MET B 1 81 ? 10.555 21.828 9.688 1 97.5 81 MET B C 1
ATOM 2937 O O . MET B 1 81 ? 11.742 22.109 9.844 1 97.5 81 MET B O 1
ATOM 2941 N N . CYS B 1 82 ? 10.133 20.641 9.531 1 97.81 82 CYS B N 1
ATOM 2942 C CA . CYS B 1 82 ? 11.047 19.531 9.32 1 97.81 82 CYS B CA 1
ATOM 2943 C C . CYS B 1 82 ? 10.586 18.641 8.172 1 97.81 82 CYS B C 1
ATOM 2945 O O . CYS B 1 82 ? 9.453 18.156 8.172 1 97.81 82 CYS B O 1
ATOM 2947 N N . LEU B 1 83 ? 11.414 18.547 7.191 1 97.94 83 LEU B N 1
ATOM 2948 C CA . LEU B 1 83 ? 11.172 17.656 6.062 1 97.94 83 LEU B CA 1
ATOM 2949 C C . LEU B 1 83 ? 11.656 16.234 6.371 1 97.94 83 LEU B C 1
ATOM 2951 O O . LEU B 1 83 ? 12.727 16.062 6.953 1 97.94 83 LEU B O 1
ATOM 2955 N N . PHE B 1 84 ? 10.828 15.281 5.977 1 98 84 PHE B N 1
ATOM 2956 C CA . PHE B 1 84 ? 11.227 13.883 6.109 1 98 84 PHE B CA 1
ATOM 2957 C C . PHE B 1 84 ? 12.57 13.641 5.422 1 98 84 PHE B C 1
ATOM 2959 O O . PHE B 1 84 ? 12.719 13.898 4.227 1 98 84 PHE B O 1
ATOM 2966 N N . PRO B 1 85 ? 13.539 13.086 6.191 1 96.94 85 PRO B N 1
ATOM 2967 C CA . PRO B 1 85 ? 14.867 12.867 5.594 1 96.94 85 PRO B CA 1
ATOM 2968 C C . PRO B 1 85 ? 14.867 11.75 4.559 1 96.94 85 PRO B C 1
ATOM 2970 O O . PRO B 1 85 ? 14.094 10.797 4.668 1 96.94 85 PRO B O 1
ATOM 2973 N N . VAL B 1 86 ? 15.766 11.852 3.631 1 93.31 86 VAL B N 1
ATOM 2974 C CA . VAL B 1 86 ? 15.992 10.797 2.645 1 93.31 86 VAL B CA 1
ATOM 2975 C C . VAL B 1 86 ? 16.938 9.75 3.221 1 93.31 86 VAL B C 1
ATOM 2977 O O . VAL B 1 86 ? 17.906 10.086 3.893 1 93.31 86 VAL B O 1
ATOM 2980 N N . GLN B 1 87 ? 16.719 8.555 2.975 1 93.31 87 GLN B N 1
ATOM 2981 C CA . GLN B 1 87 ? 17.484 7.465 3.562 1 93.31 87 GLN B CA 1
ATOM 2982 C C . GLN B 1 87 ? 18.953 7.547 3.15 1 93.31 87 GLN B C 1
ATOM 2984 O O . GLN B 1 87 ? 19.844 7.234 3.943 1 93.31 87 GLN B O 1
ATOM 2989 N N . ASP B 1 88 ? 19.156 7.969 1.957 1 91.62 88 ASP B N 1
ATOM 2990 C CA . ASP B 1 88 ? 20.516 8.023 1.425 1 91.62 88 ASP B CA 1
ATOM 2991 C C . ASP B 1 88 ? 21.344 9.07 2.16 1 91.62 88 ASP B C 1
ATOM 2993 O O . ASP B 1 88 ? 22.578 9.078 2.051 1 91.62 88 ASP B O 1
ATOM 2997 N N . ASP B 1 89 ? 20.75 9.891 2.898 1 94.12 89 ASP B N 1
ATOM 2998 C CA . ASP B 1 89 ? 21.453 10.961 3.596 1 94.12 89 ASP B CA 1
ATOM 2999 C C . ASP B 1 89 ? 21.844 10.531 5.008 1 94.12 89 ASP B C 1
ATOM 3001 O O . ASP B 1 89 ? 22.531 11.258 5.719 1 94.12 89 ASP B O 1
ATOM 3005 N N . LEU B 1 90 ? 21.406 9.383 5.406 1 97.75 90 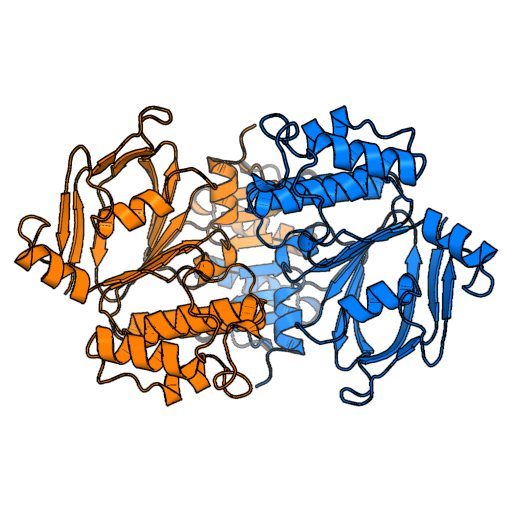LEU B N 1
ATOM 3006 C CA . LEU B 1 90 ? 21.766 8.898 6.738 1 97.75 90 LEU B CA 1
ATOM 3007 C C . LEU B 1 90 ? 23.25 8.57 6.824 1 97.75 90 LEU B C 1
ATOM 3009 O O . LEU B 1 90 ? 23.828 8.07 5.863 1 97.75 90 LEU B O 1
ATOM 3013 N N . TYR B 1 91 ? 23.828 8.828 7.949 1 97.69 91 TYR B N 1
ATOM 3014 C CA . TYR B 1 91 ? 25.234 8.508 8.172 1 97.69 91 TYR B CA 1
ATOM 3015 C C . TYR B 1 91 ? 25.406 7.031 8.492 1 97.69 91 TYR B C 1
ATOM 3017 O O . TYR B 1 91 ? 25.047 6.574 9.578 1 97.69 91 TYR B O 1
ATOM 3025 N N . PRO B 1 92 ? 26.031 6.309 7.66 1 97.56 92 PRO B N 1
ATOM 3026 C CA . PRO B 1 92 ? 26.047 4.848 7.766 1 97.56 92 PRO B CA 1
ATOM 3027 C C . PRO B 1 92 ? 26.766 4.359 9.023 1 97.56 92 PRO B C 1
ATOM 3029 O O . PRO B 1 92 ? 26.453 3.277 9.531 1 97.56 92 PRO B O 1
ATOM 3032 N N . ASP B 1 93 ? 27.688 5.156 9.508 1 97.88 93 ASP B N 1
ATOM 3033 C CA . ASP B 1 93 ? 28.516 4.684 10.617 1 97.88 93 ASP B CA 1
ATOM 3034 C C . ASP B 1 93 ? 27.938 5.117 11.961 1 97.88 93 ASP B C 1
ATOM 3036 O O . ASP B 1 93 ? 28.359 4.645 13.016 1 97.88 93 ASP B O 1
ATOM 3040 N N . LEU B 1 94 ? 26.938 5.98 11.938 1 98.38 94 LEU B N 1
ATOM 3041 C CA . LEU B 1 94 ? 26.266 6.41 13.164 1 98.38 94 LEU B CA 1
ATOM 3042 C C . LEU B 1 94 ? 25.078 5.508 13.484 1 98.38 94 LEU B C 1
ATOM 3044 O O . LEU B 1 94 ? 24.516 4.879 12.586 1 98.38 94 LEU B O 1
ATOM 3048 N N . SER B 1 95 ? 24.703 5.422 14.711 1 98.62 95 SER B N 1
ATOM 3049 C CA . SER B 1 95 ? 23.547 4.648 15.133 1 98.62 95 SER B CA 1
ATOM 3050 C C . SER B 1 95 ? 22.25 5.43 14.922 1 98.62 95 SER B C 1
ATOM 3052 O O . SER B 1 95 ? 22.281 6.645 14.711 1 98.62 95 SER B O 1
ATOM 3054 N N . GLY B 1 96 ? 21.172 4.703 14.984 1 98.56 96 GLY B N 1
ATOM 3055 C CA . GLY B 1 96 ? 19.875 5.379 14.977 1 98.56 96 GLY B CA 1
ATOM 3056 C C . GLY B 1 96 ? 19.703 6.344 16.125 1 98.56 96 GLY B C 1
ATOM 3057 O O . GLY B 1 96 ? 19.219 7.465 15.945 1 98.56 96 GLY B O 1
ATOM 3058 N N . LYS B 1 97 ? 20.141 5.934 17.25 1 98.19 97 LYS B N 1
ATOM 3059 C CA . LYS B 1 97 ? 20.016 6.77 18.438 1 98.19 97 LYS B CA 1
ATOM 3060 C C . LYS B 1 97 ? 20.781 8.086 18.266 1 98.19 97 LYS B C 1
ATOM 3062 O O . LYS B 1 97 ? 20.297 9.148 18.656 1 98.19 97 LYS B O 1
ATOM 3067 N N . ALA B 1 98 ? 21.938 7.984 17.688 1 98.06 98 ALA B N 1
ATOM 3068 C CA . ALA B 1 98 ? 22.734 9.18 17.438 1 98.06 98 ALA B CA 1
ATOM 3069 C C . ALA B 1 98 ? 22.031 10.133 16.484 1 98.06 98 ALA B C 1
ATOM 3071 O O . ALA B 1 98 ? 22.078 11.352 16.656 1 98.06 98 ALA B O 1
ATOM 3072 N N . HIS B 1 99 ? 21.391 9.547 15.484 1 98.44 99 HIS B N 1
ATOM 3073 C CA . HIS B 1 99 ? 20.641 10.367 14.547 1 98.44 99 HIS B CA 1
ATOM 3074 C C . HIS B 1 99 ? 19.484 11.094 15.25 1 98.44 99 HIS B C 1
ATOM 3076 O O . HIS B 1 99 ? 19.281 12.289 15.031 1 98.44 99 HIS B O 1
ATOM 3082 N N . LEU B 1 100 ? 18.781 10.375 16.094 1 97.94 100 LEU B N 1
ATOM 3083 C CA . LEU B 1 100 ? 17.672 10.969 16.828 1 97.94 100 LEU B CA 1
ATOM 3084 C C . LEU B 1 100 ? 18.172 12.109 17.719 1 97.94 100 LEU B C 1
ATOM 3086 O O . LEU B 1 100 ? 17.578 13.188 17.734 1 97.94 100 LEU B O 1
ATOM 3090 N N . ALA B 1 101 ? 19.25 11.883 18.391 1 96.81 101 ALA B N 1
ATOM 3091 C CA . ALA B 1 101 ? 19.828 12.906 19.266 1 96.81 101 ALA B CA 1
ATOM 3092 C C . ALA B 1 101 ? 20.281 14.117 18.469 1 96.81 101 ALA B C 1
ATOM 3094 O O . ALA B 1 101 ? 20.125 15.258 18.906 1 96.81 101 ALA B O 1
ATOM 3095 N N . TYR B 1 102 ? 20.859 13.82 17.391 1 96.44 102 TYR B N 1
ATOM 3096 C CA . TYR B 1 102 ? 21.344 14.898 16.516 1 96.44 102 TYR B CA 1
ATOM 3097 C C . TYR B 1 102 ? 20.188 15.812 16.109 1 96.44 102 TYR B C 1
ATOM 3099 O O . TYR B 1 102 ? 20.297 17.031 16.219 1 96.44 102 TYR B O 1
ATOM 3107 N N . TYR B 1 103 ? 19.062 15.242 15.656 1 96.81 103 TYR B N 1
ATOM 3108 C CA . TYR B 1 103 ? 17.922 16.031 15.227 1 96.81 103 TYR B CA 1
ATOM 3109 C C . TYR B 1 103 ? 17.297 16.781 16.406 1 96.81 103 TYR B C 1
ATOM 3111 O O . TYR B 1 103 ? 16.891 17.938 16.266 1 96.81 103 TYR B O 1
ATOM 3119 N N . ALA B 1 104 ? 17.234 16.125 17.5 1 96.12 104 ALA B N 1
ATOM 3120 C CA . ALA B 1 104 ? 16.719 16.797 18.703 1 96.12 104 ALA B CA 1
ATOM 3121 C C . ALA B 1 104 ? 17.531 18.031 19.031 1 96.12 104 ALA B C 1
ATOM 3123 O O . ALA B 1 104 ? 16.969 19.078 19.359 1 96.12 104 ALA B O 1
ATOM 3124 N N . ARG B 1 105 ? 18.828 17.906 18.922 1 94.69 105 ARG B N 1
ATOM 3125 C CA . ARG B 1 105 ? 19.719 19.031 19.203 1 94.69 105 ARG B CA 1
ATOM 3126 C C . ARG B 1 105 ? 19.594 20.109 18.141 1 94.69 105 ARG B C 1
ATOM 3128 O O . ARG B 1 105 ? 19.516 21.297 18.469 1 94.69 105 ARG B O 1
ATOM 3135 N N . LEU B 1 106 ? 19.562 19.641 16.938 1 93.31 106 LEU B N 1
ATOM 3136 C CA . LEU B 1 106 ? 19.531 20.562 15.797 1 93.31 106 LEU B CA 1
ATOM 3137 C C . LEU B 1 106 ? 18.328 21.484 15.883 1 93.31 106 LEU B C 1
ATOM 3139 O O . LEU B 1 106 ? 18.422 22.688 15.594 1 93.31 106 LEU B O 1
ATOM 3143 N N . TRP B 1 107 ? 17.156 20.969 16.344 1 93.88 107 TRP B N 1
ATOM 3144 C CA . TRP B 1 107 ? 15.93 21.75 16.406 1 93.88 107 TRP B CA 1
ATOM 3145 C C . TRP B 1 107 ? 15.648 22.203 17.828 1 93.88 107 TRP B C 1
ATOM 3147 O O . TRP B 1 107 ? 14.555 22.672 18.141 1 93.88 107 TRP B O 1
ATOM 3157 N N . HIS B 1 108 ? 16.578 21.906 18.703 1 88.94 108 HIS B N 1
ATOM 3158 C CA . HIS B 1 108 ? 16.5 22.328 20.109 1 88.94 108 HIS B CA 1
ATOM 3159 C C . HIS B 1 108 ? 15.242 21.766 20.766 1 88.94 108 HIS B C 1
ATOM 3161 O O . HIS B 1 108 ? 14.547 22.484 21.5 1 88.94 108 HIS B O 1
ATOM 3167 N N . ASN B 1 109 ? 14.984 20.562 20.25 1 83.94 109 ASN B N 1
ATOM 3168 C CA . ASN B 1 109 ? 13.859 19.859 20.859 1 83.94 109 ASN B CA 1
ATOM 3169 C C . ASN B 1 109 ? 14.141 19.516 22.328 1 83.94 109 ASN B C 1
ATOM 3171 O O . ASN B 1 109 ? 15.141 18.875 22.641 1 83.94 109 ASN B O 1
ATOM 3175 N N . GLN B 1 110 ? 13.305 19.906 23.219 1 75.19 110 GLN B N 1
ATOM 3176 C CA . GLN B 1 110 ? 13.469 19.625 24.625 1 75.19 110 GLN B CA 1
ATOM 3177 C C . GLN B 1 110 ? 12.305 18.797 25.172 1 75.19 110 GLN B C 1
ATOM 3179 O O . GLN B 1 110 ? 12.312 18.391 26.328 1 75.19 110 GLN B O 1
ATOM 3184 N N . THR B 1 111 ? 11.398 18.5 24.375 1 76.56 111 THR B N 1
ATOM 3185 C CA . THR B 1 111 ? 10.133 17.984 24.891 1 76.56 111 THR B CA 1
ATOM 3186 C C . THR B 1 111 ? 9.969 16.516 24.547 1 76.56 111 THR B C 1
ATOM 3188 O O . THR B 1 111 ? 9.539 15.719 25.391 1 76.56 111 THR B O 1
ATOM 3191 N N . LYS B 1 112 ? 10.344 16.266 23.406 1 81.44 112 LYS B N 1
ATOM 3192 C CA . LYS B 1 112 ? 10.141 14.867 23.031 1 81.44 112 LYS B CA 1
ATOM 3193 C C . LYS B 1 112 ? 11.359 14.016 23.359 1 81.44 112 LYS B C 1
ATOM 3195 O O . LYS B 1 112 ? 12.453 14.266 22.844 1 81.44 112 LYS B O 1
ATOM 3200 N N . SER B 1 113 ? 11.086 13.062 24.125 1 90.5 113 SER B N 1
ATOM 3201 C CA . SER B 1 113 ? 12.164 12.188 24.578 1 90.5 113 SER B CA 1
ATOM 3202 C C . SER B 1 113 ? 12.562 11.203 23.484 1 90.5 113 SER B C 1
ATOM 3204 O O . SER B 1 113 ? 11.703 10.523 22.906 1 90.5 113 SER B O 1
ATOM 3206 N N . VAL B 1 114 ? 13.852 11.164 23.281 1 94.62 114 VAL B N 1
ATOM 3207 C CA . VAL B 1 114 ? 14.398 10.203 22.328 1 94.62 114 VAL B CA 1
ATOM 3208 C C . VAL B 1 114 ? 14 8.789 22.734 1 94.62 114 VAL B C 1
ATOM 3210 O O . VAL B 1 114 ? 13.648 7.965 21.891 1 94.62 114 VAL B O 1
ATOM 3213 N N . LYS B 1 115 ? 13.992 8.539 24.016 1 95.38 115 LYS B N 1
ATOM 3214 C CA . LYS B 1 115 ? 13.609 7.23 24.531 1 95.38 115 LYS B CA 1
ATOM 3215 C C . LYS B 1 115 ? 12.164 6.906 24.188 1 95.38 115 LYS B C 1
ATOM 3217 O O . LYS B 1 115 ? 11.844 5.781 23.797 1 95.38 115 LYS B O 1
ATOM 3222 N N . GLN B 1 116 ? 11.344 7.852 24.328 1 96.25 116 GLN B N 1
ATOM 3223 C CA . GLN B 1 116 ? 9.93 7.66 24.016 1 96.25 116 GLN B CA 1
ATOM 3224 C C . GLN B 1 116 ? 9.727 7.418 22.531 1 96.25 116 GLN B C 1
ATOM 3226 O O . GLN B 1 116 ? 8.883 6.609 22.141 1 96.25 116 GLN B O 1
ATOM 3231 N N . ILE B 1 117 ? 10.508 8.141 21.734 1 97.62 117 ILE B N 1
ATOM 3232 C CA . ILE B 1 117 ? 10.422 7.973 20.281 1 97.62 117 ILE B CA 1
ATOM 3233 C C . ILE B 1 117 ? 10.836 6.551 19.906 1 97.62 117 ILE B C 1
ATOM 3235 O O . ILE B 1 117 ? 10.156 5.895 19.109 1 97.62 117 ILE B O 1
ATOM 3239 N N . ILE B 1 118 ? 11.898 6.062 20.5 1 97.94 118 ILE B N 1
ATOM 3240 C CA . ILE B 1 118 ? 12.414 4.723 20.25 1 97.94 118 ILE B CA 1
ATOM 3241 C C . ILE B 1 118 ? 11.352 3.686 20.609 1 97.94 118 ILE B C 1
ATOM 3243 O O . ILE B 1 118 ? 11.102 2.754 19.828 1 97.94 118 ILE B O 1
ATOM 3247 N N . SER B 1 119 ? 10.727 3.873 21.703 1 97.31 119 SER B N 1
ATOM 3248 C CA . SER B 1 119 ? 9.688 2.959 22.156 1 97.31 119 SER B CA 1
ATOM 3249 C C . SER B 1 119 ? 8.469 3.014 21.234 1 97.31 119 SER B C 1
ATOM 3251 O O . SER B 1 119 ? 7.938 1.975 20.844 1 97.31 119 SER B O 1
ATOM 3253 N N . ALA B 1 120 ? 8.055 4.215 20.906 1 96.75 120 ALA B N 1
ATOM 3254 C CA . ALA B 1 120 ? 6.871 4.402 20.062 1 96.75 120 ALA B CA 1
ATOM 3255 C C . ALA B 1 120 ? 7.051 3.74 18.703 1 96.75 120 ALA B C 1
ATOM 3257 O O . ALA B 1 120 ? 6.098 3.203 18.125 1 96.75 120 ALA B O 1
ATOM 3258 N N . LEU B 1 121 ? 8.297 3.732 18.203 1 97.44 121 LEU B N 1
ATOM 3259 C CA . LEU B 1 121 ? 8.555 3.215 16.875 1 97.44 121 LEU B CA 1
ATOM 3260 C C . LEU B 1 121 ? 9.109 1.796 16.938 1 97.44 121 LEU B C 1
ATOM 3262 O O . LEU B 1 121 ? 9.516 1.236 15.922 1 97.44 121 LEU B O 1
ATOM 3266 N N . ASP B 1 122 ? 9.203 1.205 18.109 1 95.62 122 ASP B N 1
ATOM 3267 C CA . ASP B 1 122 ? 9.664 -0.164 18.328 1 95.62 122 ASP B CA 1
ATOM 3268 C C . ASP B 1 122 ? 11.055 -0.376 17.719 1 95.62 122 ASP B C 1
ATOM 3270 O O . ASP B 1 122 ? 11.258 -1.295 16.938 1 95.62 122 ASP B O 1
ATOM 3274 N N . MET B 1 123 ? 11.953 0.506 18.125 1 97.62 123 MET B N 1
ATOM 3275 C CA . MET B 1 123 ? 13.289 0.457 17.531 1 97.62 123 MET B CA 1
ATOM 3276 C C . MET B 1 123 ? 14.312 -0.026 18.547 1 97.62 123 MET B C 1
ATOM 3278 O O . MET B 1 123 ? 15.516 0 18.281 1 97.62 123 MET B O 1
ATOM 3282 N N . GLN B 1 124 ? 13.945 -0.553 19.703 1 97 124 GLN B N 1
ATOM 3283 C CA . GLN B 1 124 ? 14.82 -0.842 20.828 1 97 124 GLN B CA 1
ATOM 3284 C C . GLN B 1 124 ? 15.898 -1.848 20.438 1 97 124 GLN B C 1
ATOM 3286 O O . GLN B 1 124 ? 17.047 -1.719 20.859 1 97 124 GLN B O 1
ATOM 3291 N N . ASP B 1 125 ? 15.609 -2.771 19.641 1 95.69 125 ASP B N 1
ATOM 3292 C CA . ASP B 1 125 ? 16.469 -3.928 19.422 1 95.69 125 ASP B CA 1
ATOM 3293 C C . ASP B 1 125 ? 17.594 -3.588 18.453 1 95.69 125 ASP B C 1
ATOM 3295 O O . ASP B 1 125 ? 18.578 -4.332 18.328 1 95.69 125 ASP B O 1
ATOM 3299 N N . TYR B 1 126 ? 17.5 -2.396 17.781 1 97.06 126 TYR B N 1
ATOM 3300 C CA . TYR B 1 126 ? 18.5 -2.174 16.75 1 97.06 126 TYR B CA 1
ATOM 3301 C C . TYR B 1 126 ? 18.984 -0.725 16.75 1 97.06 126 TYR B C 1
ATOM 3303 O O . TYR B 1 126 ? 19.953 -0.38 16.078 1 97.06 126 TYR B O 1
ATOM 3311 N N . VAL B 1 127 ? 18.406 0.133 17.5 1 98.19 127 VAL B N 1
ATOM 3312 C CA . VAL B 1 127 ? 18.594 1.574 17.391 1 98.19 127 VAL B CA 1
ATOM 3313 C C . VAL B 1 127 ? 20.062 1.919 17.703 1 98.19 127 VAL B C 1
ATOM 3315 O O . VAL B 1 127 ? 20.562 2.955 17.266 1 98.19 127 VAL B O 1
ATOM 3318 N N . ASN B 1 128 ? 20.797 1.094 18.453 1 98.38 128 ASN B N 1
ATOM 3319 C CA . ASN B 1 128 ? 22.172 1.365 18.844 1 98.38 128 ASN B CA 1
ATOM 3320 C C . ASN B 1 128 ? 23.172 0.837 17.812 1 98.38 128 ASN B C 1
ATOM 3322 O O . ASN B 1 128 ? 24.359 1.114 17.906 1 98.38 128 ASN B O 1
ATOM 3326 N N . GLN B 1 129 ? 22.703 0.133 16.828 1 98.38 129 GLN B N 1
ATOM 3327 C CA . GLN B 1 129 ? 23.562 -0.386 15.773 1 98.38 129 GLN B CA 1
ATOM 3328 C C . GLN B 1 129 ? 23.812 0.672 14.703 1 98.38 129 GLN B C 1
ATOM 3330 O O . GLN B 1 129 ? 23.016 1.602 14.539 1 98.38 129 GLN B O 1
ATOM 3335 N N . PRO B 1 130 ? 24.938 0.545 14.055 1 98.44 130 PRO B N 1
ATOM 3336 C CA . PRO B 1 130 ? 25.156 1.458 12.93 1 98.44 130 PRO B CA 1
ATOM 3337 C C . PRO B 1 130 ? 24.109 1.322 11.836 1 98.44 130 PRO B C 1
ATOM 3339 O O . PRO B 1 130 ? 23.656 0.212 11.539 1 98.44 130 PRO B O 1
ATOM 3342 N N . VAL B 1 131 ? 23.766 2.402 11.18 1 98.19 131 VAL B N 1
ATOM 3343 C CA . VAL B 1 131 ? 22.672 2.471 10.219 1 98.19 131 VAL B CA 1
ATOM 3344 C C . VAL B 1 131 ? 23 1.608 9 1 98.19 131 VAL B C 1
ATOM 3346 O O . VAL B 1 131 ? 22.094 1.082 8.344 1 98.19 131 VAL B O 1
ATOM 3349 N N . ARG B 1 132 ? 24.219 1.401 8.734 1 96.69 132 ARG B N 1
ATOM 3350 C CA . ARG B 1 132 ? 24.609 0.576 7.598 1 96.69 132 ARG B CA 1
ATOM 3351 C C . ARG B 1 132 ? 24.047 -0.836 7.723 1 96.69 132 ARG B C 1
ATOM 3353 O O . ARG B 1 132 ? 23.938 -1.558 6.73 1 96.69 132 ARG B O 1
ATOM 3360 N N . THR B 1 133 ? 23.719 -1.226 8.93 1 96.81 133 THR B N 1
ATOM 3361 C CA . THR B 1 133 ? 23.203 -2.568 9.164 1 96.81 133 THR B CA 1
ATOM 3362 C C . THR B 1 133 ? 21.688 -2.592 9.047 1 96.81 133 THR B C 1
ATOM 3364 O O . THR B 1 133 ? 21.062 -3.654 9.125 1 96.81 133 THR B O 1
ATOM 3367 N N . TYR B 1 134 ? 21.062 -1.464 8.844 1 96.31 134 TYR B N 1
ATOM 3368 C CA . TYR B 1 134 ? 19.609 -1.344 8.852 1 96.31 134 TYR B CA 1
ATOM 3369 C C . TYR B 1 134 ? 19.016 -1.833 7.535 1 96.31 134 TYR B C 1
ATOM 3371 O O . TYR B 1 134 ? 19.578 -1.589 6.465 1 96.31 134 TYR B O 1
ATOM 3379 N N . SER B 1 135 ? 17.891 -2.533 7.684 1 88.25 135 SER B N 1
ATOM 3380 C CA . SER B 1 135 ? 17.062 -2.762 6.504 1 88.25 135 SER B CA 1
ATOM 3381 C C . SER B 1 135 ? 16.406 -1.472 6.035 1 88.25 135 SER B C 1
ATOM 3383 O O . SER B 1 135 ? 16.484 -0.444 6.711 1 88.25 135 SER B O 1
ATOM 3385 N N . MET B 1 136 ? 15.766 -1.479 4.93 1 87.56 136 MET B N 1
ATOM 3386 C CA . MET B 1 136 ? 15.047 -0.327 4.391 1 87.56 136 MET B CA 1
ATOM 3387 C C . MET B 1 136 ? 13.938 0.114 5.34 1 87.56 136 MET B C 1
ATOM 3389 O O . MET B 1 136 ? 13.758 1.31 5.578 1 87.56 136 MET B O 1
ATOM 3393 N N . GLY B 1 137 ? 13.195 -0.834 5.852 1 91.12 137 GLY B N 1
ATOM 3394 C CA . GLY B 1 137 ? 12.133 -0.518 6.789 1 91.12 137 GLY B CA 1
ATOM 3395 C C . GLY B 1 137 ? 12.633 0.11 8.07 1 91.12 137 GLY B C 1
ATOM 3396 O O . GLY B 1 137 ? 12 1.021 8.617 1 91.12 137 GLY B O 1
ATOM 3397 N N . MET B 1 138 ? 13.758 -0.419 8.5 1 94.31 138 MET B N 1
ATOM 3398 C CA . MET B 1 138 ? 14.375 0.144 9.703 1 94.31 138 MET B CA 1
ATOM 3399 C C . MET B 1 138 ? 14.797 1.59 9.461 1 94.31 138 MET B C 1
ATOM 3401 O O . MET B 1 138 ? 14.586 2.451 10.32 1 94.31 138 MET B O 1
ATOM 3405 N N . LYS B 1 139 ? 15.383 1.817 8.336 1 96.69 139 LYS B N 1
ATOM 3406 C CA . LYS B 1 139 ? 15.797 3.172 7.984 1 96.69 139 LYS B CA 1
ATOM 3407 C C . LYS B 1 139 ? 14.594 4.105 7.883 1 96.69 139 LYS B C 1
ATOM 3409 O O . LYS B 1 139 ? 14.656 5.258 8.328 1 96.69 139 LYS B O 1
ATOM 3414 N N . GLN B 1 140 ? 13.539 3.604 7.336 1 95.75 140 GLN B N 1
ATOM 3415 C CA . GLN B 1 140 ? 12.32 4.398 7.207 1 95.75 140 GLN B CA 1
ATOM 3416 C C . GLN B 1 140 ? 11.781 4.809 8.578 1 95.75 140 GLN B C 1
ATOM 3418 O O . GLN B 1 140 ? 11.398 5.965 8.773 1 95.75 140 GLN B O 1
ATOM 3423 N N . ARG B 1 141 ? 11.742 3.92 9.461 1 97.19 141 ARG B N 1
ATOM 3424 C CA . ARG B 1 141 ? 11.281 4.211 10.812 1 97.19 141 ARG B CA 1
ATOM 3425 C C . ARG B 1 141 ? 12.203 5.211 11.5 1 97.19 141 ARG B C 1
ATOM 3427 O O . ARG B 1 141 ? 11.742 6.102 12.211 1 97.19 141 ARG B O 1
ATOM 3434 N N . LEU B 1 142 ? 13.477 5.055 11.273 1 98.31 142 LEU B N 1
ATOM 3435 C CA . LEU B 1 142 ? 14.438 6 11.828 1 98.31 142 LEU B CA 1
ATOM 3436 C C . LEU B 1 142 ? 14.18 7.406 11.297 1 98.31 142 LEU B C 1
ATOM 3438 O O . LEU B 1 142 ? 14.148 8.367 12.07 1 98.31 142 LEU B O 1
ATOM 3442 N N . CYS B 1 143 ? 13.984 7.5 10.008 1 98.56 143 CYS B N 1
ATOM 3443 C CA . CYS B 1 143 ? 13.727 8.805 9.414 1 98.56 143 CYS B CA 1
ATOM 3444 C C . CYS B 1 143 ? 12.492 9.453 10.031 1 98.56 143 CYS B C 1
ATOM 3446 O O . CYS B 1 143 ? 12.5 10.648 10.328 1 98.56 143 CYS B O 1
ATOM 3448 N N . PHE B 1 144 ? 11.469 8.68 10.211 1 98.56 144 PHE B N 1
ATOM 3449 C CA . PHE B 1 144 ? 10.273 9.219 10.859 1 98.56 144 PHE B CA 1
ATOM 3450 C C . PHE B 1 144 ? 10.578 9.633 12.289 1 98.56 144 PHE B C 1
ATOM 3452 O O . PHE B 1 144 ? 10.117 10.68 12.75 1 98.56 144 PHE B O 1
ATOM 3459 N N . GLY B 1 145 ? 11.336 8.766 12.953 1 98.31 145 GLY B N 1
ATOM 3460 C CA . GLY B 1 145 ? 11.781 9.125 14.289 1 98.31 145 GLY B CA 1
ATOM 3461 C C . GL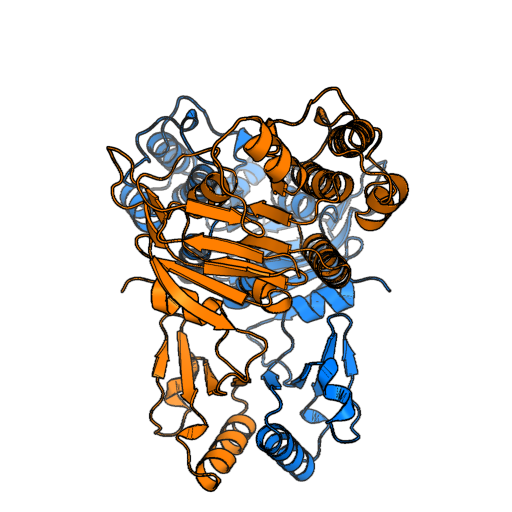Y B 1 145 ? 12.523 10.445 14.336 1 98.31 145 GLY B C 1
ATOM 3462 O O . GLY B 1 145 ? 12.367 11.227 15.281 1 98.31 145 GLY B O 1
ATOM 3463 N N . MET B 1 146 ? 13.336 10.695 13.414 1 98.25 146 MET B N 1
ATOM 3464 C CA . MET B 1 146 ? 14.086 11.945 13.328 1 98.25 146 MET B CA 1
ATOM 3465 C C . MET B 1 146 ? 13.148 13.141 13.203 1 98.25 146 MET B C 1
ATOM 3467 O O . MET B 1 146 ? 13.367 14.18 13.828 1 98.25 146 MET B O 1
ATOM 3471 N N . VAL B 1 147 ? 12.086 12.984 12.422 1 98.44 147 VAL B N 1
ATOM 3472 C CA . VAL B 1 147 ? 11.078 14.031 12.312 1 98.44 147 VAL B CA 1
ATOM 3473 C C . VAL B 1 147 ? 10.422 14.266 13.672 1 98.44 147 VAL B C 1
ATOM 3475 O O . VAL B 1 147 ? 10.219 15.406 14.086 1 98.44 147 VAL B O 1
ATOM 3478 N N . MET B 1 148 ? 10.109 13.203 14.352 1 98.06 148 MET B N 1
ATOM 3479 C CA . MET B 1 148 ? 9.523 13.305 15.688 1 98.06 148 MET B CA 1
ATOM 3480 C C . MET B 1 148 ? 10.484 13.992 16.656 1 98.06 148 MET B C 1
ATOM 3482 O O . MET B 1 148 ? 10.062 14.805 17.484 1 98.06 148 MET B O 1
ATOM 3486 N N . ALA B 1 149 ? 11.758 13.648 16.516 1 97.69 149 ALA B N 1
ATOM 3487 C CA . ALA B 1 149 ? 12.766 14.234 17.406 1 97.69 149 ALA B CA 1
ATOM 3488 C C . ALA B 1 149 ? 12.914 15.734 17.156 1 97.69 149 ALA B C 1
ATOM 3490 O O . ALA B 1 149 ? 13.172 16.5 18.078 1 97.69 149 ALA B O 1
ATOM 3491 N N . ALA B 1 150 ? 12.781 16.109 15.906 1 97.62 150 ALA B N 1
ATOM 3492 C CA . ALA B 1 150 ? 12.82 17.531 15.586 1 97.62 150 ALA B CA 1
ATOM 3493 C C . ALA B 1 150 ? 11.672 18.281 16.266 1 97.62 150 ALA B C 1
ATOM 3495 O O . ALA B 1 150 ? 11.82 19.422 16.688 1 97.62 150 ALA B O 1
ATOM 3496 N N . ASN B 1 151 ? 10.508 17.578 16.266 1 97.19 151 ASN B N 1
ATOM 3497 C CA . ASN B 1 151 ? 9.328 18.047 16.984 1 97.19 151 ASN B CA 1
ATOM 3498 C C . ASN B 1 151 ? 8.891 19.438 16.516 1 97.19 151 ASN B C 1
ATOM 3500 O O . ASN B 1 15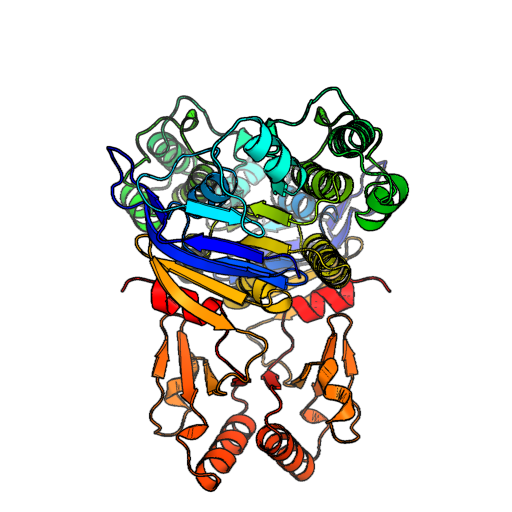1 ? 8.555 20.297 17.328 1 97.19 151 ASN B O 1
ATOM 3504 N N . THR B 1 152 ? 8.977 19.703 15.258 1 97.19 152 THR B N 1
ATOM 3505 C CA . THR B 1 152 ? 8.609 21 14.727 1 97.19 152 THR B CA 1
ATOM 3506 C C . THR B 1 152 ? 7.09 21.141 14.633 1 97.19 152 THR B C 1
ATOM 3508 O O . THR B 1 152 ? 6.375 20.141 14.539 1 97.19 152 THR B O 1
ATOM 3511 N N . PRO B 1 153 ? 6.629 22.375 14.602 1 97.19 153 PRO B N 1
ATOM 3512 C CA . PRO B 1 153 ? 5.191 22.609 14.43 1 97.19 153 PRO B CA 1
ATOM 3513 C C . PRO B 1 153 ? 4.668 22.094 13.094 1 97.19 153 PRO B C 1
ATOM 3515 O O . PRO B 1 153 ? 3.521 21.641 13 1 97.19 153 PRO B O 1
ATOM 3518 N N . ILE B 1 154 ? 5.484 22.156 12.055 1 98.38 154 ILE B N 1
ATOM 3519 C CA . ILE B 1 154 ? 5.09 21.703 10.727 1 98.38 154 ILE B CA 1
ATOM 3520 C C . ILE B 1 154 ? 5.973 20.531 10.297 1 98.38 154 ILE B C 1
ATOM 3522 O O . ILE B 1 154 ? 7.199 20.641 10.305 1 98.38 154 ILE B O 1
ATOM 3526 N N . MET B 1 155 ? 5.367 19.469 9.969 1 98.62 155 MET B N 1
ATOM 3527 C CA . MET B 1 155 ? 6.074 18.281 9.492 1 98.62 155 MET B CA 1
ATOM 3528 C C . MET B 1 155 ? 5.715 17.969 8.039 1 98.62 155 MET B C 1
ATOM 3530 O O . MET B 1 155 ? 4.535 17.891 7.691 1 98.62 155 MET B O 1
ATOM 3534 N N . LEU B 1 156 ? 6.711 17.891 7.168 1 98.69 156 LEU B N 1
ATOM 3535 C CA . LEU B 1 156 ? 6.551 17.562 5.758 1 98.69 156 LEU B CA 1
ATOM 3536 C C . LEU B 1 156 ? 7.008 16.125 5.473 1 98.69 156 LEU B C 1
ATOM 3538 O O . LEU B 1 156 ? 8.203 15.828 5.543 1 98.69 156 LEU B O 1
ATOM 3542 N N . LEU B 1 157 ? 6.055 15.281 5.094 1 98.44 157 LEU B N 1
ATOM 3543 C CA . LEU B 1 157 ? 6.332 13.852 4.977 1 98.44 157 LEU B CA 1
ATOM 3544 C C . LEU B 1 157 ? 6.145 13.383 3.537 1 98.44 157 LEU B C 1
ATOM 3546 O O . LEU B 1 157 ? 5.016 13.242 3.064 1 98.44 157 LEU B O 1
ATOM 3550 N N . ASP B 1 158 ? 7.215 13.109 2.885 1 96.31 158 ASP B N 1
ATOM 3551 C CA . ASP B 1 158 ? 7.191 12.648 1.5 1 96.31 158 ASP B CA 1
ATOM 3552 C C . ASP B 1 158 ? 7.309 11.125 1.424 1 96.31 158 ASP B C 1
ATOM 3554 O O . ASP B 1 158 ? 8.391 10.57 1.629 1 96.31 158 ASP B O 1
ATOM 3558 N N . GLU B 1 159 ? 6.199 10.445 1.121 1 93.75 159 GLU B N 1
ATOM 3559 C CA . GLU B 1 159 ? 6.133 9 0.961 1 93.75 159 GLU B CA 1
ATOM 3560 C C . GLU B 1 159 ? 6.82 8.281 2.123 1 93.75 159 GLU B C 1
ATOM 3562 O O . GLU B 1 159 ? 7.621 7.367 1.91 1 93.75 159 GLU B O 1
ATOM 3567 N N . PHE B 1 160 ? 6.457 8.625 3.266 1 96 160 PHE B N 1
ATOM 3568 C CA . PHE B 1 160 ? 7.242 8.281 4.445 1 96 160 PHE B CA 1
ATOM 3569 C C . PHE B 1 160 ? 6.934 6.867 4.914 1 96 160 PHE B C 1
ATOM 3571 O O . PHE B 1 160 ? 7.668 6.301 5.723 1 96 160 PHE B O 1
ATOM 3578 N N . MET B 1 161 ? 5.922 6.262 4.316 1 94.62 161 MET B N 1
ATOM 3579 C CA . MET B 1 161 ? 5.582 4.914 4.77 1 94.62 161 MET B CA 1
ATOM 3580 C C . MET B 1 161 ? 5.918 3.883 3.695 1 94.62 161 MET B C 1
ATOM 3582 O O . MET B 1 161 ? 5.543 2.715 3.814 1 94.62 161 MET B O 1
ATOM 3586 N N . ASN B 1 162 ? 6.582 4.344 2.688 1 88.25 162 ASN B N 1
ATOM 3587 C CA . ASN B 1 162 ? 6.996 3.424 1.633 1 88.25 162 ASN B CA 1
ATOM 3588 C C . ASN B 1 162 ? 7.891 2.314 2.176 1 88.25 162 ASN B C 1
ATOM 3590 O O . ASN B 1 162 ? 8.82 2.58 2.943 1 88.25 162 ASN B O 1
ATOM 3594 N N . GLY B 1 163 ? 7.578 1.089 1.755 1 83 163 GLY B N 1
ATOM 3595 C CA . GLY B 1 163 ? 8.438 -0.026 2.121 1 83 163 GLY B CA 1
ATOM 3596 C C . GLY B 1 163 ? 8.102 -0.622 3.475 1 83 163 GLY B C 1
ATOM 3597 O O . GLY B 1 163 ? 8.688 -1.624 3.883 1 83 163 GLY B O 1
ATOM 3598 N N . LEU B 1 164 ? 7.176 -0.033 4.156 1 90.31 164 LEU B N 1
ATOM 3599 C CA . LEU B 1 164 ? 6.797 -0.538 5.473 1 90.31 164 LEU B CA 1
ATOM 3600 C C . LEU B 1 164 ? 5.723 -1.612 5.352 1 90.31 164 LEU B C 1
ATOM 3602 O O . LEU B 1 164 ? 4.922 -1.596 4.41 1 90.31 164 LEU B O 1
ATOM 3606 N N . ASP B 1 165 ? 5.73 -2.518 6.305 1 88.81 165 ASP B N 1
ATOM 3607 C CA . ASP B 1 165 ? 4.684 -3.533 6.336 1 88.81 165 ASP B CA 1
ATOM 3608 C C . ASP B 1 165 ? 3.416 -2.994 7 1 88.81 165 ASP B C 1
ATOM 3610 O O . ASP B 1 165 ? 3.373 -1.836 7.418 1 88.81 165 ASP B O 1
ATOM 3614 N N . THR B 1 166 ? 2.43 -3.797 7.066 1 90 166 THR B N 1
ATOM 3615 C CA . THR B 1 166 ? 1.104 -3.406 7.535 1 90 166 THR B CA 1
ATOM 3616 C C . THR B 1 166 ? 1.15 -2.977 9 1 90 166 THR B C 1
ATOM 3618 O O . THR B 1 166 ? 0.498 -2.006 9.383 1 90 166 THR B O 1
ATOM 3621 N N . ILE B 1 167 ? 1.92 -3.664 9.75 1 90.62 167 ILE B N 1
ATOM 3622 C CA . ILE B 1 167 ? 2.014 -3.387 11.18 1 90.62 167 ILE B CA 1
ATOM 3623 C C . ILE B 1 167 ? 2.635 -2.008 11.398 1 90.62 167 ILE B C 1
ATOM 3625 O O . ILE B 1 167 ? 2.098 -1.191 12.148 1 90.62 167 ILE B O 1
ATOM 3629 N N . ASN B 1 168 ? 3.678 -1.74 10.742 1 92.81 168 ASN B N 1
ATOM 3630 C CA . ASN B 1 168 ? 4.367 -0.465 10.906 1 92.81 168 ASN B CA 1
ATOM 3631 C C . ASN B 1 168 ? 3.578 0.682 10.281 1 92.81 168 ASN B C 1
ATOM 3633 O O . ASN B 1 168 ? 3.609 1.809 10.781 1 92.81 168 ASN B O 1
ATOM 3637 N N . VAL B 1 169 ? 2.883 0.405 9.188 1 93.81 169 VAL B N 1
ATOM 3638 C CA . VAL B 1 169 ? 2.01 1.414 8.602 1 93.81 169 VAL B CA 1
ATOM 3639 C C . VAL B 1 169 ? 0.935 1.819 9.602 1 93.81 169 VAL B C 1
ATOM 3641 O O . VAL B 1 169 ? 0.685 3.01 9.812 1 93.81 169 VAL B O 1
ATOM 3644 N N . ALA B 1 170 ? 0.34 0.857 10.242 1 92.12 170 ALA B N 1
ATOM 3645 C CA . ALA B 1 170 ? -0.679 1.133 11.25 1 92.12 170 ALA B CA 1
ATOM 3646 C C . ALA B 1 170 ? -0.09 1.904 12.43 1 92.12 170 ALA B C 1
ATOM 3648 O O . ALA B 1 170 ? -0.696 2.859 12.914 1 92.12 170 ALA B O 1
ATOM 3649 N N . ARG B 1 171 ? 1.055 1.518 12.828 1 93.75 171 ARG B N 1
ATOM 3650 C CA . ARG B 1 171 ? 1.74 2.166 13.945 1 93.75 171 ARG B CA 1
ATOM 3651 C C . ARG B 1 171 ? 2.018 3.635 13.633 1 93.75 171 ARG B C 1
ATOM 3653 O O . ARG B 1 171 ? 1.681 4.516 14.43 1 93.75 171 ARG B O 1
ATOM 3660 N N . MET B 1 172 ? 2.564 3.861 12.539 1 97.06 172 MET B N 1
ATOM 3661 C CA . MET B 1 172 ? 2.908 5.23 12.164 1 97.06 172 MET B CA 1
ATOM 3662 C C . MET B 1 172 ? 1.653 6.074 11.969 1 97.06 172 MET B C 1
ATOM 3664 O O . MET B 1 172 ? 1.645 7.266 12.289 1 97.06 172 MET B O 1
ATOM 3668 N N . SER B 1 173 ? 0.648 5.48 11.43 1 96.5 173 SER B N 1
ATOM 3669 C CA . SER B 1 173 ? -0.621 6.184 11.273 1 96.5 173 SER B CA 1
ATOM 3670 C C . SER B 1 173 ? -1.169 6.637 12.625 1 96.5 173 SER B C 1
ATOM 3672 O O . SER B 1 173 ? -1.657 7.762 12.758 1 96.5 173 SER B O 1
ATOM 3674 N N . GLN B 1 174 ? -1.055 5.762 13.578 1 95.25 174 GLN B N 1
ATOM 3675 C CA . GLN B 1 174 ? -1.513 6.109 14.922 1 95.25 174 GLN B CA 1
ATOM 3676 C C . GLN B 1 174 ? -0.678 7.242 15.508 1 95.25 174 GLN B C 1
ATOM 3678 O O . GLN B 1 174 ? -1.216 8.148 16.156 1 95.25 174 GLN B O 1
ATOM 3683 N N . ILE B 1 175 ? 0.545 7.16 15.281 1 97.81 175 ILE B N 1
ATOM 3684 C CA . ILE B 1 175 ? 1.44 8.195 15.789 1 97.81 175 ILE B CA 1
ATOM 3685 C C . ILE B 1 175 ? 1.092 9.539 15.148 1 97.81 175 ILE B C 1
ATOM 3687 O O . ILE B 1 175 ? 1.08 10.57 15.828 1 97.81 175 ILE B O 1
ATOM 3691 N N . LEU B 1 176 ? 0.777 9.57 13.875 1 98.38 176 LEU B N 1
ATOM 3692 C CA . LEU B 1 176 ? 0.388 10.789 13.18 1 98.38 176 LEU B CA 1
ATOM 3693 C C . LEU B 1 176 ? -0.843 11.414 13.828 1 98.38 176 LEU B C 1
ATOM 3695 O O . LEU B 1 176 ? -0.91 12.633 14 1 98.38 176 LEU B O 1
ATOM 3699 N N . ARG B 1 177 ? -1.782 10.602 14.164 1 97.56 177 ARG B N 1
ATOM 3700 C CA . ARG B 1 177 ? -2.986 11.102 14.82 1 97.56 177 ARG B CA 1
ATOM 3701 C C . ARG B 1 177 ? -2.65 11.773 16.156 1 97.56 177 ARG B C 1
ATOM 3703 O O . ARG B 1 177 ? -3.225 12.805 16.5 1 97.56 177 ARG B O 1
ATOM 3710 N N . GLY B 1 178 ? -1.741 11.133 16.828 1 97.62 178 GLY B N 1
ATOM 3711 C CA . GLY B 1 178 ? -1.288 11.734 18.078 1 97.62 178 GLY B CA 1
ATOM 3712 C C . GLY B 1 178 ? -0.604 13.07 17.875 1 97.62 178 GLY B C 1
ATOM 3713 O O . GLY B 1 178 ? -0.865 14.023 18.625 1 97.62 178 GLY B O 1
ATOM 3714 N N . LEU B 1 179 ? 0.239 13.148 16.953 1 98 179 LEU B N 1
ATOM 3715 C CA . LEU B 1 179 ? 0.945 14.391 16.656 1 98 179 LEU B CA 1
ATOM 3716 C C . LEU B 1 179 ? -0.032 15.484 16.234 1 98 179 LEU B C 1
ATOM 3718 O O . LEU B 1 179 ? 0.12 16.641 16.641 1 98 179 LEU B O 1
ATOM 3722 N N . ARG B 1 180 ? -0.977 15.125 15.461 1 98.19 180 ARG B N 1
ATOM 3723 C CA . ARG B 1 180 ? -2.035 16.062 15.102 1 98.19 180 ARG B CA 1
ATOM 3724 C C . ARG B 1 180 ? -2.738 16.594 16.344 1 98.19 180 ARG B C 1
ATOM 3726 O O . ARG B 1 180 ? -2.982 17.797 16.453 1 98.19 180 ARG B O 1
ATOM 3733 N N . ALA B 1 181 ? -3.045 15.719 17.234 1 97.44 181 ALA B N 1
ATOM 3734 C CA . ALA B 1 181 ? -3.73 16.094 18.469 1 97.44 181 ALA B CA 1
ATOM 3735 C C . ALA B 1 181 ? -2.875 17.031 19.312 1 97.44 181 ALA B C 1
ATOM 3737 O O . ALA B 1 181 ? -3.402 17.859 20.062 1 97.44 181 ALA B O 1
ATOM 3738 N N . GLU B 1 182 ? -1.603 16.938 19.125 1 96.62 182 GLU B N 1
ATOM 3739 C CA . GLU B 1 182 ? -0.672 17.828 19.828 1 96.62 182 GLU B CA 1
ATOM 3740 C C . GLU B 1 182 ? -0.625 19.203 19.156 1 96.62 182 GLU B C 1
ATOM 3742 O O . GLU B 1 182 ? 0.041 20.109 19.656 1 96.62 182 GLU B O 1
ATOM 3747 N N . GLY B 1 183 ? -1.294 19.297 18.031 1 97.75 183 GLY B N 1
ATOM 3748 C CA . GLY B 1 183 ? -1.39 20.594 17.375 1 97.75 183 GLY B CA 1
ATOM 3749 C C . GLY B 1 183 ? -0.49 20.719 16.156 1 97.75 183 GLY B C 1
ATOM 3750 O O . GLY B 1 183 ? -0.374 21.797 15.57 1 97.75 183 GLY B O 1
ATOM 3751 N N . LYS B 1 184 ? 0.146 19.672 15.727 1 98.12 184 LYS B N 1
ATOM 3752 C CA . LYS B 1 184 ? 1.06 19.719 14.586 1 98.12 184 LYS B CA 1
ATOM 3753 C C . LYS B 1 184 ? 0.294 19.859 13.273 1 98.12 184 LYS B C 1
ATOM 3755 O O . LYS B 1 184 ? -0.794 19.297 13.125 1 98.12 184 LYS B O 1
ATOM 3760 N N . LEU B 1 185 ? 0.865 20.625 12.375 1 98.75 185 LEU B N 1
ATOM 3761 C CA . LEU B 1 185 ? 0.466 20.578 10.977 1 98.75 185 LEU B CA 1
ATOM 3762 C C . LEU B 1 185 ? 1.314 19.578 10.203 1 98.75 185 LEU B C 1
ATOM 3764 O O . LEU B 1 185 ? 2.531 19.75 10.086 1 98.75 185 LEU B O 1
ATOM 3768 N N . ILE B 1 186 ? 0.652 18.594 9.727 1 98.81 186 ILE B N 1
ATOM 3769 C CA . ILE B 1 186 ? 1.354 17.562 8.984 1 98.81 186 ILE B CA 1
ATOM 3770 C C . ILE B 1 186 ? 0.926 17.594 7.523 1 98.81 186 ILE B C 1
ATOM 3772 O O . ILE B 1 186 ? -0.266 17.516 7.215 1 98.81 186 ILE B O 1
ATOM 3776 N N . ILE B 1 187 ? 1.855 17.75 6.633 1 98.81 187 ILE B N 1
ATOM 3777 C CA . ILE B 1 187 ? 1.631 17.688 5.191 1 98.81 187 ILE B CA 1
ATOM 3778 C C . ILE B 1 187 ? 2.309 16.453 4.613 1 98.81 187 ILE B C 1
ATOM 3780 O O . ILE B 1 187 ? 3.531 16.312 4.699 1 98.81 187 ILE B O 1
ATOM 3784 N N . THR B 1 188 ? 1.505 15.578 4.027 1 98.38 188 THR B N 1
ATOM 3785 C CA . THR B 1 188 ? 2.076 14.32 3.57 1 98.38 188 THR B CA 1
ATOM 3786 C C . THR B 1 188 ? 1.664 14.031 2.129 1 98.38 188 THR B C 1
ATOM 3788 O O . THR B 1 188 ? 0.554 14.367 1.717 1 98.38 188 THR B O 1
ATOM 3791 N N . VAL B 1 189 ? 2.619 13.5 1.408 1 96.44 189 VAL B N 1
ATOM 3792 C CA . VAL B 1 189 ? 2.391 12.906 0.095 1 96.44 189 VAL B CA 1
ATOM 3793 C C . VAL B 1 189 ? 2.426 11.383 0.203 1 96.44 189 VAL B C 1
ATOM 3795 O O . VAL B 1 189 ? 3.348 10.82 0.797 1 96.44 189 VAL B O 1
ATOM 3798 N N . SER B 1 190 ? 1.382 10.734 -0.3 1 94.25 190 SER B N 1
ATOM 3799 C CA . SER B 1 190 ? 1.347 9.281 -0.152 1 94.25 190 SER B CA 1
ATOM 3800 C C . SER B 1 190 ? 0.625 8.625 -1.324 1 94.25 190 SER B C 1
ATOM 3802 O O . SER B 1 190 ? -0.353 9.164 -1.842 1 94.25 190 SER B O 1
ATOM 3804 N N . HIS B 1 191 ? 1.11 7.453 -1.641 1 91.25 191 HIS B N 1
ATOM 3805 C CA . HIS B 1 191 ? 0.413 6.629 -2.623 1 91.25 191 HIS B CA 1
ATOM 3806 C C . HIS B 1 191 ? -0.439 5.562 -1.944 1 91.25 191 HIS B C 1
ATOM 3808 O O . HIS B 1 191 ? -1.141 4.801 -2.615 1 91.25 191 HIS B O 1
ATOM 3814 N N . LEU B 1 192 ? -0.351 5.461 -0.644 1 92.94 192 LEU B N 1
ATOM 3815 C CA . LEU B 1 192 ? -1.203 4.555 0.121 1 92.94 192 LEU B CA 1
ATOM 3816 C C . LEU B 1 192 ? -2.549 5.207 0.425 1 92.94 192 LEU B C 1
ATOM 3818 O O . LEU B 1 192 ? -2.805 5.609 1.562 1 92.94 192 LEU B O 1
ATOM 3822 N N . LEU B 1 193 ? -3.408 5.125 -0.487 1 95.38 193 LEU B N 1
ATOM 3823 C CA . LEU B 1 193 ? -4.605 5.953 -0.486 1 95.38 193 LEU B CA 1
ATOM 3824 C C . LEU B 1 193 ? -5.582 5.504 0.597 1 95.38 193 LEU B C 1
ATOM 3826 O O . LEU B 1 193 ? -6.199 6.332 1.268 1 95.38 193 LEU B O 1
ATOM 3830 N N . ASN B 1 194 ? -5.734 4.207 0.76 1 91.88 194 ASN B N 1
ATOM 3831 C CA . ASN B 1 194 ? -6.629 3.715 1.802 1 91.88 194 ASN B CA 1
ATOM 3832 C C . ASN B 1 194 ? -6.137 4.102 3.193 1 91.88 194 ASN B C 1
ATOM 3834 O O . ASN B 1 194 ? -6.93 4.492 4.051 1 91.88 194 ASN B O 1
ATOM 3838 N N . ASN B 1 195 ? -4.887 3.986 3.314 1 94 195 ASN B N 1
ATOM 3839 C CA . ASN B 1 195 ? -4.281 4.387 4.578 1 94 195 ASN B CA 1
ATOM 3840 C C . ASN B 1 195 ? -4.441 5.883 4.828 1 94 195 ASN B C 1
ATOM 3842 O O . ASN B 1 195 ? -4.848 6.297 5.914 1 94 195 ASN B O 1
ATOM 3846 N N . LEU B 1 196 ? -4.168 6.656 3.826 1 96.88 196 LEU B N 1
ATOM 3847 C CA . LEU B 1 196 ? -4.281 8.109 3.906 1 96.88 196 LEU B CA 1
ATOM 3848 C C . LEU B 1 196 ? -5.699 8.523 4.277 1 96.88 196 LEU B C 1
ATOM 3850 O O . LEU B 1 196 ? -5.891 9.43 5.09 1 96.88 196 LEU B O 1
ATOM 3854 N N . GLN B 1 197 ? -6.605 7.867 3.719 1 95.19 197 GLN B N 1
ATOM 3855 C CA . GLN B 1 197 ? -8.016 8.141 3.969 1 95.19 197 GLN B CA 1
ATOM 3856 C C . GLN B 1 197 ? -8.344 8.023 5.453 1 95.19 197 GLN B C 1
ATOM 3858 O O . GLN B 1 197 ? -9.203 8.742 5.965 1 95.19 197 GLN B O 1
ATOM 3863 N N . GLY B 1 198 ? -7.688 7.227 6.117 1 92.62 198 GLY B N 1
ATOM 3864 C CA . GLY B 1 198 ? -8.023 6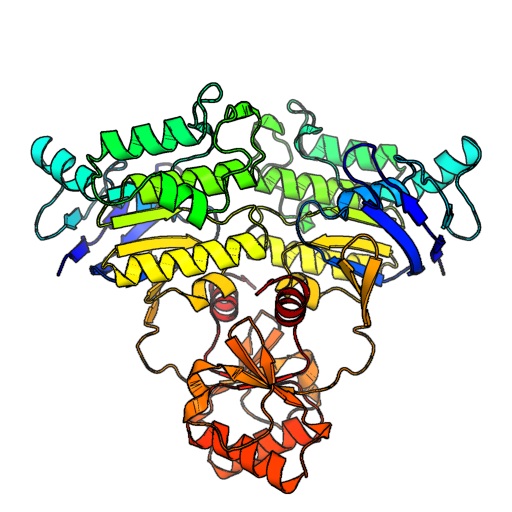.902 7.492 1 92.62 198 GLY B CA 1
ATOM 3865 C C . GLY B 1 198 ? -7.531 7.938 8.484 1 92.62 198 GLY B C 1
ATOM 3866 O O . GLY B 1 198 ? -8 7.984 9.625 1 92.62 198 GLY B O 1
ATOM 3867 N N . TYR B 1 199 ? -6.578 8.805 8.023 1 95.88 199 TYR B N 1
ATOM 3868 C CA . TYR B 1 199 ? -6.051 9.688 9.055 1 95.88 199 TYR B CA 1
ATOM 3869 C C . TYR B 1 199 ? -5.984 11.125 8.562 1 95.88 199 TYR B C 1
ATOM 3871 O O . TYR B 1 199 ? -5.805 12.055 9.359 1 95.88 199 TYR B O 1
ATOM 3879 N N . ALA B 1 200 ? -6.109 11.422 7.32 1 98.06 200 ALA B N 1
ATOM 3880 C CA . ALA B 1 200 ? -5.973 12.781 6.805 1 98.06 200 ALA B CA 1
ATOM 3881 C C . ALA B 1 200 ? -7.238 13.594 7.062 1 98.06 200 ALA B C 1
ATOM 3883 O O . ALA B 1 200 ? -8.352 13.062 7.012 1 98.06 200 ALA B O 1
ATOM 3884 N N . ASP B 1 201 ? -7.07 14.883 7.309 1 98.12 201 ASP B N 1
ATOM 3885 C CA . ASP B 1 201 ? -8.188 15.797 7.484 1 98.12 201 ASP B CA 1
ATOM 3886 C C . ASP B 1 201 ? -8.594 16.438 6.152 1 98.12 201 ASP B C 1
ATOM 3888 O O . ASP B 1 201 ? -9.781 16.578 5.867 1 98.12 201 ASP B O 1
ATOM 3892 N N . PHE B 1 202 ? -7.621 16.812 5.43 1 98.31 202 PHE B N 1
ATOM 3893 C CA . PHE B 1 202 ? -7.801 17.422 4.121 1 98.31 202 PHE B CA 1
ATOM 3894 C C . PHE B 1 202 ? -6.984 16.688 3.062 1 98.31 202 PHE B C 1
ATOM 3896 O O . PHE B 1 202 ? -5.84 16.312 3.311 1 98.31 202 PHE B O 1
ATOM 3903 N N . ILE B 1 203 ? -7.621 16.453 1.953 1 98.31 203 ILE B N 1
ATOM 3904 C CA . ILE B 1 203 ? -6.938 15.766 0.863 1 98.31 203 ILE B CA 1
ATOM 3905 C C . ILE B 1 203 ? -7.055 16.594 -0.419 1 98.31 203 ILE B C 1
ATOM 3907 O O . ILE B 1 203 ? -8.148 17 -0.801 1 98.31 203 ILE B O 1
ATOM 3911 N N . TYR B 1 204 ? -5.938 16.812 -1.065 1 98 204 TYR B N 1
ATOM 3912 C CA . TYR B 1 204 ? -5.887 17.547 -2.324 1 98 204 TYR B CA 1
ATOM 3913 C C . TYR B 1 204 ? -5.355 16.656 -3.449 1 98 204 TYR B C 1
ATOM 3915 O O . TYR B 1 204 ? -4.238 16.141 -3.369 1 98 204 TYR B O 1
ATOM 3923 N N . PHE B 1 205 ? -6.129 16.484 -4.473 1 97.69 205 PHE B N 1
ATOM 3924 C CA . PHE B 1 205 ? -5.668 15.82 -5.684 1 97.69 205 PHE B CA 1
ATOM 3925 C C . PHE B 1 205 ? -5.059 16.812 -6.656 1 97.69 205 PHE B C 1
ATOM 3927 O O . PHE B 1 205 ? -5.637 17.875 -6.906 1 97.69 205 PHE B O 1
ATOM 3934 N N . MET B 1 206 ? -3.941 16.453 -7.188 1 96.38 206 MET B N 1
ATOM 3935 C CA . MET B 1 206 ? -3.248 17.344 -8.109 1 96.38 206 MET B CA 1
ATOM 3936 C C . MET B 1 206 ? -3.146 16.719 -9.5 1 96.38 206 MET B C 1
ATOM 3938 O O . MET B 1 206 ? -2.881 15.531 -9.633 1 96.38 206 MET B O 1
ATOM 3942 N N . ARG B 1 207 ? -3.328 17.547 -10.477 1 93.94 207 ARG B N 1
ATOM 3943 C CA . ARG B 1 207 ? -3.137 17.188 -11.883 1 93.94 207 ARG B CA 1
ATOM 3944 C C . ARG B 1 207 ? -2.648 18.391 -12.688 1 93.94 207 ARG B C 1
ATOM 3946 O O . ARG B 1 207 ? -3.193 19.484 -12.57 1 93.94 207 ARG B O 1
ATOM 3953 N N . ASP B 1 208 ? -1.614 18.188 -13.484 1 92.19 208 ASP B N 1
ATOM 3954 C CA . ASP B 1 208 ? -1.063 19.219 -14.359 1 92.19 208 ASP B CA 1
ATOM 3955 C C . ASP B 1 208 ? -0.755 20.5 -13.578 1 92.19 208 ASP B C 1
ATOM 3957 O O . ASP B 1 208 ? -1.085 21.594 -14.023 1 92.19 208 ASP B O 1
ATOM 3961 N N . GLY B 1 209 ? -0.307 20.281 -12.359 1 94.31 209 GLY B N 1
ATOM 3962 C CA . GLY B 1 209 ? 0.19 21.375 -11.547 1 94.31 209 GLY B CA 1
ATOM 3963 C C . GLY B 1 209 ? -0.91 22.125 -10.812 1 94.31 209 GLY B C 1
ATOM 3964 O O . GLY B 1 209 ? -0.65 23.141 -10.156 1 94.31 209 GLY B O 1
ATOM 3965 N N . LYS B 1 210 ? -2.105 21.625 -10.906 1 96.31 210 LYS B N 1
ATOM 3966 C CA . LYS B 1 210 ? -3.248 22.281 -10.289 1 96.31 210 LYS B CA 1
ATOM 3967 C C . LYS B 1 210 ? -3.965 21.344 -9.32 1 96.31 210 LYS B C 1
ATOM 3969 O O . LYS B 1 210 ? -3.857 20.125 -9.438 1 96.31 210 LYS B O 1
ATOM 3974 N N . ILE B 1 211 ? -4.656 21.969 -8.367 1 96.88 211 ILE B N 1
ATOM 3975 C CA . ILE B 1 211 ? -5.551 21.203 -7.516 1 96.88 211 ILE B CA 1
ATOM 3976 C C . ILE B 1 211 ? -6.867 20.938 -8.25 1 96.88 211 ILE B C 1
ATOM 3978 O O . ILE B 1 211 ? -7.559 21.891 -8.641 1 96.88 211 ILE B O 1
ATOM 3982 N N . ILE B 1 212 ? -7.266 19.688 -8.367 1 96.94 212 ILE B N 1
ATOM 3983 C CA . ILE B 1 212 ? -8.438 19.391 -9.172 1 96.94 212 ILE B CA 1
ATOM 3984 C C . ILE B 1 212 ? -9.578 18.906 -8.273 1 96.94 212 ILE B C 1
ATOM 3986 O O . ILE B 1 212 ? -10.734 18.844 -8.703 1 96.94 212 ILE B O 1
ATOM 3990 N N . LYS B 1 213 ? -9.273 18.5 -7.117 1 97.06 213 LYS B N 1
ATOM 3991 C CA . LYS B 1 213 ? -10.266 18.031 -6.156 1 97.06 213 LYS B CA 1
ATOM 3992 C C . LYS B 1 213 ? -9.781 18.25 -4.723 1 97.06 213 LYS B C 1
ATOM 3994 O O . LYS B 1 213 ? -8.609 18.016 -4.418 1 97.06 213 LYS B O 1
ATOM 3999 N N . THR B 1 214 ? -10.625 18.797 -3.957 1 97.12 214 THR B N 1
ATOM 4000 C CA . THR B 1 214 ? -10.398 18.953 -2.525 1 97.12 214 THR B CA 1
ATOM 4001 C C . THR B 1 214 ? -11.414 18.141 -1.725 1 97.12 214 THR B C 1
ATOM 4003 O O . THR B 1 214 ? -12.617 18.203 -1.993 1 97.12 214 THR B O 1
ATOM 4006 N N . ILE B 1 215 ? -10.922 17.406 -0.797 1 97.06 215 ILE B N 1
ATOM 4007 C CA . ILE B 1 215 ? -11.797 16.672 0.101 1 97.06 215 ILE B CA 1
ATOM 4008 C C . ILE B 1 215 ? -11.562 17.109 1.541 1 97.06 215 ILE B C 1
ATOM 4010 O O . ILE B 1 215 ? -10.453 16.984 2.064 1 97.06 215 ILE B O 1
ATOM 4014 N N . ASP B 1 216 ? -12.523 17.734 2.096 1 97.25 216 ASP B N 1
ATOM 4015 C CA . ASP B 1 216 ? -12.555 18.031 3.523 1 97.25 216 ASP B CA 1
ATOM 4016 C C . ASP B 1 216 ? -13.258 16.922 4.309 1 97.25 216 ASP B C 1
ATOM 4018 O O . ASP B 1 216 ? -14.484 16.812 4.273 1 97.25 216 ASP B O 1
ATOM 4022 N N . GLN B 1 217 ? -12.523 16.172 5.047 1 95.19 217 GLN B N 1
ATOM 4023 C CA . GLN B 1 217 ? -13.078 14.977 5.691 1 95.19 217 GLN B CA 1
ATOM 4024 C C . GLN B 1 217 ? -13.898 15.352 6.922 1 95.19 217 GLN B C 1
ATOM 4026 O O . GLN B 1 217 ? -14.57 14.508 7.504 1 95.19 217 GLN B O 1
ATOM 4031 N N . HIS B 1 218 ? -13.844 16.578 7.293 1 94.44 218 HIS B N 1
ATOM 4032 C CA . HIS B 1 218 ? -14.664 17.031 8.406 1 94.44 218 HIS B CA 1
ATOM 4033 C C . HIS B 1 218 ? -16.078 17.375 7.938 1 94.44 218 HIS B C 1
ATOM 4035 O O . HIS B 1 218 ? -16.984 17.562 8.758 1 94.44 218 HIS B O 1
ATOM 4041 N N . GLU B 1 219 ? -16.203 17.484 6.656 1 94 219 GLU B N 1
ATOM 4042 C CA . GLU B 1 219 ? -17.531 17.766 6.098 1 94 219 GLU B CA 1
ATOM 4043 C C . GLU B 1 219 ? -18.266 16.469 5.781 1 94 219 GLU B C 1
ATOM 4045 O O . GLU B 1 219 ? -17.641 15.445 5.48 1 94 219 GLU B O 1
ATOM 4050 N N . GLN B 1 220 ? -19.594 16.547 5.914 1 88.31 220 GLN B N 1
ATOM 4051 C CA . GLN B 1 220 ? -20.391 15.383 5.539 1 88.31 220 GLN B CA 1
ATOM 4052 C C . GLN B 1 220 ? -20.266 15.086 4.047 1 88.31 220 GLN B C 1
ATOM 4054 O O . GLN B 1 220 ? -20.531 15.953 3.211 1 88.31 220 GLN B O 1
ATOM 4059 N N . GLN B 1 221 ? -19.875 13.93 3.766 1 90.31 221 GLN B N 1
ATOM 4060 C CA . GLN B 1 221 ? -19.719 13.508 2.377 1 90.31 221 GLN B CA 1
ATOM 4061 C C . GLN B 1 221 ? -20.969 12.789 1.881 1 90.31 221 GLN B C 1
ATOM 4063 O O . GLN B 1 221 ? -21.656 12.109 2.654 1 90.31 221 GLN B O 1
ATOM 4068 N N . PRO B 1 222 ? -21.234 13 0.583 1 91.62 222 PRO B N 1
ATOM 4069 C CA . PRO B 1 222 ? -22.359 12.242 0.032 1 91.62 222 PRO B CA 1
ATOM 4070 C C . PRO B 1 222 ? -22.156 10.734 0.125 1 91.62 222 PRO B C 1
ATOM 4072 O O . PRO B 1 222 ? -21.031 10.25 -0.033 1 91.62 222 PRO B O 1
ATOM 4075 N N . LEU B 1 223 ? -23.281 10.094 0.357 1 94 223 LEU B N 1
ATOM 4076 C CA . LEU B 1 223 ? -23.234 8.641 0.433 1 94 223 LEU B CA 1
ATOM 4077 C C . LEU B 1 223 ? -23.656 8.016 -0.895 1 94 223 LEU B C 1
ATOM 4079 O O . LEU B 1 223 ? -24.531 8.539 -1.583 1 94 223 LEU B O 1
ATOM 4083 N N . TYR B 1 224 ? -23.094 6.914 -1.162 1 95.25 224 TYR B N 1
ATOM 4084 C CA . TYR B 1 224 ? -23.359 6.141 -2.369 1 95.25 224 TYR B CA 1
ATOM 4085 C C . TYR B 1 224 ? -23.547 4.664 -2.043 1 95.25 224 TYR B C 1
ATOM 4087 O O . TYR B 1 224 ? -22.906 4.141 -1.126 1 95.25 224 TYR B O 1
ATOM 4095 N N . ILE B 1 225 ? -24.453 4.074 -2.768 1 95.12 225 ILE B N 1
ATOM 4096 C CA . ILE B 1 225 ? -24.391 2.617 -2.854 1 95.12 225 ILE B CA 1
ATOM 4097 C C . ILE B 1 225 ? -23.328 2.199 -3.869 1 95.12 225 ILE B C 1
ATOM 4099 O O . ILE B 1 225 ? -23.312 2.693 -5 1 95.12 225 ILE B O 1
ATOM 4103 N N . GLN B 1 226 ? -22.469 1.398 -3.422 1 96.25 226 GLN B N 1
ATOM 4104 C CA . GLN B 1 226 ? -21.375 0.968 -4.273 1 96.25 226 GLN B CA 1
ATOM 4105 C C . GLN B 1 226 ? -21.328 -0.553 -4.398 1 96.25 226 GLN B C 1
ATOM 4107 O O . GLN B 1 226 ? -21.375 -1.263 -3.391 1 96.25 226 GLN B O 1
ATOM 4112 N N . VAL B 1 227 ? -21.281 -1.021 -5.629 1 96.19 227 VAL B N 1
ATOM 4113 C CA . VAL B 1 227 ? -21.266 -2.451 -5.926 1 96.19 227 VAL B CA 1
ATOM 4114 C C . VAL B 1 227 ? -20.234 -2.74 -7.004 1 96.19 227 VAL B C 1
ATOM 4116 O O . VAL B 1 227 ? -19.859 -1.852 -7.777 1 96.19 227 VAL B O 1
ATOM 4119 N N . ALA B 1 228 ? -19.688 -3.963 -6.934 1 93.75 228 ALA B N 1
ATOM 4120 C CA . ALA B 1 228 ? -18.75 -4.363 -7.988 1 93.75 228 ALA B CA 1
ATOM 4121 C C . ALA B 1 228 ? -19.453 -4.398 -9.344 1 93.75 228 ALA B C 1
ATOM 4123 O O . ALA B 1 228 ? -20.594 -4.855 -9.453 1 93.75 228 ALA B O 1
ATOM 4124 N N . ALA B 1 229 ? -18.734 -3.971 -10.32 1 93.19 229 ALA B N 1
ATOM 4125 C CA . ALA B 1 229 ? -19.312 -3.902 -11.664 1 93.19 229 ALA B CA 1
ATOM 4126 C C . ALA B 1 229 ? -19.641 -5.297 -12.195 1 93.19 229 ALA B C 1
ATOM 4128 O O . ALA B 1 229 ? -20.516 -5.453 -13.039 1 93.19 229 ALA B O 1
ATOM 4129 N N . GLU B 1 230 ? -18.938 -6.254 -11.695 1 90.12 230 GLU B N 1
ATOM 4130 C CA . GLU B 1 230 ? -19.172 -7.629 -12.125 1 90.12 230 GLU B CA 1
ATOM 4131 C C . GLU B 1 230 ? -20.594 -8.078 -11.773 1 90.12 230 GLU B C 1
ATOM 4133 O O . GLU B 1 230 ? -21.109 -9.039 -12.352 1 90.12 230 GLU B O 1
ATOM 4138 N N . GLU B 1 231 ? -21.219 -7.352 -10.852 1 93.12 231 GLU B N 1
ATOM 4139 C CA . GLU B 1 231 ? -22.562 -7.703 -10.406 1 93.12 231 GLU B CA 1
ATOM 4140 C C . GLU B 1 231 ? -23.625 -6.992 -11.242 1 93.12 231 GLU B C 1
ATOM 4142 O O . GLU B 1 231 ? -24.828 -7.098 -10.961 1 93.12 231 GLU B O 1
ATOM 4147 N N . ALA B 1 232 ? -23.25 -6.348 -12.227 1 91.75 232 ALA B N 1
ATOM 4148 C CA . ALA B 1 232 ? -24.141 -5.469 -12.992 1 91.75 232 ALA B CA 1
ATOM 4149 C C . ALA B 1 232 ? -25.391 -6.215 -13.453 1 91.75 232 ALA B C 1
ATOM 4151 O O . ALA B 1 232 ? -26.5 -5.688 -13.367 1 91.75 232 ALA B O 1
ATOM 4152 N N . ASN B 1 233 ? -25.234 -7.43 -13.875 1 93.06 233 ASN B N 1
ATOM 4153 C CA . ASN B 1 233 ? -26.344 -8.195 -14.438 1 93.06 233 ASN B CA 1
ATOM 4154 C C . ASN B 1 233 ? -27.359 -8.594 -13.367 1 93.06 233 ASN B C 1
ATOM 4156 O O . ASN B 1 233 ? -28.484 -8.977 -13.68 1 93.06 233 ASN B O 1
ATOM 4160 N N . ARG B 1 234 ? -27 -8.438 -12.18 1 93.94 234 ARG B N 1
ATOM 4161 C CA . ARG B 1 234 ? -27.859 -8.836 -11.078 1 93.94 234 ARG B CA 1
ATOM 4162 C C . ARG B 1 234 ? -28.516 -7.617 -10.43 1 93.94 234 ARG B C 1
ATOM 4164 O O . ARG B 1 234 ? -29.297 -7.758 -9.484 1 93.94 234 ARG B O 1
ATOM 4171 N N . LEU B 1 235 ? -28.203 -6.461 -10.93 1 93.44 235 LEU B N 1
ATOM 4172 C CA . LEU B 1 235 ? -28.672 -5.23 -10.305 1 93.44 235 LEU B CA 1
ATOM 4173 C C . LEU B 1 235 ? -29.938 -4.719 -10.992 1 93.44 235 LEU B C 1
ATOM 4175 O O . LEU B 1 235 ? -30.109 -4.922 -12.195 1 93.44 235 LEU B O 1
ATOM 4179 N N . PRO B 1 236 ? -30.859 -4.113 -10.242 1 91 236 PRO B N 1
ATOM 4180 C CA . PRO B 1 236 ? -32 -3.457 -10.891 1 91 236 PRO B CA 1
ATOM 4181 C C . PRO B 1 236 ? -31.578 -2.307 -11.805 1 91 236 PRO B C 1
ATOM 4183 O O . PRO B 1 236 ? -30.469 -1.768 -11.648 1 91 236 PRO B O 1
ATOM 4186 N N . ARG B 1 237 ? -32.5 -2.035 -12.734 1 89.94 237 ARG B N 1
ATOM 4187 C CA . ARG B 1 237 ? -32.219 -0.919 -13.633 1 89.94 237 ARG B CA 1
ATOM 4188 C C . ARG B 1 237 ? -32.281 0.411 -12.891 1 89.94 237 ARG B C 1
ATOM 4190 O O . ARG B 1 237 ? -33.344 0.849 -12.477 1 89.94 237 ARG B O 1
ATOM 4197 N N . MET B 1 238 ? -31.188 0.986 -12.641 1 90.81 238 MET B N 1
ATOM 4198 C CA . MET B 1 238 ? -31 2.277 -11.984 1 90.81 238 MET B CA 1
ATOM 4199 C C . MET B 1 238 ? -29.859 3.059 -12.641 1 90.81 238 MET B C 1
ATOM 4201 O O . MET B 1 238 ? -29.094 2.502 -13.43 1 90.81 238 MET B O 1
ATOM 4205 N N . PRO B 1 239 ? -29.828 4.34 -12.414 1 90.94 239 PRO B N 1
ATOM 4206 C CA . PRO B 1 239 ? -28.75 5.125 -13.031 1 90.94 239 PRO B CA 1
ATOM 4207 C C . PRO B 1 239 ? -27.406 4.922 -12.352 1 90.94 239 PRO B C 1
ATOM 4209 O O . PRO B 1 239 ? -26.844 5.863 -11.781 1 90.94 239 PRO B O 1
ATOM 4212 N N . TRP B 1 240 ? -26.906 3.709 -12.484 1 94 240 TRP B N 1
ATOM 4213 C CA . TRP B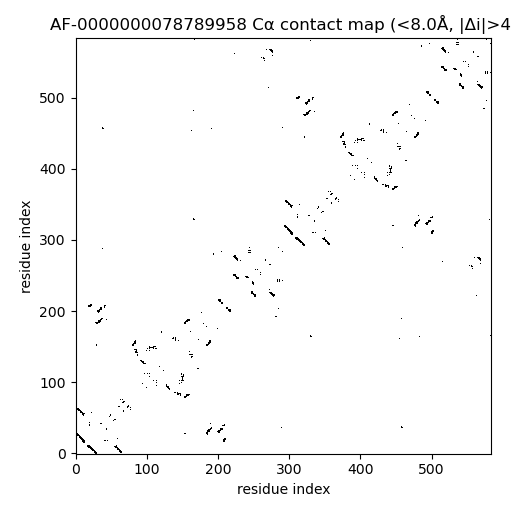 1 240 ? -25.594 3.375 -11.945 1 94 240 TRP B CA 1
ATOM 4214 C C . TRP B 1 240 ? -24.5 4.109 -12.703 1 94 240 TRP B C 1
ATOM 4216 O O . TRP B 1 240 ? -24.516 4.172 -13.93 1 94 240 TRP B O 1
ATOM 4226 N N . GLN B 1 241 ? -23.656 4.734 -11.992 1 93.62 241 GLN B N 1
ATOM 4227 C CA . GLN B 1 241 ? -22.453 5.316 -12.586 1 93.62 241 GLN B CA 1
ATOM 4228 C C . GLN B 1 241 ? -21.297 4.32 -12.578 1 93.62 241 GLN B C 1
ATOM 4230 O O . GLN B 1 241 ? -21 3.73 -11.539 1 93.62 241 GLN B O 1
ATOM 4235 N N . HIS B 1 242 ? -20.703 4.172 -13.672 1 93.62 242 HIS B N 1
ATOM 4236 C CA . HIS B 1 242 ? -19.562 3.271 -13.797 1 93.62 242 HIS B CA 1
ATOM 4237 C C . HIS B 1 242 ? -18.25 4.004 -13.539 1 93.62 242 HIS B C 1
ATOM 4239 O O . HIS B 1 242 ? -17.984 5.051 -14.141 1 93.62 242 HIS B O 1
ATOM 4245 N N . TYR B 1 243 ? -17.484 3.453 -12.68 1 91.94 243 TYR B N 1
ATOM 4246 C CA . TYR B 1 243 ? -16.141 3.992 -12.422 1 91.94 243 TYR B CA 1
ATOM 4247 C C . TYR B 1 243 ? -15.07 3.09 -13.008 1 91.94 243 TYR B C 1
ATOM 4249 O O . TYR B 1 243 ? -15.25 1.873 -13.102 1 91.94 243 TYR B O 1
ATOM 4257 N N . PRO B 1 244 ? -13.906 3.598 -13.336 1 86.44 244 PRO B N 1
ATOM 4258 C CA . PRO B 1 244 ? -12.859 2.846 -14.023 1 86.44 244 PRO B CA 1
ATOM 4259 C C . PRO B 1 244 ? -12.305 1.701 -13.188 1 86.44 244 PRO B C 1
ATOM 4261 O O . PRO B 1 244 ? -11.781 0.725 -13.734 1 86.44 244 PRO B O 1
ATOM 4264 N N . ASN B 1 245 ? -12.43 1.709 -11.953 1 84.81 245 ASN B N 1
ATOM 4265 C CA . ASN B 1 245 ? -11.867 0.664 -11.102 1 84.81 245 ASN B CA 1
ATOM 4266 C C . ASN B 1 245 ? -12.82 -0.521 -10.969 1 84.81 245 ASN B C 1
ATOM 4268 O O . ASN B 1 245 ? -12.625 -1.394 -10.117 1 84.81 245 ASN B O 1
ATOM 4272 N N . GLY B 1 246 ? -13.875 -0.496 -11.719 1 87.38 246 GLY B N 1
ATOM 4273 C CA . GLY B 1 246 ? -14.797 -1.621 -11.734 1 87.38 246 GLY B CA 1
ATOM 4274 C C . GLY B 1 246 ? -15.906 -1.496 -10.703 1 87.38 246 GLY B C 1
ATOM 4275 O O . GLY B 1 246 ? -16.438 -2.504 -10.234 1 87.38 246 GLY B O 1
ATOM 4276 N N . MET B 1 247 ? -16.188 -0.343 -10.359 1 92.25 247 MET B N 1
ATOM 4277 C CA . MET B 1 247 ? -17.234 -0.128 -9.375 1 92.25 247 MET B CA 1
ATOM 4278 C C . MET B 1 247 ? -18.469 0.509 -10.023 1 92.25 247 MET B C 1
ATOM 4280 O O . MET B 1 247 ? -18.344 1.295 -10.961 1 92.25 247 MET B O 1
ATOM 4284 N N . LEU B 1 248 ? -19.625 0.092 -9.57 1 95.44 248 LEU B N 1
ATOM 4285 C CA . LEU B 1 248 ? -20.891 0.769 -9.836 1 95.44 248 LEU B CA 1
ATOM 4286 C C . LEU B 1 248 ? -21.344 1.57 -8.625 1 95.44 248 LEU B C 1
ATOM 4288 O O . LEU B 1 248 ? -21.344 1.057 -7.5 1 95.44 248 LEU B O 1
ATOM 4292 N N . VAL B 1 249 ? -21.625 2.781 -8.898 1 95.62 249 VAL B N 1
ATOM 4293 C CA . VAL B 1 249 ? -21.938 3.705 -7.809 1 95.62 249 VAL B CA 1
ATOM 4294 C C . VAL B 1 249 ? -23.281 4.367 -8.047 1 95.62 249 VAL B C 1
ATOM 4296 O O . VAL B 1 249 ? -23.609 4.746 -9.18 1 95.62 249 VAL B O 1
ATOM 4299 N N . LEU B 1 250 ? -24.109 4.461 -7.035 1 94.88 250 LEU B N 1
ATOM 4300 C CA . LEU B 1 250 ? -25.406 5.105 -7.09 1 94.88 250 LEU B CA 1
ATOM 4301 C C . LEU B 1 250 ? -25.578 6.094 -5.938 1 94.88 250 LEU B C 1
ATOM 4303 O O . LEU B 1 250 ? -25.609 5.691 -4.773 1 94.88 250 LEU B O 1
ATOM 4307 N N . PRO B 1 251 ? -25.672 7.418 -6.281 1 93.06 251 PRO B N 1
ATOM 4308 C CA . PRO B 1 251 ? -25.922 8.367 -5.199 1 93.06 251 PRO B CA 1
ATOM 4309 C C . PRO B 1 251 ? -27.281 8.164 -4.539 1 93.06 251 PRO B C 1
ATOM 4311 O O . PRO B 1 251 ? -28.297 8.039 -5.23 1 93.06 251 PRO B O 1
ATOM 4314 N N . ILE B 1 252 ? -27.281 8.188 -3.266 1 88.69 252 ILE B N 1
ATOM 4315 C CA . ILE B 1 252 ? -28.516 7.883 -2.545 1 88.69 252 ILE B CA 1
ATOM 4316 C C . ILE B 1 252 ? -29.453 9.086 -2.602 1 88.69 252 ILE B C 1
ATOM 4318 O O . ILE B 1 252 ? -30.688 8.93 -2.51 1 88.69 252 ILE B O 1
ATOM 4322 N N . ASN B 1 253 ? -28.891 10.258 -2.633 1 84.94 253 ASN B N 1
ATOM 4323 C CA . ASN B 1 253 ? -29.703 11.461 -2.633 1 84.94 253 ASN B CA 1
ATOM 4324 C C . ASN B 1 253 ? -30.609 11.523 -3.857 1 84.94 253 ASN B C 1
ATOM 4326 O O . ASN B 1 253 ? -31.625 12.227 -3.848 1 84.94 253 ASN B O 1
ATOM 4330 N N . ASN B 1 254 ? -30.297 10.711 -4.863 1 78.06 254 ASN B N 1
ATOM 4331 C CA . ASN B 1 254 ? -31.062 10.734 -6.102 1 78.06 254 ASN B CA 1
ATOM 4332 C C . ASN B 1 254 ? -32.156 9.664 -6.105 1 78.06 254 ASN B C 1
ATOM 4334 O O . ASN B 1 254 ? -32.875 9.516 -7.082 1 78.06 254 ASN B O 1
ATOM 4338 N N . LEU B 1 255 ? -32.25 8.953 -4.965 1 82.94 255 LEU B N 1
ATOM 4339 C CA . LEU B 1 255 ? -33.188 7.828 -4.938 1 82.94 255 LEU B CA 1
ATOM 4340 C C . LEU B 1 255 ? -34.344 8.102 -3.98 1 82.94 255 LEU B C 1
ATOM 4342 O O . LEU B 1 255 ? -34.125 8.461 -2.822 1 82.94 255 LEU B O 1
ATOM 4346 N N . PRO B 1 256 ? -35.594 7.996 -4.559 1 82.19 256 PRO B N 1
ATOM 4347 C CA . PRO B 1 256 ? -36.719 8.023 -3.604 1 82.19 256 PRO B CA 1
ATOM 4348 C C . PRO B 1 256 ? -36.562 6.98 -2.5 1 82.19 256 PRO B C 1
ATOM 4350 O O . PRO B 1 256 ? -36.062 5.879 -2.748 1 82.19 256 PRO B O 1
ATOM 4353 N N . GLY B 1 257 ? -37.031 7.348 -1.36 1 81.69 257 GLY B N 1
ATOM 4354 C CA . GLY B 1 257 ? -36.812 6.535 -0.169 1 81.69 257 GLY B CA 1
ATOM 4355 C C . GLY B 1 257 ? -37.281 5.098 -0.351 1 81.69 257 GLY B C 1
ATOM 4356 O O . GLY B 1 257 ? -36.562 4.168 0.032 1 81.69 257 GLY B O 1
ATOM 4357 N N . GLU B 1 258 ? -38.406 4.918 -0.928 1 83.94 258 GLU B N 1
ATOM 4358 C CA . GLU B 1 258 ? -38.938 3.57 -1.114 1 83.94 258 GLU B CA 1
ATOM 4359 C C . GLU B 1 258 ? -38.031 2.756 -2.053 1 83.94 258 GLU B C 1
ATOM 4361 O O . GLU B 1 258 ? -37.781 1.576 -1.804 1 83.94 258 GLU B O 1
ATOM 4366 N N . HIS B 1 259 ? -37.625 3.404 -3.01 1 85.62 259 HIS B N 1
ATOM 4367 C CA . HIS B 1 259 ? -36.75 2.736 -3.971 1 85.62 259 HIS B CA 1
ATOM 4368 C C . HIS B 1 259 ? -35.406 2.395 -3.348 1 85.62 259 HIS B C 1
ATOM 4370 O O . HIS B 1 259 ? -34.844 1.322 -3.602 1 85.62 259 HIS B O 1
ATOM 4376 N N . PHE B 1 260 ? -34.969 3.275 -2.564 1 89 260 PHE B N 1
ATOM 4377 C CA . PHE B 1 260 ? -33.719 3.068 -1.854 1 89 260 PHE B CA 1
ATOM 4378 C C . PHE B 1 260 ? -33.781 1.846 -0.947 1 89 260 PHE B C 1
ATOM 4380 O O . PHE B 1 260 ? -32.906 0.977 -0.982 1 89 260 PHE B O 1
ATOM 4387 N N . ASN B 1 261 ? -34.875 1.797 -0.198 1 89.62 261 ASN B N 1
ATOM 4388 C CA . ASN B 1 261 ? -35.062 0.676 0.718 1 89.62 261 ASN B CA 1
ATOM 4389 C C . ASN B 1 261 ? -35.156 -0.649 -0.032 1 89.62 261 ASN B C 1
ATOM 4391 O O . ASN B 1 261 ? -34.531 -1.641 0.363 1 89.62 261 ASN B O 1
ATOM 4395 N N . GLN B 1 262 ? -35.906 -0.606 -1.062 1 90.12 262 GLN B N 1
ATOM 4396 C CA . GLN B 1 262 ? -36.062 -1.808 -1.873 1 90.12 262 GLN B CA 1
ATOM 4397 C C . GLN B 1 262 ? -34.75 -2.256 -2.475 1 90.12 262 GLN B C 1
ATOM 4399 O O . GLN B 1 262 ? -34.438 -3.453 -2.525 1 90.12 262 GLN B O 1
ATOM 4404 N N . LEU B 1 263 ? -34 -1.309 -2.867 1 91.56 263 LEU B N 1
ATOM 4405 C CA . LEU B 1 263 ? -32.688 -1.622 -3.447 1 91.56 263 LEU B CA 1
ATOM 4406 C C . LEU B 1 263 ? -31.781 -2.266 -2.41 1 91.56 263 LEU B C 1
ATOM 4408 O O . LEU B 1 263 ? -31.203 -3.324 -2.662 1 91.56 263 LEU B O 1
ATOM 4412 N N . LEU B 1 264 ? -31.656 -1.684 -1.298 1 92 264 LEU B N 1
ATOM 4413 C CA . LEU B 1 264 ? -30.781 -2.168 -0.234 1 92 264 LEU B CA 1
ATOM 4414 C C . LEU B 1 264 ? -31.156 -3.592 0.168 1 92 264 LEU B C 1
ATOM 4416 O O . LEU B 1 264 ? -30.281 -4.465 0.247 1 92 264 LEU B O 1
ATOM 4420 N N . LEU B 1 265 ? -32.438 -3.75 0.34 1 91.12 265 LEU B N 1
ATOM 4421 C CA . LEU B 1 265 ? -32.906 -5.062 0.757 1 91.12 265 LEU B CA 1
ATOM 4422 C C . LEU B 1 265 ? -32.75 -6.082 -0.366 1 91.12 265 LEU B C 1
ATOM 4424 O O . LEU B 1 265 ? -32.469 -7.254 -0.11 1 91.12 265 LEU B O 1
ATOM 4428 N N . GLY B 1 266 ? -32.938 -5.621 -1.53 1 91.44 266 GLY B N 1
ATOM 4429 C CA . GLY B 1 266 ? -32.75 -6.484 -2.684 1 91.44 266 GLY B CA 1
ATOM 4430 C C . GLY B 1 266 ? -31.312 -6.965 -2.824 1 91.44 266 GLY B C 1
ATOM 4431 O O . GLY B 1 266 ? -31.078 -8.148 -3.084 1 91.44 266 GLY B O 1
ATOM 4432 N N . LEU B 1 267 ? -30.359 -6.035 -2.668 1 92.81 267 LEU B N 1
ATOM 4433 C CA . LEU B 1 267 ? -28.953 -6.398 -2.727 1 92.81 267 LEU B CA 1
ATOM 4434 C C . LEU B 1 267 ? -28.609 -7.457 -1.68 1 92.81 267 LEU B C 1
ATOM 4436 O O . LEU B 1 267 ? -27.953 -8.453 -1.984 1 92.81 267 LEU B O 1
ATOM 4440 N N . ALA B 1 268 ? -29.109 -7.242 -0.528 1 90 268 ALA B N 1
ATOM 4441 C CA . ALA B 1 268 ? -28.844 -8.164 0.573 1 90 268 ALA B CA 1
ATOM 4442 C C . ALA B 1 268 ? -29.469 -9.531 0.302 1 90 268 ALA B C 1
ATOM 4444 O O . ALA B 1 268 ? -28.828 -10.562 0.527 1 90 268 ALA B O 1
ATOM 4445 N N . ALA B 1 269 ? -30.688 -9.547 -0.183 1 88.44 269 ALA B N 1
ATOM 4446 C CA . ALA B 1 269 ? -31.422 -10.781 -0.45 1 88.44 269 ALA B CA 1
ATOM 4447 C C . ALA B 1 269 ? -30.703 -11.625 -1.501 1 88.44 269 ALA B C 1
ATOM 4449 O O . ALA B 1 269 ? -30.766 -12.859 -1.461 1 88.44 269 ALA B O 1
ATOM 4450 N N . HIS B 1 270 ? -30.078 -10.969 -2.344 1 91.06 270 HIS B N 1
ATOM 4451 C CA . HIS B 1 270 ? -29.391 -11.672 -3.418 1 91.06 270 HIS B CA 1
ATOM 4452 C C . HIS B 1 270 ? -27.922 -11.906 -3.08 1 91.06 270 HIS B C 1
ATOM 4454 O O . HIS B 1 270 ? -27.141 -12.281 -3.949 1 91.06 270 HIS B O 1
ATOM 4460 N N . HIS B 1 271 ? -27.531 -11.641 -1.896 1 89.62 271 HIS B N 1
ATOM 4461 C CA . HIS B 1 271 ? -26.188 -11.867 -1.384 1 89.62 271 HIS B CA 1
ATOM 4462 C C . HIS B 1 271 ? -25.156 -11.094 -2.197 1 89.62 271 HIS B C 1
ATOM 4464 O O . HIS B 1 271 ? -24.062 -11.617 -2.484 1 89.62 271 HIS B O 1
ATOM 4470 N N . ILE B 1 272 ? -25.562 -9.898 -2.641 1 93.62 272 ILE B N 1
ATOM 4471 C CA . ILE B 1 272 ? -24.656 -9.023 -3.359 1 93.62 272 ILE B CA 1
ATOM 4472 C C . ILE B 1 272 ? -23.875 -8.156 -2.367 1 93.62 272 ILE B C 1
ATOM 4474 O O . ILE B 1 272 ? -24.484 -7.465 -1.538 1 93.62 272 ILE B O 1
ATOM 4478 N N . VAL B 1 273 ? -22.578 -8.219 -2.473 1 94.81 273 VAL B N 1
ATOM 4479 C CA . VAL B 1 273 ? -21.703 -7.395 -1.645 1 94.81 273 VAL B CA 1
ATOM 4480 C C . VAL B 1 273 ? -21.875 -5.922 -2.018 1 94.81 273 VAL B C 1
ATOM 4482 O O . VAL B 1 273 ? -21.859 -5.57 -3.201 1 94.81 273 VAL B O 1
ATOM 4485 N N . PHE B 1 274 ? -22.094 -5.066 -1.04 1 95.81 274 PHE B N 1
ATOM 4486 C CA . PHE B 1 274 ? -22.188 -3.639 -1.32 1 95.81 274 PHE B CA 1
ATOM 4487 C C . PHE B 1 274 ? -21.75 -2.818 -0.113 1 95.81 274 PHE B C 1
ATOM 4489 O O . PHE B 1 274 ? -21.578 -3.361 0.981 1 95.81 274 PHE B O 1
ATOM 4496 N N . LYS B 1 275 ? -21.516 -1.581 -0.438 1 96.25 275 LYS B N 1
ATOM 4497 C CA . LYS B 1 275 ? -21.203 -0.589 0.584 1 96.25 275 LYS B CA 1
ATOM 4498 C C . LYS B 1 275 ? -22.109 0.636 0.463 1 96.25 275 LYS B C 1
ATOM 4500 O O . LYS B 1 275 ? -22.469 1.039 -0.645 1 96.25 275 LYS B O 1
ATOM 4505 N N . LEU B 1 276 ? -22.547 1.101 1.595 1 95.88 276 LEU B N 1
ATOM 4506 C CA . LEU B 1 276 ? -23.094 2.443 1.692 1 95.88 276 LEU B CA 1
ATOM 4507 C C . LEU B 1 276 ? -22.109 3.402 2.342 1 95.88 276 LEU B C 1
ATOM 4509 O O . LEU B 1 276 ? -21.906 3.361 3.559 1 95.88 276 LEU B O 1
ATOM 4513 N N . ALA B 1 277 ? -21.484 4.223 1.485 1 96.19 277 ALA B N 1
ATOM 4514 C CA . ALA B 1 277 ? -20.359 5.031 1.953 1 96.19 277 ALA B CA 1
ATOM 4515 C C . ALA B 1 277 ? -20.031 6.145 0.959 1 96.19 277 ALA B C 1
ATOM 4517 O O . ALA B 1 277 ? -20.484 6.113 -0.186 1 96.19 277 ALA B O 1
ATOM 4518 N N . PRO B 1 278 ? -19.297 7.176 1.441 1 95.12 278 PRO B N 1
ATOM 4519 C CA . PRO B 1 278 ? -18.703 8.094 0.469 1 95.12 278 PRO B CA 1
ATOM 4520 C C . PRO B 1 278 ? -17.719 7.395 -0.471 1 95.12 278 PRO B C 1
ATOM 4522 O O . PRO B 1 278 ? -17.281 6.273 -0.198 1 95.12 278 PRO B O 1
ATOM 4525 N N . LEU B 1 279 ? -17.391 8.016 -1.548 1 94.94 279 LEU B N 1
ATOM 4526 C CA . LEU B 1 279 ? -16.344 7.473 -2.41 1 94.94 279 LEU B CA 1
ATOM 4527 C C . LEU B 1 279 ? -14.984 7.535 -1.719 1 94.94 279 LEU B C 1
ATOM 4529 O O . LEU B 1 279 ? -14.672 8.516 -1.041 1 94.94 279 LEU B O 1
ATOM 4533 N N . ASP B 1 280 ? -14.281 6.461 -1.881 1 94.06 280 ASP B N 1
ATOM 4534 C CA . ASP B 1 280 ? -12.961 6.441 -1.258 1 94.06 280 ASP B CA 1
ATOM 4535 C C . ASP B 1 280 ? -11.922 7.086 -2.166 1 94.06 280 ASP B C 1
ATOM 4537 O O . ASP B 1 280 ? -12.203 7.398 -3.324 1 94.06 280 ASP B O 1
ATOM 4541 N N . LEU B 1 281 ? -10.758 7.316 -1.686 1 95.81 281 LEU B N 1
ATOM 4542 C CA . LEU B 1 281 ? -9.695 8.023 -2.404 1 95.81 281 LEU B CA 1
ATOM 4543 C C . LEU B 1 281 ? -9.25 7.227 -3.627 1 95.81 281 LEU B C 1
ATOM 4545 O O . LEU B 1 281 ? -8.891 7.809 -4.648 1 95.81 281 LEU B O 1
ATOM 4549 N N . GLU B 1 282 ? -9.234 5.934 -3.506 1 92.56 282 GLU B N 1
ATOM 4550 C CA . GLU B 1 282 ? -8.836 5.102 -4.637 1 92.56 282 GLU B CA 1
ATOM 4551 C C . GLU B 1 282 ? -9.773 5.301 -5.824 1 92.56 282 GLU B C 1
ATOM 4553 O O . GLU B 1 282 ? -9.328 5.352 -6.973 1 92.56 282 GLU B O 1
ATOM 4558 N N . THR B 1 283 ? -11.008 5.367 -5.539 1 92.5 283 THR B N 1
ATOM 4559 C CA . THR B 1 283 ? -11.984 5.59 -6.598 1 92.5 283 THR B CA 1
ATOM 4560 C C . THR B 1 283 ? -11.758 6.938 -7.273 1 92.5 283 THR B C 1
ATOM 4562 O O . THR B 1 283 ? -11.742 7.027 -8.5 1 92.5 283 THR B O 1
ATOM 4565 N N . TYR B 1 284 ? -11.547 7.941 -6.484 1 94.38 284 TYR B N 1
ATOM 4566 C CA . TYR B 1 284 ? -11.234 9.258 -7.031 1 94.38 284 TYR B CA 1
ATOM 4567 C C . TYR B 1 284 ? -9.953 9.219 -7.852 1 94.38 284 TYR B C 1
ATOM 4569 O O . TYR B 1 284 ? -9.891 9.797 -8.945 1 94.38 284 TYR B O 1
ATOM 4577 N N . PHE B 1 285 ? -9.008 8.555 -7.324 1 95.5 285 PHE B N 1
ATOM 4578 C CA . PHE B 1 285 ? -7.73 8.469 -8.016 1 95.5 285 PHE B CA 1
ATOM 4579 C C . PHE B 1 285 ? -7.902 7.848 -9.398 1 95.5 285 PHE B C 1
ATOM 4581 O O . PHE B 1 285 ? -7.398 8.375 -10.391 1 95.5 285 PHE B O 1
ATOM 4588 N N . ASN B 1 286 ? -8.594 6.777 -9.406 1 90.94 286 ASN B N 1
ATOM 4589 C CA . ASN B 1 286 ? -8.844 6.105 -10.672 1 90.94 286 ASN B CA 1
ATOM 4590 C C . ASN B 1 286 ? -9.633 6.988 -11.633 1 90.94 286 ASN B C 1
ATOM 4592 O O . ASN B 1 286 ? -9.359 7.004 -12.836 1 90.94 286 ASN B O 1
ATOM 4596 N N . GLU B 1 287 ? -10.531 7.617 -11.117 1 91.81 287 GLU B N 1
ATOM 4597 C CA . GLU B 1 287 ? -11.336 8.523 -11.938 1 91.81 287 GLU B CA 1
ATOM 4598 C C . GLU B 1 287 ? -10.469 9.609 -12.57 1 91.81 287 GLU B C 1
ATOM 4600 O O . GLU B 1 287 ? -10.617 9.914 -13.758 1 91.81 287 GLU B O 1
ATOM 4605 N N . PHE B 1 288 ? -9.547 10.125 -11.812 1 93.94 288 PHE B N 1
ATOM 4606 C CA . PHE B 1 288 ? -8.805 11.305 -12.234 1 93.94 288 PHE B CA 1
ATOM 4607 C C . PHE B 1 288 ? -7.613 10.914 -13.102 1 93.94 288 PHE B C 1
ATOM 4609 O O . PHE B 1 288 ? -7.195 11.68 -13.969 1 93.94 288 PHE B O 1
ATOM 4616 N N . TYR B 1 289 ? -7.066 9.742 -12.867 1 91.38 289 TYR B N 1
ATOM 4617 C CA . TYR B 1 289 ? -5.754 9.492 -13.453 1 91.38 289 TYR B CA 1
ATOM 4618 C C . TYR B 1 289 ? -5.781 8.242 -14.32 1 91.38 289 TYR B C 1
ATOM 4620 O O . TYR B 1 289 ? -4.82 7.961 -15.047 1 91.38 289 TYR B O 1
ATOM 4628 N N . ASP B 1 290 ? -6.652 7.238 -13.977 1 78.25 290 ASP B N 1
ATOM 4629 C CA . ASP B 1 290 ? -6.719 6.051 -14.82 1 78.25 290 ASP B CA 1
ATOM 4630 C C . ASP B 1 290 ? -7.273 6.391 -16.203 1 78.25 290 ASP B C 1
ATOM 4632 O O . ASP B 1 290 ? -8.383 6.918 -16.328 1 78.25 290 ASP B O 1
ATOM 4636 N N . ALA B 1 291 ? -6.348 7.055 -17.016 1 56.34 291 ALA B N 1
ATOM 4637 C CA . ALA B 1 291 ? -6.664 7.418 -18.391 1 56.34 291 ALA B CA 1
ATOM 4638 C C . ALA B 1 291 ? -7.348 6.27 -19.125 1 56.34 291 ALA B C 1
ATOM 4640 O O . ALA B 1 291 ? -7.09 5.098 -18.828 1 56.34 291 ALA B O 1
ATOM 4641 N N . ASP B 1 292 ? -8.656 6.324 -19.688 1 44.97 292 ASP B N 1
ATOM 4642 C CA . ASP B 1 292 ? -9.039 5.559 -20.859 1 44.97 292 ASP B CA 1
ATOM 4643 C C . ASP B 1 292 ? -7.848 5.355 -21.797 1 44.97 292 ASP B C 1
ATOM 4645 O O . ASP B 1 292 ? -6.973 6.223 -21.891 1 44.97 292 ASP B O 1
#

Solvent-accessible surface area (backbone atoms only — not comparable to full-atom values): 31423 Å² total; per-residue (Å²): 130,59,36,41,34,37,40,45,28,22,35,60,47,94,94,44,70,43,37,32,44,54,37,63,50,78,48,47,49,46,32,30,35,33,43,35,60,66,90,92,51,34,69,68,55,52,56,32,40,70,69,53,78,39,76,58,76,37,57,48,48,31,50,73,85,41,50,78,79,47,72,67,43,39,50,57,53,49,66,36,43,37,68,52,61,60,72,87,73,55,59,46,81,41,25,45,51,55,48,30,51,48,30,14,58,75,54,64,38,82,77,62,48,65,67,56,47,34,59,74,66,69,34,77,91,53,29,80,40,39,42,66,75,48,51,71,47,54,45,37,52,46,32,52,41,28,45,54,22,26,60,36,54,30,37,38,33,70,48,62,62,63,70,48,48,60,68,55,46,53,50,52,51,51,49,50,54,50,43,24,73,74,41,22,23,35,40,33,36,53,69,55,39,74,63,45,65,74,68,41,40,34,38,36,33,47,54,85,18,25,76,75,45,77,43,58,63,85,50,90,66,67,46,22,41,35,32,53,42,89,48,52,89,78,51,77,98,63,86,60,42,78,44,82,84,44,36,28,37,30,59,48,90,79,42,57,67,68,57,44,53,50,47,56,52,49,35,55,74,66,70,46,56,36,31,40,35,52,85,53,59,59,57,51,48,30,61,76,61,56,71,131,131,58,38,42,32,37,40,44,29,23,35,61,46,95,92,43,71,43,38,30,44,55,37,64,48,78,45,47,49,46,31,30,37,33,43,36,59,65,89,90,51,34,70,68,55,52,56,31,39,71,69,53,79,40,77,58,78,38,56,50,48,30,49,72,84,42,48,78,80,45,71,68,45,38,52,57,54,49,65,38,44,38,66,52,61,58,71,87,72,56,58,46,81,41,24,44,52,56,49,28,51,48,29,13,56,76,54,64,38,82,76,61,51,66,69,55,47,35,59,76,67,68,34,77,91,53,29,80,39,41,41,67,75,48,53,71,47,54,44,38,51,44,32,52,42,26,44,54,24,26,59,36,54,28,37,37,32,69,49,62,62,64,70,48,48,60,68,55,44,52,49,51,50,52,49,50,54,50,44,24,74,74,41,22,22,34,40,33,35,53,69,54,40,72,63,46,65,74,65,41,40,33,38,36,34,47,55,84,19,25,75,77,45,76,44,58,63,85,48,90,66,68,47,21,42,35,31,54,42,90,48,52,90,77,50,78,96,63,88,60,41,80,45,81,84,44,35,28,36,32,60,48,89,78,40,58,66,70,56,44,52,50,46,56,51,48,36,55,75,67,70,46,54,34,30,41,35,52,86,52,59,59,58,53,46,30,61,76,62,55,70,130

pLDDT: mean 93.7, std 5.82, range [44.69, 98.81]

Secondary structure (DSSP, 8-state):
--EEEEEEEEE--SSSTTSEEEEEEEEESSEEEEEE--TTSSHHHHHHHHHTSS--SEEEEEETTEES-SHHHHHHHHTTEEEPPPGGGS-TTSBHHHHHHHHHHHTT--SS-HHHHHHHTT-TTTTTSBGGG--HHHHHHHHHHHHHHHT-SEEEEESTTTT--HHHHHHHHHHHHHHHHTT-EEEEE-S-HHHHHHH-SEEEEEETTEEEEEEETTSPPPPEEEEEGGGGGGS-S--PEEETTTEEEEEGGGS-HHHHHHHHHHHHHTT--EEEEPPPHHHHHHHHH---/--EEEEEEEEEEETTEEEEEEEEEEEEESSEEEEEE--TTSSHHHHHHHHHTSS--SEEEEEETTEES-SHHHHHHHHTTEEEPPPGGGS-TTSBHHHHHHHHHHHTT--SS-HHHHHHHTT-TTTTTSBGGG--HHHHHHHHHHHHHHHT-SEEEEESTTTT--HHHHHHHHHHHHHHHHTT-EEEEE-S-HHHHHHH-SEEEEEETTEEEEEEETTSPPPPEEEEEGGGGGGS-S--PEEETTTEEEEEGGGS-HHHHHHHHHHHHHTT--EEEEPPPHHHHHHHHHS--

Sequence (584 aa):
MMELQLQNLVLGFKNKPNVIHDISLTMTSGSIVGIVAPNGTGKTTLLRLILNDLKPQSGKVVLDGQTYGSQKHTLAMHRQMCLFPVQDDLYPDLSGKAHLAYYARLWHNQTKSVKQIISALDMQDYVNQPVRTYSMGMKQRLCFGMVMAANTPIMLLDEFMNGLDTINVARMSQILRGLRAEGKLIITVSHLLNNLQGYADFIYFMRDGKIIKTIDQHEQQPLYIQVAAEEANRLPRMPWQHYPNGMLVLPINNLPGEHFNQLLLGLAAHHIVFKLAPLDLETYFNEFYDADMMELQLQNLVLGFKNKPNVIHDISLTMTSGSIVGIVAPNGTGKTTLLRLILNDLKPQSGKVVLDGQTYGSQKHTLAMHRQMCLFPVQDDLYPDLSGKAHLAYYARLWHNQTKSVKQIISALDMQDYVNQPVRTYSMGMKQRLCFGMVMAANTPIMLLDEFMNGLDTINVARMSQILRGLRAEGKLIITVSHLLNNLQGYADFIYFMRDGKIIKTIDQHEQQPLYIQVAAEEANRLPRMPWQHYPNGMLVLPINNLPGEHFNQLLLGLAAHHIVFKLAPLDLETYFNEFYDAD

Radius of gyration: 25.53 Å; Cα contacts (8 Å, |Δi|>4): 1086; chains: 2; bounding box: 68×74×52 Å

Foldseek 3Di:
DKKKWWAQFFDQDPVGHTLAGGEIDMFFWLFEEEEEEDPPSCLVVVVCQLLPVDPTPDTFMAIPNQTPDDPVSSVVSVLQEDEQDDLVPDDQAAFLLVLLVVLLVVSVPDPDDLVVLCVLQVPVVGRRDGNVPDDPQSSLSSSVSSQVSSVHQEYEEEQSCPPPDPVNLVSVLVVVNVSSVVTHYYYYYHPPQVSCQVRGQKYFYDDSNYTDDIDGPVDDAFKKKKFFQVCVVVADDDPWDDAPVRMTIGTPVPDDPVRSVCRVVSCVVVVTDIDTGHDGPVRVNCRVPVDD/DKKKWWAQFFDQDPVGHTLAGGEIDMFFWLFEEEEEEDPPSCLVVVVCQLLPVDPTPDTFMAIPNQTPDDPVSSVVSVLQEDEQDDLVPDDQAAFLLVLLVVLLVVSVPDPDDLVVLCVLQVPVVGRRPGCVVDDPQSSLSSSVSSQVSSVHQEYEEEQSCPPPDPVNLVSVLVVVNVSSVVTHYYYYYHPPQVSCQVRGQKYFYDDSNYTDDIDGPVDDAFKKKKFFQVCVVVADDDPWDAAPVRMTIGTPVPDDPVRSVCRVVSCVVVVGDIDTGHDGVVRVNCRVPVDD

Nearest PDB structures (foldseek):
  5x40-assembly1_B  TM=9.046E-01  e=1.203E-21  Rhodobacter capsulatus
  4p33-assembly1_A  TM=9.037E-01  e=3.166E-21  Escherichia coli K-12
  7osf-assembly1_B  TM=7.384E-01  e=1.628E-21  Stutzerimonas stutzeri ATCC 14405 = CCUG 16156
  5x41-assembly1_A  TM=8.502E-01  e=3.728E-17  Rhodobacter capsulatus
  7w7b-assembly2_G  TM=8.175E-01  e=5.022E-16  Corynebacterium diphtheriae NCTC 13129